Protein AF-A4I3E6-F1 (afdb_monomer_lite)

Sequence (585 aa):
MSTMASELEQAQAILASERRGLGLIHRPLRTTLLFLSYSIQGAVHYAEAALSRPLFNTVLLPLMVILCLVSYYIVPSPAAAVFSAFDLNRDGQVTAAEMSSYYSTVLKQRGGDGAAAIADQILGSRTAVSVDQFSEWWQSTASEGQWYCAAVANGWWREMEYWLADALYWVVLGVLSSIGLGTGMHSGLLFLFPHIYRTCAAVQRCGNANFWTYPTNFFYGPRQRLFVCLAPESQPELAASKMSLVEYLVKVVPACMLWGAGTALGEVPPYALSYAAALQGRHEDDLQESAAAYDMMSLATNWTLQKVRRYGFWAILLLAAWPNMAYDLCGMACGQFLMPFSTFFSATLIGKAVIKVNLQAVFFIVLFSGDIIERIMQRLGSSAASLLPSFFRVEAAVEKALSAVVRARESIAKRAKGGDVSATAPELEEPESLLVQAMNWFVVCSVAWFGKSIIESFARSEQERRDEDTIFELEMALRRRHQSPAPVTASELQEMLAAAQADAQSSEGGIAFAAMRYPRLLLTVALGLIAWGLYNHQSRASSLGLTLLLHRYLDNQLSKNAAARTCMRRVLRMALAAAVLYFYV

pLDDT: mean 76.21, std 13.99, range [24.45, 94.62]

Radius of gyration: 30.59 Å; chains: 1; bounding box: 91×58×88 Å

InterPro domains:
  IPR002048 EF-hand domain [PS50222] (74-109)
  IPR018247 EF-Hand 1, calcium-binding site [PS00018] (87-99)
  IPR032816 VTT domain [PF09335] (301-354)

Organism: Leishmania infantum (NCBI:txid5671)

Structure (mmCIF, N/CA/C/O backbone):
data_AF-A4I3E6-F1
#
_entry.id   AF-A4I3E6-F1
#
loop_
_atom_site.group_PDB
_atom_site.id
_atom_site.type_symbol
_atom_site.label_atom_id
_atom_site.label_alt_id
_atom_site.label_comp_id
_atom_site.label_asym_id
_atom_site.label_entity_id
_atom_site.label_seq_id
_atom_site.pdbx_PDB_ins_code
_atom_site.Cartn_x
_atom_site.Cartn_y
_atom_site.Cartn_z
_atom_site.occupancy
_atom_site.B_iso_or_equiv
_atom_site.auth_seq_id
_atom_site.auth_comp_id
_atom_site.auth_asym_id
_atom_site.auth_atom_id
_atom_site.pdbx_PDB_model_num
ATOM 1 N N . MET A 1 1 ? -32.755 -0.036 42.051 1.00 50.69 1 MET A N 1
ATOM 2 C CA . MET A 1 1 ? -31.804 0.600 41.110 1.00 50.69 1 MET A CA 1
ATOM 3 C C . MET A 1 1 ? -30.352 0.260 41.433 1.00 50.69 1 MET A C 1
ATOM 5 O O . MET A 1 1 ? -29.640 -0.054 40.495 1.00 50.69 1 MET A O 1
ATOM 9 N N . SER A 1 2 ? -29.909 0.236 42.700 1.00 62.03 2 SER A N 1
ATOM 10 C CA . SER A 1 2 ? -28.534 -0.186 43.046 1.00 62.03 2 SER A CA 1
ATOM 11 C C . SER A 1 2 ? -28.234 -1.669 42.767 1.00 62.03 2 SER A C 1
ATOM 13 O O . SER A 1 2 ? -27.103 -2.003 42.441 1.00 62.03 2 SER A O 1
ATOM 15 N N . THR A 1 3 ? -29.237 -2.550 42.851 1.00 77.94 3 THR A N 1
ATOM 16 C CA . THR A 1 3 ? -29.099 -3.996 42.585 1.00 77.94 3 THR A CA 1
ATOM 17 C C . THR A 1 3 ? -28.804 -4.290 41.117 1.00 77.94 3 THR A C 1
ATOM 19 O O . THR A 1 3 ? -27.801 -4.921 40.817 1.00 77.94 3 THR A O 1
ATOM 22 N N . MET A 1 4 ? -29.607 -3.740 40.200 1.00 81.44 4 MET A N 1
ATOM 23 C CA . MET A 1 4 ? -29.421 -3.932 38.757 1.00 81.44 4 MET A CA 1
ATOM 24 C C . MET A 1 4 ? -28.077 -3.378 38.262 1.00 81.44 4 MET A C 1
ATOM 26 O O . MET A 1 4 ? -27.455 -3.983 37.401 1.00 81.44 4 MET A O 1
ATOM 30 N N . ALA A 1 5 ? -27.610 -2.251 38.814 1.00 82.62 5 ALA A N 1
ATOM 31 C CA . ALA A 1 5 ? -26.299 -1.698 38.467 1.00 82.62 5 ALA A CA 1
ATOM 32 C C . ALA A 1 5 ? -25.152 -2.639 38.880 1.00 82.62 5 ALA A C 1
ATOM 34 O O . ALA A 1 5 ? -24.257 -2.888 38.080 1.00 82.62 5 ALA A O 1
ATOM 35 N N . SER A 1 6 ? -25.230 -3.215 40.085 1.00 85.44 6 SER A N 1
ATOM 36 C CA . SER A 1 6 ? -24.273 -4.219 40.572 1.00 85.44 6 SER A CA 1
ATOM 37 C C . SER A 1 6 ? -24.285 -5.493 39.718 1.00 85.44 6 SER A C 1
ATOM 39 O O . SER A 1 6 ? -23.231 -5.989 39.333 1.00 85.44 6 SER A O 1
ATOM 41 N N . GLU A 1 7 ? -25.469 -5.990 39.343 1.00 85.81 7 GLU A N 1
ATOM 42 C CA . GLU A 1 7 ? -25.613 -7.153 38.454 1.00 85.81 7 GLU A CA 1
ATOM 43 C C . GLU A 1 7 ? -25.003 -6.892 37.067 1.00 85.81 7 GLU A C 1
ATOM 45 O O . GLU A 1 7 ? -24.329 -7.763 36.510 1.00 85.81 7 GLU A O 1
ATOM 50 N N . LEU A 1 8 ? -25.188 -5.681 36.526 1.00 87.94 8 LEU A N 1
ATOM 51 C CA . LEU A 1 8 ? -24.617 -5.280 35.241 1.00 87.94 8 LEU A CA 1
ATOM 52 C C . LEU A 1 8 ? -23.086 -5.160 35.308 1.00 87.94 8 LEU A C 1
ATOM 54 O O . LEU A 1 8 ? -22.404 -5.629 34.399 1.00 87.94 8 LEU A O 1
ATOM 58 N N . GLU A 1 9 ? -22.536 -4.589 36.386 1.00 88.75 9 GLU A N 1
ATOM 59 C CA . GLU A 1 9 ? -21.085 -4.553 36.633 1.00 88.75 9 GLU A CA 1
ATOM 60 C C . GLU A 1 9 ? -20.502 -5.966 36.738 1.00 88.75 9 GLU A C 1
ATOM 62 O O . GLU A 1 9 ? -19.448 -6.259 36.168 1.00 88.75 9 GLU A O 1
ATOM 67 N N . GLN A 1 10 ? -21.199 -6.876 37.423 1.00 88.69 10 GLN A N 1
ATOM 68 C CA . GLN A 1 10 ? -20.764 -8.264 37.549 1.00 88.69 10 GLN A CA 1
ATOM 69 C C . GLN A 1 10 ? -20.758 -8.973 36.187 1.00 88.69 10 GLN A C 1
ATOM 71 O O . GLN A 1 10 ? -19.795 -9.668 35.856 1.00 88.69 10 GLN A O 1
ATOM 76 N N . ALA A 1 11 ? -21.787 -8.752 35.365 1.00 88.69 11 ALA A N 1
ATOM 77 C CA . ALA A 1 11 ? -21.846 -9.254 33.994 1.00 88.69 11 ALA A CA 1
ATOM 78 C C . ALA A 1 11 ? -20.725 -8.674 33.112 1.00 88.69 11 ALA A C 1
ATOM 80 O O . ALA A 1 11 ? -20.059 -9.421 32.392 1.00 88.69 11 ALA A O 1
ATOM 81 N N . GLN A 1 12 ? -20.455 -7.369 33.212 1.00 90.94 12 GLN A N 1
ATOM 82 C CA . GLN A 1 12 ? -19.343 -6.713 32.518 1.00 90.94 12 GLN A CA 1
ATOM 83 C C . GLN A 1 12 ? -17.990 -7.311 32.914 1.00 90.94 12 GLN A C 1
ATOM 85 O O . GLN A 1 12 ? -17.159 -7.574 32.044 1.00 90.94 12 GLN A O 1
ATOM 90 N N . ALA A 1 13 ? -17.774 -7.594 34.202 1.00 89.56 13 ALA A N 1
ATOM 91 C CA . ALA A 1 13 ? -16.550 -8.231 34.679 1.00 89.56 13 ALA A CA 1
ATOM 92 C C . ALA A 1 13 ? -16.371 -9.651 34.109 1.00 89.56 13 ALA A C 1
ATOM 94 O O . ALA A 1 13 ? -15.261 -10.020 33.709 1.00 89.56 13 ALA A O 1
ATOM 95 N N . ILE A 1 14 ? -17.457 -10.431 34.014 1.00 88.94 14 ILE A N 1
ATOM 96 C CA . ILE A 1 14 ? -17.442 -11.766 33.397 1.00 88.94 14 ILE A CA 1
ATOM 97 C C . ILE A 1 14 ? -17.072 -11.656 31.911 1.00 88.94 14 ILE A C 1
ATOM 99 O O . ILE A 1 14 ? -16.113 -12.302 31.480 1.00 88.94 14 ILE A O 1
ATOM 103 N N . LEU A 1 15 ? -17.744 -10.790 31.147 1.00 89.62 15 LEU A N 1
ATOM 104 C CA . LEU A 1 15 ? -17.471 -10.587 29.716 1.00 89.62 15 LEU A CA 1
ATOM 105 C C . LEU A 1 15 ? -16.039 -10.080 29.469 1.00 89.62 15 LEU A C 1
ATOM 107 O O . LEU A 1 15 ? -15.330 -10.594 28.602 1.00 89.62 15 LEU A O 1
ATOM 111 N N . ALA A 1 16 ? -15.548 -9.150 30.293 1.00 88.19 16 ALA A N 1
ATOM 112 C CA . ALA A 1 16 ? -14.171 -8.663 30.221 1.00 88.19 16 ALA A CA 1
ATOM 113 C C . ALA A 1 16 ? -13.136 -9.772 30.496 1.00 88.19 16 ALA A C 1
ATOM 115 O O . ALA A 1 16 ? -12.046 -9.768 29.912 1.00 88.19 16 ALA A O 1
ATOM 116 N N . SER A 1 17 ? -13.458 -10.737 31.365 1.00 87.88 17 SER A N 1
ATOM 117 C CA . SER A 1 17 ? -12.604 -11.904 31.610 1.00 87.88 17 SER A CA 1
ATOM 118 C C . SER A 1 17 ? -12.565 -12.850 30.402 1.00 87.88 17 SER A C 1
ATOM 120 O O . SER A 1 17 ? -11.483 -13.275 29.989 1.00 87.88 17 SER A O 1
ATOM 122 N N . GLU A 1 18 ? -13.711 -13.102 29.757 1.00 86.31 18 GLU A N 1
ATOM 123 C CA . GLU A 1 18 ? -13.785 -13.912 28.536 1.00 86.31 18 GLU A CA 1
ATOM 124 C C . GLU A 1 18 ? -13.020 -13.262 27.381 1.00 86.31 18 GLU A C 1
ATOM 126 O O . GLU A 1 18 ? -12.296 -13.942 26.646 1.00 86.31 18 GLU A O 1
ATOM 131 N N . ARG A 1 19 ? -13.127 -11.935 27.259 1.00 86.69 19 ARG A N 1
ATOM 132 C CA . ARG A 1 19 ? -12.411 -11.136 26.261 1.00 86.69 19 ARG A CA 1
ATOM 133 C C . ARG A 1 19 ? -10.897 -11.225 26.440 1.00 86.69 19 ARG A C 1
ATOM 135 O O . ARG A 1 19 ? -10.175 -11.365 25.454 1.00 86.69 19 ARG A O 1
ATOM 142 N N . ARG A 1 20 ? -10.400 -11.209 27.683 1.00 83.25 20 ARG A N 1
ATOM 143 C CA . ARG A 1 20 ? -8.970 -11.417 27.984 1.00 83.25 20 ARG A CA 1
ATOM 144 C C . ARG A 1 20 ? -8.484 -12.823 27.628 1.00 83.25 20 ARG A C 1
ATOM 146 O O . ARG A 1 20 ? -7.322 -12.980 27.266 1.00 83.25 20 ARG A O 1
ATOM 153 N N . GLY A 1 21 ? -9.369 -13.819 27.661 1.00 83.06 21 GLY A N 1
ATOM 154 C CA . GLY A 1 21 ? -9.083 -15.183 27.209 1.00 83.06 21 GLY A CA 1
ATOM 155 C C . GLY A 1 21 ? -8.933 -15.336 25.688 1.00 83.06 21 GLY A C 1
ATOM 156 O O . GLY A 1 21 ? -8.516 -16.401 25.222 1.00 83.06 21 GLY A O 1
ATOM 157 N N . LEU A 1 22 ? -9.260 -14.306 24.895 1.00 82.88 22 LEU A N 1
ATOM 158 C CA . LEU A 1 22 ? -9.032 -14.315 23.451 1.00 82.88 22 LEU A CA 1
ATOM 159 C C . LEU A 1 22 ? -7.543 -14.153 23.138 1.00 82.88 22 LEU A C 1
ATOM 161 O O . LEU A 1 22 ? -6.892 -13.172 23.513 1.00 82.88 22 LEU A O 1
ATOM 165 N N . GLY A 1 23 ? -7.031 -15.125 22.391 1.00 84.75 23 GLY A N 1
ATOM 166 C CA . GLY A 1 23 ? -5.668 -15.145 21.895 1.00 84.75 23 GLY A CA 1
ATOM 167 C C . GLY A 1 23 ? -5.505 -16.185 20.797 1.00 84.75 23 GLY A C 1
ATOM 168 O O . GLY A 1 23 ? -6.148 -17.239 20.820 1.00 84.75 23 GLY A O 1
ATOM 169 N N . LEU A 1 24 ? -4.600 -15.910 19.859 1.00 86.38 24 LEU A N 1
ATOM 170 C CA . LEU A 1 24 ? -4.263 -16.810 18.749 1.00 86.38 24 LEU A CA 1
ATOM 171 C C . LEU A 1 24 ? -3.738 -18.168 19.240 1.00 86.38 24 LEU A C 1
ATOM 173 O O . LEU A 1 24 ? -3.910 -19.171 18.558 1.00 86.38 24 LEU A O 1
ATOM 177 N N . ILE A 1 25 ? -3.143 -18.206 20.435 1.00 86.38 25 ILE A N 1
ATOM 178 C CA . ILE A 1 25 ? -2.598 -19.426 21.046 1.00 86.38 25 ILE A CA 1
ATOM 179 C C . ILE A 1 25 ? -3.699 -20.251 21.729 1.00 86.38 25 ILE A C 1
ATOM 181 O O . ILE A 1 25 ? -3.739 -21.467 21.579 1.00 86.38 25 ILE A O 1
ATOM 185 N N . HIS A 1 26 ? -4.603 -19.608 22.473 1.00 85.81 26 HIS A N 1
ATOM 186 C CA . HIS A 1 26 ? -5.598 -20.317 23.287 1.00 85.81 26 HIS A CA 1
ATOM 187 C C . HIS A 1 26 ? -6.896 -20.625 22.534 1.00 85.81 26 HIS A C 1
ATOM 189 O O . HIS A 1 26 ? -7.509 -21.665 22.764 1.00 85.81 26 HIS A O 1
ATOM 195 N N . ARG A 1 27 ? -7.337 -19.730 21.641 1.00 88.44 27 ARG A N 1
ATOM 196 C CA . ARG A 1 27 ? -8.576 -19.877 20.861 1.00 88.44 27 ARG A CA 1
ATOM 197 C C . ARG A 1 27 ? -8.372 -19.380 19.423 1.00 88.44 27 ARG A C 1
ATOM 199 O O . ARG A 1 27 ? -8.956 -18.354 19.061 1.00 88.44 27 ARG A O 1
ATOM 206 N N . PRO A 1 28 ? -7.586 -20.087 18.587 1.00 90.81 28 PRO A N 1
ATOM 207 C CA . PRO A 1 28 ? -7.213 -19.610 17.254 1.00 90.81 28 PRO A CA 1
ATOM 208 C C . PRO A 1 28 ? -8.439 -19.333 16.382 1.00 90.81 28 PRO A C 1
ATOM 210 O O . PRO A 1 28 ? -8.633 -18.206 15.946 1.00 90.81 28 PRO A O 1
ATOM 213 N N . LEU A 1 29 ? -9.333 -20.316 16.218 1.00 89.06 29 LEU A N 1
ATOM 214 C CA . LEU A 1 29 ? -10.491 -20.200 15.322 1.00 89.06 29 LEU A CA 1
ATOM 215 C C . LEU A 1 29 ? -11.433 -19.052 15.707 1.00 89.06 29 LEU A C 1
ATOM 217 O O . LEU A 1 29 ? -11.818 -18.260 14.849 1.00 89.06 29 LEU A O 1
ATOM 221 N N . ARG A 1 30 ? -11.778 -18.927 16.998 1.00 87.81 30 ARG A N 1
ATOM 222 C CA . ARG A 1 30 ? -12.657 -17.847 17.477 1.00 87.81 30 ARG A CA 1
ATOM 223 C C . ARG A 1 30 ? -11.994 -16.482 17.298 1.00 87.81 30 AR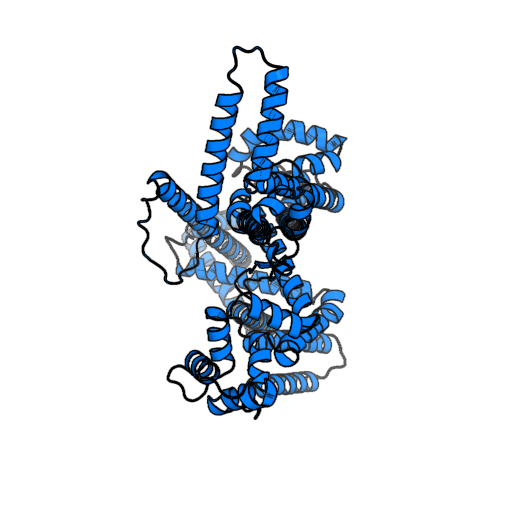G A C 1
ATOM 225 O O . ARG A 1 30 ? -12.649 -15.558 16.829 1.00 87.81 30 ARG A O 1
ATOM 232 N N . THR A 1 31 ? -10.704 -16.368 17.616 1.00 88.94 31 THR A N 1
ATOM 233 C CA . THR A 1 31 ? -9.948 -15.115 17.462 1.00 88.94 31 THR A CA 1
ATOM 234 C C . THR A 1 31 ? -9.869 -14.706 15.990 1.00 88.94 31 THR A C 1
ATOM 236 O O . THR A 1 31 ? -10.163 -13.562 15.659 1.00 88.94 31 THR A O 1
ATOM 239 N N . THR A 1 32 ? -9.564 -15.642 15.086 1.00 88.75 32 THR A N 1
ATOM 240 C CA . THR A 1 32 ? -9.502 -15.372 13.643 1.00 88.75 32 THR A CA 1
ATOM 241 C C . THR A 1 32 ? -10.866 -14.992 13.070 1.00 88.75 32 THR A C 1
ATOM 243 O O . THR A 1 32 ? -10.947 -14.050 12.288 1.00 88.75 32 THR A O 1
ATOM 246 N N . LEU A 1 33 ? -11.950 -15.661 13.474 1.00 88.81 33 LEU A N 1
ATOM 247 C CA . LEU A 1 33 ? -13.305 -15.311 13.030 1.00 88.81 33 LEU A CA 1
ATOM 248 C C . LEU A 1 33 ? -13.726 -13.911 13.492 1.00 88.81 33 LEU A C 1
ATOM 250 O O . LEU A 1 33 ? -14.297 -13.161 12.703 1.00 88.81 33 LEU A O 1
ATOM 254 N N . LEU A 1 34 ? -13.423 -13.540 14.740 1.00 87.38 34 LEU A N 1
ATOM 255 C CA . LEU A 1 34 ? -13.695 -12.196 15.258 1.00 87.38 34 LEU A CA 1
ATOM 256 C C . LEU A 1 34 ? -12.867 -11.134 14.526 1.00 87.38 34 LEU A C 1
ATOM 258 O O . LEU A 1 34 ? -13.418 -10.127 14.096 1.00 87.38 34 LEU A O 1
ATOM 262 N N . PHE A 1 35 ? -11.576 -11.389 14.302 1.00 86.00 35 PHE A N 1
ATOM 263 C CA . PHE A 1 35 ? -10.710 -10.522 13.500 1.00 86.00 35 PHE A CA 1
ATOM 264 C C . PHE A 1 35 ? -11.248 -10.312 12.074 1.00 86.00 35 PHE A C 1
ATOM 266 O O . PHE A 1 35 ? -11.291 -9.181 11.583 1.00 86.00 35 PHE A O 1
ATOM 273 N N . LEU A 1 36 ? -11.683 -11.388 11.409 1.00 87.56 36 LEU A N 1
ATOM 274 C CA . LEU A 1 36 ? -12.276 -11.312 10.073 1.00 87.56 36 LEU A CA 1
ATOM 275 C C . LEU A 1 36 ? -13.597 -10.537 10.096 1.00 87.56 36 LEU A C 1
ATOM 277 O O . LEU A 1 36 ? -13.794 -9.671 9.247 1.00 87.56 36 LEU A O 1
ATOM 281 N N . SER A 1 37 ? -14.469 -10.793 11.079 1.00 85.75 37 SER A N 1
ATOM 282 C CA . SER A 1 37 ? -15.721 -10.044 11.268 1.00 85.75 37 SER A CA 1
ATOM 283 C C . SER A 1 37 ? -15.446 -8.551 11.411 1.00 85.75 37 SER A C 1
ATOM 285 O O . SER A 1 37 ? -16.005 -7.762 10.650 1.00 85.75 37 SER A O 1
ATOM 287 N N . TYR A 1 38 ? -14.520 -8.176 12.299 1.00 82.75 38 TYR A N 1
ATOM 288 C CA . TYR A 1 38 ? -14.122 -6.787 12.515 1.00 82.75 38 TYR A CA 1
ATOM 289 C C . TYR A 1 38 ? -13.650 -6.127 11.221 1.00 82.75 38 TYR A C 1
ATOM 291 O O . TYR A 1 38 ? -14.125 -5.063 10.831 1.00 82.75 38 TYR A O 1
ATOM 299 N N . SER A 1 39 ? -12.733 -6.796 10.519 1.00 83.31 39 SER A N 1
ATOM 300 C CA . SER A 1 39 ? -12.102 -6.268 9.310 1.00 83.31 39 SER A CA 1
ATOM 301 C C . SER A 1 39 ? -13.115 -6.095 8.178 1.00 83.31 39 SER A C 1
ATOM 303 O O . SER A 1 39 ? -13.134 -5.060 7.512 1.00 83.31 39 SER A O 1
ATOM 305 N N . ILE A 1 40 ? -13.998 -7.079 7.980 1.00 83.12 40 ILE A N 1
ATOM 306 C CA . ILE A 1 40 ? -15.046 -7.043 6.954 1.00 83.12 40 ILE A CA 1
ATOM 307 C C . ILE A 1 40 ? -16.078 -5.963 7.284 1.00 83.12 40 ILE A C 1
ATOM 309 O O . ILE A 1 40 ? -16.429 -5.166 6.414 1.00 83.12 40 ILE A O 1
ATOM 313 N N . GLN A 1 41 ? -16.553 -5.903 8.530 1.00 83.62 41 GLN A N 1
ATOM 314 C CA . GLN A 1 41 ? -17.520 -4.890 8.947 1.00 83.62 41 GLN A CA 1
ATOM 315 C C . GLN A 1 41 ? -16.933 -3.483 8.864 1.00 83.62 41 GLN A C 1
ATOM 317 O O . GLN A 1 41 ? -17.610 -2.584 8.372 1.00 83.62 41 GLN A O 1
ATOM 322 N N . GLY A 1 42 ? -15.676 -3.303 9.272 1.00 79.69 42 GLY A N 1
ATOM 323 C CA . GLY A 1 42 ? -14.946 -2.050 9.123 1.00 79.69 42 GLY A CA 1
ATOM 324 C C . GLY A 1 42 ? -14.838 -1.639 7.656 1.00 79.69 42 GLY A C 1
ATOM 325 O O . GLY A 1 42 ? -15.251 -0.538 7.297 1.00 79.69 42 GLY A O 1
ATOM 326 N N . ALA A 1 43 ? -14.378 -2.537 6.779 1.00 81.31 43 ALA A N 1
ATOM 327 C CA . ALA A 1 43 ? -14.267 -2.267 5.345 1.00 81.31 43 ALA A CA 1
ATOM 328 C C . ALA A 1 43 ? -15.616 -1.877 4.718 1.00 81.31 43 ALA A C 1
ATOM 330 O O . ALA A 1 43 ? -15.697 -0.898 3.976 1.00 81.31 43 ALA A O 1
ATOM 331 N N . VAL A 1 44 ? -16.690 -2.595 5.059 1.00 84.44 44 VAL A N 1
ATOM 332 C CA . VAL A 1 44 ? -18.056 -2.268 4.626 1.00 84.44 44 VAL A CA 1
ATOM 333 C C . VAL A 1 44 ? -18.488 -0.916 5.164 1.00 84.44 44 VAL A C 1
ATOM 335 O O . VAL A 1 44 ? -19.003 -0.112 4.398 1.00 84.44 44 VAL A O 1
ATOM 338 N N . HIS A 1 45 ? -18.277 -0.646 6.449 1.00 84.19 45 HIS A N 1
ATOM 339 C CA . HIS A 1 45 ? -18.681 0.604 7.077 1.00 84.19 45 HIS A CA 1
ATOM 340 C C . HIS A 1 45 ? -17.985 1.804 6.428 1.00 84.19 45 HIS A C 1
ATOM 342 O O . HIS A 1 45 ? -18.649 2.765 6.041 1.00 84.19 45 HIS A O 1
ATOM 348 N N . TYR A 1 46 ? -16.667 1.731 6.226 1.00 82.69 46 TYR A N 1
ATOM 349 C CA . TYR A 1 46 ? -15.915 2.789 5.554 1.00 82.69 46 TYR A CA 1
ATOM 350 C C . TYR A 1 46 ? -16.309 2.936 4.083 1.00 82.69 46 TYR A C 1
ATOM 352 O O . TYR A 1 46 ? -16.434 4.061 3.598 1.00 82.69 46 TYR A O 1
ATOM 360 N N . ALA A 1 47 ? -16.571 1.833 3.377 1.00 83.19 47 ALA A N 1
ATOM 361 C CA . ALA A 1 47 ? -17.072 1.885 2.008 1.00 83.19 47 ALA A CA 1
ATOM 362 C C . ALA A 1 47 ? -18.483 2.496 1.937 1.00 83.19 47 ALA A C 1
ATOM 364 O O . ALA A 1 47 ? -18.748 3.321 1.068 1.00 83.19 47 ALA A O 1
ATOM 365 N N . GLU A 1 48 ? -19.383 2.164 2.865 1.00 83.00 48 GLU A N 1
ATOM 366 C CA . GLU A 1 48 ? -20.713 2.777 2.976 1.00 83.00 48 GLU A CA 1
ATOM 367 C C . GLU A 1 48 ? -20.614 4.271 3.286 1.00 83.00 48 GLU A C 1
ATOM 369 O O . GLU A 1 48 ? -21.278 5.080 2.635 1.00 83.00 48 GLU A O 1
ATOM 374 N N . ALA A 1 49 ? -19.740 4.652 4.217 1.00 84.12 49 ALA A N 1
ATOM 375 C CA . ALA A 1 49 ? -19.470 6.044 4.541 1.00 84.12 49 ALA A CA 1
ATOM 376 C C . ALA A 1 49 ? -18.912 6.807 3.328 1.00 84.12 49 ALA A C 1
ATOM 378 O O . ALA A 1 49 ? -19.369 7.916 3.047 1.00 84.12 49 ALA A O 1
ATOM 379 N N . ALA A 1 50 ? -17.997 6.214 2.558 1.00 81.81 50 ALA A N 1
ATOM 380 C CA . ALA A 1 50 ? -17.485 6.804 1.322 1.00 81.81 50 ALA A CA 1
ATOM 381 C C . ALA A 1 50 ? -18.591 6.957 0.261 1.00 81.81 50 ALA A C 1
ATOM 383 O O . ALA A 1 50 ? -18.785 8.050 -0.272 1.00 81.81 50 ALA A O 1
ATOM 384 N N . LEU A 1 51 ? -19.383 5.906 0.020 1.00 80.00 51 LEU A N 1
ATOM 385 C CA . LEU A 1 51 ? -20.517 5.900 -0.919 1.00 80.00 51 LEU A CA 1
ATOM 386 C C . LEU A 1 51 ? -21.660 6.838 -0.502 1.00 80.00 51 LEU A C 1
ATOM 388 O O . LEU A 1 51 ? -22.469 7.249 -1.334 1.00 80.00 51 LEU A O 1
ATOM 392 N N . SER A 1 52 ? -21.756 7.190 0.780 1.00 80.88 52 SER A N 1
ATOM 393 C CA . SER A 1 52 ? -22.737 8.166 1.258 1.00 80.88 52 SER A CA 1
ATOM 394 C C . SER A 1 52 ? -22.392 9.596 0.831 1.00 80.88 52 SER A C 1
ATOM 396 O O . SER A 1 52 ? -23.296 10.424 0.684 1.00 80.88 52 SER A O 1
ATOM 398 N N . ARG A 1 53 ? -21.107 9.890 0.571 1.00 84.00 53 ARG A N 1
ATOM 399 C CA . ARG A 1 53 ? -20.671 11.231 0.177 1.00 84.00 53 ARG A CA 1
ATOM 400 C C . ARG A 1 53 ? -21.054 11.507 -1.277 1.00 84.00 53 ARG A C 1
ATOM 402 O O . ARG A 1 53 ? -20.632 10.761 -2.161 1.00 84.00 53 ARG A O 1
ATOM 409 N N . PRO A 1 54 ? -21.788 12.600 -1.561 1.00 78.06 54 PRO A N 1
ATOM 410 C CA . PRO A 1 54 ? -22.348 12.846 -2.886 1.00 78.06 54 PRO A CA 1
ATOM 411 C C . PRO A 1 54 ? -21.264 12.930 -3.959 1.00 78.06 54 PRO A C 1
ATOM 413 O O . PRO A 1 54 ? -21.368 12.222 -4.949 1.00 78.06 54 PRO A O 1
ATOM 416 N N . LEU A 1 55 ? -20.188 13.690 -3.724 1.00 82.44 55 LEU A N 1
ATOM 417 C CA . LEU A 1 55 ? -19.077 13.843 -4.676 1.00 82.44 55 LEU A CA 1
ATOM 418 C C . LEU A 1 55 ? -18.399 12.514 -5.030 1.00 82.44 55 LEU A C 1
ATOM 420 O O . LEU A 1 55 ? -18.146 12.231 -6.201 1.00 82.44 55 LEU A O 1
ATOM 424 N N . PHE A 1 56 ? -18.113 11.693 -4.017 1.00 80.69 56 PHE A N 1
ATOM 425 C CA . PHE A 1 56 ? -17.490 10.390 -4.231 1.00 80.69 56 PHE A CA 1
ATOM 426 C C . PHE A 1 56 ? -18.423 9.479 -5.027 1.00 80.69 56 PHE A C 1
ATOM 428 O O . PHE A 1 56 ? -18.016 8.852 -5.999 1.00 80.69 56 PHE A O 1
ATOM 435 N N . ASN A 1 57 ? -19.697 9.457 -4.644 1.00 77.06 57 ASN A N 1
ATOM 436 C CA . ASN A 1 57 ? -20.677 8.556 -5.214 1.00 77.06 57 ASN A CA 1
ATOM 437 C C . ASN A 1 57 ? -21.064 8.926 -6.655 1.00 77.06 57 ASN A C 1
ATOM 439 O O . ASN A 1 57 ? -21.176 8.043 -7.493 1.00 77.06 57 ASN A O 1
ATOM 443 N N . THR A 1 58 ? -21.292 10.206 -6.966 1.00 73.88 58 THR A N 1
ATOM 444 C CA . THR A 1 58 ? -21.804 10.623 -8.284 1.00 73.88 58 THR A CA 1
ATOM 445 C C . THR A 1 58 ? -20.726 10.867 -9.326 1.00 73.88 58 THR A C 1
ATOM 447 O O . THR A 1 58 ? -21.014 10.718 -10.509 1.00 73.88 58 THR A O 1
ATOM 450 N N . VAL A 1 59 ? -19.512 11.240 -8.915 1.00 80.06 59 VAL A N 1
ATOM 451 C CA . VAL A 1 59 ? -18.436 11.601 -9.846 1.00 80.06 59 VAL A CA 1
ATOM 452 C C . VAL A 1 59 ? -17.272 10.629 -9.730 1.00 80.06 59 VAL A C 1
ATOM 454 O O . VAL A 1 59 ? -16.915 9.982 -10.712 1.00 80.06 59 VAL A O 1
ATOM 457 N N . LEU A 1 60 ? -16.689 10.502 -8.535 1.00 82.81 60 LEU A N 1
ATOM 458 C CA . LEU A 1 60 ? -15.409 9.810 -8.374 1.00 82.81 60 LEU A CA 1
ATOM 459 C C . LEU A 1 60 ? -15.512 8.305 -8.653 1.00 82.81 60 LEU A C 1
ATOM 461 O O . LEU A 1 60 ? -14.670 7.754 -9.354 1.00 82.81 60 LEU A O 1
ATOM 465 N N . LEU A 1 61 ? -16.555 7.653 -8.137 1.00 81.44 61 LEU A N 1
ATOM 466 C CA . LEU A 1 61 ? -16.777 6.222 -8.311 1.00 81.44 61 LEU A CA 1
ATOM 467 C C . LEU A 1 61 ? -17.016 5.830 -9.779 1.00 81.44 61 LEU A C 1
ATOM 469 O O . LEU A 1 61 ? -16.274 4.979 -10.268 1.00 81.44 61 LEU A O 1
ATOM 473 N N . PRO A 1 62 ? -18.008 6.392 -10.502 1.00 78.62 62 PRO A N 1
ATOM 474 C CA . PRO A 1 62 ? -18.216 6.024 -11.900 1.00 78.62 62 PRO A CA 1
ATOM 475 C C . PRO A 1 62 ? -16.997 6.354 -12.763 1.00 78.62 62 PRO A C 1
ATOM 477 O O . PRO A 1 62 ? -16.648 5.553 -13.624 1.00 78.62 62 PRO A O 1
ATOM 480 N N . LEU A 1 63 ? -16.294 7.460 -12.489 1.00 83.62 63 LEU A N 1
ATOM 481 C CA . LEU A 1 63 ? -15.030 7.764 -13.157 1.00 83.62 63 LEU A CA 1
ATOM 482 C C . LEU A 1 63 ? -13.983 6.670 -12.901 1.00 83.62 63 LEU A C 1
ATOM 484 O O . LEU A 1 63 ? -13.406 6.161 -13.855 1.00 83.62 63 LEU A O 1
ATOM 488 N N . MET A 1 64 ? -13.775 6.260 -11.646 1.00 82.94 64 MET A N 1
ATOM 489 C CA . MET A 1 64 ? -12.860 5.164 -11.307 1.00 82.94 64 MET A CA 1
ATOM 490 C C . MET A 1 64 ? -13.231 3.861 -12.015 1.00 82.94 64 MET A C 1
ATOM 492 O O . MET A 1 64 ? -12.362 3.215 -12.590 1.00 82.94 64 MET A O 1
ATOM 496 N N . VAL A 1 65 ? -14.512 3.483 -12.002 1.00 81.44 65 VAL A N 1
ATOM 497 C CA . VAL A 1 65 ? -14.980 2.256 -12.660 1.00 81.44 65 VAL A CA 1
ATOM 498 C C . VAL A 1 65 ? -14.705 2.319 -14.161 1.00 81.44 65 VAL A C 1
ATOM 500 O O . VAL A 1 65 ? -14.169 1.362 -14.710 1.00 81.44 65 VAL A O 1
ATOM 503 N N . ILE A 1 66 ? -15.006 3.443 -14.817 1.00 81.81 66 ILE A N 1
ATOM 504 C CA . ILE A 1 66 ? -14.728 3.633 -16.246 1.00 81.81 66 ILE A CA 1
ATOM 505 C C . ILE A 1 66 ? -13.225 3.529 -16.517 1.00 81.81 66 ILE A C 1
ATOM 507 O O . ILE A 1 66 ? -12.829 2.770 -17.394 1.00 81.81 66 ILE A O 1
ATOM 511 N N . LEU A 1 67 ? -12.389 4.237 -15.753 1.00 83.69 67 LEU A N 1
ATOM 512 C CA . LEU A 1 67 ? -10.934 4.212 -15.926 1.00 83.69 67 LEU A CA 1
ATOM 513 C C . LEU A 1 67 ? -10.367 2.796 -15.769 1.00 83.69 67 LEU A C 1
ATOM 515 O O . LEU A 1 67 ? -9.578 2.358 -16.605 1.00 83.69 67 LEU A O 1
ATOM 519 N N . CYS A 1 68 ? -10.811 2.056 -14.751 1.00 81.06 68 CYS A N 1
ATOM 520 C CA . CYS A 1 68 ? -10.390 0.675 -14.543 1.00 81.06 68 CYS A CA 1
ATOM 521 C C . CYS A 1 68 ? -10.874 -0.250 -15.668 1.00 81.06 68 CYS A C 1
ATOM 523 O O . CYS A 1 68 ? -10.094 -1.056 -16.161 1.00 81.06 68 CYS A O 1
ATOM 525 N N . LEU A 1 69 ? -12.128 -0.134 -16.118 1.00 79.31 69 LEU A N 1
ATOM 526 C CA . LEU A 1 69 ? -12.647 -0.960 -17.216 1.00 79.31 69 LEU A CA 1
ATOM 527 C C . LEU A 1 69 ? -11.932 -0.669 -18.541 1.00 79.31 69 LEU A C 1
ATOM 529 O O . LEU A 1 69 ? -11.575 -1.603 -19.255 1.00 79.31 69 LEU A O 1
ATOM 533 N N . VAL A 1 70 ? -11.660 0.603 -18.847 1.00 82.50 70 VAL A N 1
ATOM 534 C CA . VAL A 1 70 ? -10.840 0.999 -20.004 1.00 82.50 70 VAL A CA 1
ATOM 535 C C . VAL A 1 70 ? -9.453 0.365 -19.897 1.00 82.50 70 VAL A C 1
ATOM 537 O O . VAL A 1 70 ? -8.958 -0.219 -20.857 1.00 82.50 70 VAL A O 1
ATOM 540 N N . SER A 1 71 ? -8.840 0.418 -18.719 1.00 81.44 71 SER A N 1
ATOM 541 C CA . SER A 1 71 ? -7.514 -0.152 -18.502 1.00 81.44 71 SER A CA 1
ATOM 542 C C . SER A 1 71 ? -7.460 -1.682 -18.603 1.00 81.44 71 SER A C 1
ATOM 544 O O . SER A 1 71 ? -6.466 -2.235 -19.075 1.00 81.44 71 SER A O 1
ATOM 546 N N . TYR A 1 72 ? -8.524 -2.372 -18.184 1.00 76.56 72 TYR A N 1
ATOM 547 C CA . TYR A 1 72 ? -8.590 -3.832 -18.234 1.00 76.56 72 TYR A CA 1
ATOM 548 C C . TYR A 1 72 ? -8.951 -4.385 -19.614 1.00 76.56 72 TYR A C 1
ATOM 550 O O . TYR A 1 72 ? -8.461 -5.456 -19.963 1.00 76.56 72 TYR A O 1
ATOM 558 N N . TYR A 1 73 ? -9.798 -3.692 -20.380 1.00 77.06 73 TYR A N 1
ATOM 559 C CA . TYR A 1 73 ? -10.365 -4.235 -21.621 1.00 77.06 73 TYR A CA 1
ATOM 560 C C . TYR A 1 73 ? -9.931 -3.517 -22.897 1.00 77.06 73 TYR A C 1
ATOM 562 O O . TYR A 1 73 ? -9.949 -4.127 -23.961 1.00 77.06 73 TYR A O 1
ATOM 570 N N . ILE A 1 74 ? -9.582 -2.231 -22.825 1.00 80.38 74 ILE A N 1
ATOM 571 C CA . ILE A 1 74 ? -9.267 -1.426 -24.015 1.00 80.38 74 ILE A CA 1
ATOM 572 C C . ILE A 1 74 ? -7.759 -1.280 -24.181 1.00 80.38 74 ILE A C 1
ATOM 574 O O . ILE A 1 74 ? -7.247 -1.410 -25.290 1.00 80.38 74 ILE A O 1
ATOM 578 N N . VAL A 1 75 ? -7.043 -1.007 -23.091 1.00 80.62 75 VAL A N 1
ATOM 579 C CA . VAL A 1 75 ? -5.592 -0.821 -23.131 1.00 80.62 75 VAL A CA 1
ATOM 580 C C . VAL A 1 75 ? -4.922 -2.153 -22.791 1.00 80.62 75 VAL A C 1
ATOM 582 O O . VAL A 1 75 ? -5.043 -2.602 -21.656 1.00 80.62 75 VAL A O 1
ATOM 585 N N . PRO A 1 76 ? -4.202 -2.813 -23.713 1.00 78.12 76 PRO A N 1
ATOM 586 C CA . PRO A 1 76 ? -3.493 -4.048 -23.388 1.00 78.12 76 PRO A CA 1
ATOM 587 C C . PRO A 1 76 ? -2.374 -3.801 -22.362 1.00 78.12 76 PRO A C 1
ATOM 589 O O . PRO A 1 76 ? -1.896 -2.677 -22.171 1.00 78.12 76 PRO A O 1
ATOM 592 N N . SER A 1 77 ? -1.982 -4.847 -21.633 1.00 79.00 77 SER A N 1
ATOM 593 C CA . SER A 1 77 ? -0.749 -4.819 -20.839 1.00 79.00 77 SER A CA 1
ATOM 594 C C . SER A 1 77 ? 0.470 -4.860 -21.772 1.00 79.00 77 SER A C 1
ATOM 596 O O . SER A 1 77 ? 0.334 -5.305 -22.912 1.00 79.00 77 SER A O 1
ATOM 598 N N . PRO A 1 78 ? 1.678 -4.475 -21.319 1.00 81.00 78 PRO A N 1
ATOM 599 C CA . PRO A 1 78 ? 2.860 -4.537 -22.171 1.00 81.00 78 PRO A CA 1
ATOM 600 C C . PRO A 1 78 ? 3.129 -5.899 -22.799 1.00 81.00 78 PRO A C 1
ATOM 602 O O . PRO A 1 78 ? 3.386 -5.979 -23.997 1.00 81.00 78 PRO A O 1
ATOM 605 N N . ALA A 1 79 ? 2.968 -6.968 -22.021 1.00 81.38 79 ALA A N 1
ATOM 606 C CA . ALA A 1 79 ? 3.075 -8.327 -22.530 1.00 81.38 79 ALA A CA 1
ATOM 607 C C . ALA A 1 79 ? 1.953 -8.659 -23.528 1.00 81.38 79 ALA A C 1
ATOM 609 O O . ALA A 1 79 ? 2.235 -9.202 -24.590 1.00 81.38 79 ALA A O 1
ATOM 610 N N . ALA A 1 80 ? 0.700 -8.281 -23.246 1.00 82.38 80 ALA A N 1
ATOM 611 C CA . ALA A 1 80 ? -0.422 -8.522 -24.156 1.00 82.38 80 ALA A CA 1
ATOM 612 C C . ALA A 1 80 ? -0.316 -7.713 -25.464 1.00 82.38 80 ALA A C 1
ATOM 614 O O . ALA A 1 80 ? -0.752 -8.168 -26.519 1.00 82.38 80 ALA A O 1
ATOM 615 N N . ALA A 1 81 ? 0.298 -6.531 -25.427 1.00 85.12 81 ALA A N 1
ATOM 616 C CA . ALA A 1 81 ? 0.558 -5.730 -26.616 1.00 85.12 81 ALA A CA 1
ATOM 617 C C . ALA A 1 81 ? 1.612 -6.392 -27.511 1.00 85.12 81 ALA A C 1
ATOM 619 O O . ALA A 1 81 ? 1.415 -6.482 -28.718 1.00 85.12 81 ALA A O 1
ATOM 620 N N . VAL A 1 82 ? 2.684 -6.933 -26.921 1.00 84.44 82 VAL A N 1
ATOM 621 C CA . VAL A 1 82 ? 3.671 -7.730 -27.668 1.00 84.44 82 VAL A CA 1
ATOM 622 C C . VAL A 1 82 ? 3.036 -9.021 -28.190 1.00 84.44 82 VAL A C 1
ATOM 624 O O . VAL A 1 82 ? 3.224 -9.368 -29.351 1.00 84.44 82 VAL A O 1
ATOM 627 N N . PHE A 1 83 ? 2.227 -9.697 -27.373 1.00 87.69 83 PHE A N 1
ATOM 628 C CA . PHE A 1 83 ? 1.496 -10.895 -27.780 1.00 87.69 83 PHE A CA 1
ATOM 629 C C . PHE A 1 83 ? 0.584 -10.629 -28.981 1.00 87.69 83 PHE A C 1
ATOM 631 O O . PHE A 1 83 ? 0.631 -11.368 -29.955 1.00 87.69 83 PHE A O 1
ATOM 638 N N . SER A 1 84 ? -0.195 -9.544 -28.956 1.00 85.50 84 SER A N 1
ATOM 639 C CA . SER A 1 84 ? -1.105 -9.200 -30.058 1.00 85.50 84 SER A CA 1
ATOM 640 C C . SER A 1 84 ? -0.389 -8.799 -31.351 1.00 85.50 84 SER A C 1
ATOM 642 O O . SER A 1 84 ? -1.010 -8.794 -32.410 1.00 85.50 84 SER A O 1
ATOM 644 N N . ALA A 1 85 ? 0.912 -8.494 -31.293 1.00 84.44 85 ALA A N 1
ATOM 645 C CA . ALA A 1 85 ? 1.735 -8.348 -32.489 1.00 84.44 85 ALA A CA 1
ATOM 646 C C . ALA A 1 85 ? 2.096 -9.709 -33.115 1.00 84.44 85 ALA A C 1
ATOM 648 O O . ALA A 1 85 ? 2.209 -9.795 -34.337 1.00 84.44 85 ALA A O 1
ATOM 649 N N . PHE A 1 86 ? 2.259 -10.761 -32.302 1.00 85.00 86 PHE A N 1
ATOM 650 C CA . PHE A 1 86 ? 2.496 -12.129 -32.776 1.00 85.00 86 PHE A CA 1
ATOM 651 C C . PHE A 1 86 ? 1.208 -12.850 -33.196 1.00 85.00 86 PHE A C 1
ATOM 653 O O . PHE A 1 86 ? 1.242 -13.634 -34.141 1.00 85.00 86 PHE A O 1
ATOM 660 N N . ASP A 1 87 ? 0.092 -12.577 -32.520 1.00 87.00 87 ASP A N 1
ATOM 661 C CA . ASP A 1 87 ? -1.227 -13.152 -32.802 1.00 87.00 87 ASP A CA 1
ATOM 662 C C . ASP A 1 87 ? -1.851 -12.505 -34.056 1.00 87.00 87 ASP A C 1
ATOM 664 O O . ASP A 1 87 ? -2.640 -11.556 -33.999 1.00 87.00 87 ASP A O 1
ATOM 668 N N . LEU A 1 88 ? -1.434 -13.000 -35.224 1.00 83.81 88 LEU A N 1
ATOM 669 C CA . LEU A 1 88 ? -1.863 -12.496 -36.531 1.00 83.81 88 LEU A CA 1
ATOM 670 C C . LEU A 1 88 ? -3.337 -12.807 -36.829 1.00 83.81 88 LEU A C 1
ATOM 672 O O . LEU A 1 88 ? -3.979 -12.048 -37.561 1.00 83.81 88 LEU A O 1
ATOM 676 N N . ASN A 1 89 ? -3.861 -13.918 -36.306 1.00 86.12 89 ASN A N 1
ATOM 677 C CA . ASN A 1 89 ? -5.216 -14.394 -36.586 1.00 86.12 89 ASN A CA 1
ATOM 678 C C . ASN A 1 89 ? -6.254 -13.919 -35.539 1.00 86.12 89 ASN A C 1
ATOM 680 O O . ASN A 1 89 ? -7.455 -13.977 -35.810 1.00 86.12 89 ASN A O 1
ATOM 684 N N . ARG A 1 90 ? -5.794 -13.360 -34.408 1.00 84.81 90 ARG A N 1
ATOM 685 C CA . ARG A 1 90 ? -6.583 -12.867 -33.267 1.00 84.81 90 ARG A CA 1
ATOM 686 C C . ARG A 1 90 ? -7.430 -13.938 -32.584 1.00 84.81 90 ARG A C 1
ATOM 688 O O . ARG A 1 90 ? -8.528 -13.634 -32.110 1.00 84.81 90 ARG A O 1
ATOM 695 N N . ASP A 1 91 ? -6.944 -15.172 -32.529 1.00 86.38 91 ASP A N 1
ATOM 696 C CA . ASP A 1 91 ? -7.613 -16.267 -31.822 1.00 86.38 91 ASP A CA 1
ATOM 697 C C . ASP A 1 91 ? -7.243 -16.345 -30.325 1.00 86.38 91 ASP A C 1
ATOM 699 O O . ASP A 1 91 ? -7.835 -17.128 -29.574 1.00 86.38 91 ASP A O 1
ATOM 703 N N . GLY A 1 92 ? -6.328 -15.485 -29.858 1.00 84.19 92 GLY A N 1
ATOM 704 C CA . GLY A 1 92 ? -5.871 -15.448 -28.470 1.00 84.19 92 GLY A CA 1
ATOM 705 C C . GLY A 1 92 ? -4.810 -16.501 -28.141 1.00 84.19 92 GLY A C 1
ATOM 706 O O . GLY A 1 92 ? -4.479 -16.686 -26.961 1.00 84.19 92 GLY A O 1
ATOM 707 N N . GLN A 1 93 ? -4.271 -17.181 -29.152 1.00 89.12 93 GLN A N 1
ATOM 708 C CA . GLN A 1 93 ? -3.145 -18.096 -29.068 1.00 89.12 93 GLN A CA 1
ATOM 709 C C . GLN A 1 93 ? -2.058 -17.688 -30.065 1.00 89.12 93 GLN A C 1
ATOM 711 O O . GLN A 1 93 ? -2.314 -17.087 -31.097 1.00 89.12 93 GLN A O 1
ATOM 716 N N . VAL A 1 94 ? -0.806 -17.992 -29.730 1.00 87.50 94 VAL A N 1
ATOM 717 C CA . VAL A 1 94 ? 0.322 -17.787 -30.645 1.00 87.50 94 VAL A CA 1
ATOM 718 C C . VAL A 1 94 ? 1.005 -19.117 -30.891 1.00 87.50 94 VAL A C 1
ATOM 720 O O . VAL A 1 94 ? 1.431 -19.800 -29.955 1.00 87.50 94 VAL A O 1
ATOM 723 N N . THR A 1 95 ? 1.118 -19.470 -32.165 1.00 88.25 95 THR A N 1
ATOM 724 C CA . THR A 1 95 ? 1.808 -20.667 -32.649 1.00 88.25 95 THR A CA 1
ATOM 725 C C . THR A 1 95 ? 3.225 -20.349 -33.135 1.00 88.25 95 THR A C 1
ATOM 727 O O . THR A 1 95 ? 3.559 -19.215 -33.491 1.00 88.25 95 THR A O 1
ATOM 730 N N . ALA A 1 96 ? 4.080 -21.374 -33.223 1.00 84.62 96 ALA A N 1
ATOM 731 C CA . ALA A 1 96 ? 5.439 -21.230 -33.764 1.00 84.62 96 ALA A CA 1
ATOM 732 C C . ALA A 1 96 ? 5.452 -20.689 -35.210 1.00 84.62 96 ALA A C 1
ATOM 734 O O . ALA A 1 96 ? 6.359 -19.947 -35.606 1.00 84.62 96 ALA A O 1
ATOM 735 N N . ALA A 1 97 ? 4.431 -21.043 -35.997 1.00 83.25 97 ALA A N 1
ATOM 736 C CA . ALA A 1 97 ? 4.276 -20.598 -37.377 1.00 83.25 97 ALA A CA 1
ATOM 737 C C . ALA A 1 97 ? 3.984 -19.093 -37.462 1.00 83.25 97 ALA A C 1
ATOM 739 O O . ALA A 1 97 ? 4.591 -18.398 -38.276 1.00 83.25 97 ALA A O 1
ATOM 740 N N . GLU A 1 98 ? 3.112 -18.571 -36.599 1.00 86.44 98 GLU A N 1
ATOM 741 C CA . GLU A 1 98 ? 2.787 -17.140 -36.551 1.00 86.44 98 GLU A CA 1
ATOM 742 C C . GLU A 1 98 ? 3.972 -16.306 -36.096 1.00 86.44 98 GLU A C 1
ATOM 744 O O . GLU A 1 98 ? 4.273 -15.279 -36.703 1.00 86.44 98 GLU A O 1
ATOM 749 N N . MET A 1 99 ? 4.714 -16.787 -35.100 1.00 83.19 99 MET A N 1
ATOM 750 C CA . MET A 1 99 ? 5.919 -16.106 -34.649 1.00 83.19 99 MET A CA 1
ATOM 751 C C . MET A 1 99 ? 6.974 -16.051 -35.764 1.00 83.19 99 MET A C 1
ATOM 753 O O . MET A 1 99 ? 7.507 -14.984 -36.070 1.00 83.19 99 MET A O 1
ATOM 757 N N . SER A 1 100 ? 7.207 -17.169 -36.459 1.00 80.00 100 SER A N 1
ATOM 758 C CA . SER A 1 100 ? 8.106 -17.221 -37.625 1.00 80.00 100 SER A CA 1
ATOM 759 C C . SER A 1 100 ? 7.630 -16.309 -38.766 1.00 80.00 100 SER A C 1
ATOM 761 O O . SER A 1 100 ? 8.433 -15.640 -39.429 1.00 80.00 100 SER A O 1
ATOM 763 N N . SER A 1 101 ? 6.314 -16.234 -38.978 1.00 83.44 101 SER A N 1
ATOM 764 C CA . SER A 1 101 ? 5.686 -15.324 -39.937 1.00 83.44 101 SER A CA 1
ATOM 765 C C . SER A 1 101 ? 5.913 -13.859 -39.554 1.00 83.44 101 SER A C 1
ATOM 767 O O . SER A 1 101 ? 6.300 -13.057 -40.403 1.00 83.44 101 SER A O 1
ATOM 769 N N . TYR A 1 102 ? 5.782 -13.497 -38.278 1.00 83.00 102 TYR A N 1
ATOM 770 C CA . TYR A 1 102 ? 6.053 -12.142 -37.799 1.00 83.00 102 TYR A CA 1
ATOM 771 C C . TYR A 1 102 ? 7.509 -11.720 -38.060 1.00 83.00 102 TYR A C 1
ATOM 773 O O . TYR A 1 102 ? 7.758 -10.658 -38.638 1.00 83.00 102 TYR A O 1
ATOM 781 N N . TYR A 1 103 ? 8.483 -12.572 -37.719 1.00 78.38 103 TYR A N 1
ATOM 782 C CA . TYR A 1 103 ? 9.905 -12.283 -37.950 1.00 78.38 103 TYR A CA 1
ATOM 783 C C . TYR A 1 103 ? 10.248 -12.118 -39.437 1.00 78.38 103 TYR A C 1
ATOM 785 O O . TYR A 1 103 ? 10.972 -11.191 -39.817 1.00 78.38 103 TYR A O 1
ATOM 793 N N . SER A 1 104 ? 9.708 -12.989 -40.288 1.00 77.00 104 SER A N 1
ATOM 794 C CA . SER A 1 104 ? 9.982 -12.955 -41.727 1.00 77.00 104 SER A CA 1
ATOM 795 C C . SER A 1 104 ? 9.256 -11.815 -42.448 1.00 77.00 104 SER A C 1
ATOM 797 O O . SER A 1 104 ? 9.845 -11.163 -43.313 1.00 77.00 104 SER A O 1
ATOM 799 N N . THR A 1 105 ? 8.005 -11.538 -42.079 1.00 78.19 105 THR A N 1
ATOM 800 C CA . THR A 1 105 ? 7.121 -10.631 -42.828 1.00 78.19 105 THR A CA 1
ATOM 801 C C . THR A 1 105 ? 7.162 -9.202 -42.292 1.00 78.19 105 THR A C 1
ATOM 803 O O . THR A 1 105 ? 7.262 -8.256 -43.075 1.00 78.19 105 THR A O 1
ATOM 806 N N . VAL A 1 106 ? 7.119 -9.029 -40.966 1.00 77.75 106 VAL A N 1
ATOM 807 C CA . VAL A 1 106 ? 7.065 -7.705 -40.321 1.00 77.75 106 VAL A CA 1
ATOM 808 C C . VAL A 1 106 ? 8.469 -7.161 -40.093 1.00 77.75 106 VAL A C 1
ATOM 810 O O . VAL A 1 106 ? 8.785 -6.058 -40.539 1.00 77.75 106 VAL A O 1
ATOM 813 N N . LEU A 1 107 ? 9.340 -7.948 -39.454 1.00 75.12 107 LEU A N 1
ATOM 814 C CA . LEU A 1 107 ? 10.717 -7.527 -39.166 1.00 75.12 107 LEU A CA 1
ATOM 815 C C . LEU A 1 107 ? 11.651 -7.638 -40.382 1.00 75.12 107 LEU A C 1
ATOM 817 O O . LEU A 1 107 ? 12.781 -7.153 -40.324 1.00 75.12 107 LEU A O 1
ATOM 821 N N . LYS A 1 108 ? 11.190 -8.247 -41.488 1.00 74.94 108 LYS A N 1
ATOM 822 C CA . LYS A 1 108 ? 11.954 -8.479 -42.732 1.00 74.94 108 LYS A CA 1
ATOM 823 C C . LYS A 1 108 ? 13.331 -9.112 -42.499 1.00 74.94 108 LYS A C 1
ATOM 825 O O . LYS A 1 108 ? 14.226 -8.991 -43.340 1.00 74.94 108 LYS A O 1
ATOM 830 N N . GLN A 1 109 ? 13.513 -9.803 -41.376 1.00 65.25 109 GLN A N 1
ATOM 831 C CA . GLN A 1 109 ? 14.715 -10.578 -41.130 1.00 65.25 109 GLN A CA 1
ATOM 832 C C . GLN A 1 109 ? 14.558 -11.890 -41.894 1.00 65.25 109 GLN A C 1
ATOM 834 O O . GLN A 1 109 ? 13.699 -12.712 -41.580 1.00 65.25 109 GLN A O 1
ATOM 839 N N . ARG A 1 110 ? 15.356 -12.066 -42.956 1.00 51.09 110 ARG A N 1
ATOM 840 C CA . ARG A 1 110 ? 15.431 -13.344 -43.677 1.00 51.09 110 ARG A CA 1
ATOM 841 C C . ARG A 1 110 ? 15.836 -14.415 -42.670 1.00 51.09 110 ARG A C 1
ATOM 843 O O . ARG A 1 110 ? 16.898 -14.283 -42.072 1.00 51.09 110 ARG A O 1
ATOM 850 N N . GLY A 1 111 ? 14.962 -15.407 -42.487 1.00 52.28 111 GLY A N 1
ATOM 851 C CA . GLY A 1 111 ? 15.040 -16.440 -41.456 1.00 52.28 111 GLY A CA 1
ATOM 852 C C . GLY A 1 111 ? 16.465 -16.905 -41.177 1.00 52.28 111 GLY A C 1
ATOM 853 O O . GLY A 1 111 ? 17.063 -17.612 -41.981 1.00 52.28 111 GLY A O 1
ATOM 854 N N . GLY A 1 112 ? 16.993 -16.467 -40.039 1.00 54.50 112 GLY A N 1
ATOM 855 C CA . GLY A 1 112 ? 18.150 -17.066 -39.395 1.00 54.50 112 GLY A CA 1
ATOM 856 C C . GLY A 1 112 ? 17.681 -17.856 -38.179 1.00 54.50 112 GLY A C 1
ATOM 857 O O . GLY A 1 112 ? 16.626 -17.545 -37.616 1.00 54.50 112 GLY A O 1
ATOM 858 N N . ASP A 1 113 ? 18.483 -18.836 -37.761 1.00 59.34 113 ASP A N 1
ATOM 859 C CA . ASP A 1 113 ? 18.210 -19.773 -36.657 1.00 59.34 113 ASP A CA 1
ATOM 860 C C . ASP A 1 113 ? 17.699 -19.104 -35.363 1.00 59.34 113 ASP A C 1
ATOM 862 O O . ASP A 1 113 ? 16.982 -19.721 -34.578 1.00 59.34 113 ASP A O 1
ATOM 866 N N . GLY A 1 114 ? 17.985 -17.812 -35.162 1.00 65.62 114 GLY A N 1
ATOM 867 C CA . GLY A 1 114 ? 17.506 -17.027 -34.024 1.00 65.62 114 GLY A CA 1
ATOM 868 C C . GLY A 1 114 ? 15.981 -16.888 -33.912 1.00 65.62 114 GLY A C 1
ATOM 869 O O . GLY A 1 114 ? 15.471 -16.901 -32.797 1.00 65.62 114 GLY A O 1
ATOM 870 N N . ALA A 1 115 ? 15.230 -16.789 -35.017 1.00 66.06 115 ALA A N 1
ATOM 871 C CA . ALA A 1 115 ? 13.766 -16.649 -34.941 1.00 66.06 115 ALA A CA 1
ATOM 872 C C . ALA A 1 115 ? 13.090 -17.954 -34.488 1.00 66.06 115 ALA A C 1
ATOM 874 O O . ALA A 1 115 ? 12.188 -17.930 -33.651 1.00 66.06 115 ALA A O 1
ATOM 875 N N . ALA A 1 116 ? 13.575 -19.091 -34.995 1.00 70.38 116 ALA A N 1
ATOM 876 C CA . ALA A 1 116 ? 13.125 -20.409 -34.562 1.00 70.38 116 ALA A CA 1
ATOM 877 C C . ALA A 1 116 ? 13.521 -20.674 -33.102 1.00 70.38 116 ALA A C 1
ATOM 879 O O . ALA A 1 116 ? 12.695 -21.149 -32.333 1.00 70.38 116 ALA A O 1
ATOM 880 N N . ALA A 1 117 ? 14.734 -20.287 -32.693 1.00 75.69 117 ALA A N 1
ATOM 881 C CA . ALA A 1 117 ? 15.192 -20.433 -31.312 1.00 75.69 117 ALA A CA 1
ATOM 882 C C . ALA A 1 117 ? 14.368 -19.606 -30.307 1.00 75.69 117 ALA A C 1
ATOM 884 O O . ALA A 1 117 ? 14.081 -20.082 -29.211 1.00 75.69 117 ALA A O 1
ATOM 885 N N . ILE A 1 118 ? 13.960 -18.382 -30.669 1.00 74.81 118 ILE A N 1
ATOM 886 C CA . ILE A 1 118 ? 13.091 -17.551 -29.818 1.00 74.81 118 ILE A CA 1
ATOM 887 C C . ILE A 1 118 ? 11.688 -18.161 -29.722 1.00 74.81 118 ILE A C 1
ATOM 889 O O . ILE A 1 118 ? 11.124 -18.213 -28.630 1.00 74.81 118 ILE A O 1
ATOM 893 N N . ALA A 1 119 ? 11.141 -18.662 -30.834 1.00 76.69 119 ALA A N 1
ATOM 894 C CA . ALA A 1 119 ? 9.867 -19.373 -30.810 1.00 76.69 119 ALA A CA 1
ATOM 895 C C . ALA A 1 119 ? 9.939 -20.609 -29.902 1.00 76.69 119 ALA A C 1
ATOM 897 O O . ALA A 1 119 ? 9.069 -20.791 -29.054 1.00 76.69 119 ALA A O 1
ATOM 898 N N . ASP A 1 120 ? 11.010 -21.395 -29.994 1.00 80.25 120 ASP A N 1
ATOM 899 C CA . ASP A 1 120 ? 11.213 -22.581 -29.159 1.00 80.25 120 ASP A CA 1
ATOM 900 C C . ASP A 1 120 ? 11.370 -22.222 -27.668 1.00 80.25 120 ASP A C 1
ATOM 902 O O . ASP A 1 120 ? 10.835 -22.904 -26.799 1.00 80.25 120 ASP A O 1
ATOM 906 N N . GLN A 1 121 ? 12.009 -21.090 -27.345 1.00 82.44 121 GLN A N 1
ATOM 907 C CA . GLN A 1 121 ? 12.073 -20.580 -25.968 1.00 82.44 121 GLN A CA 1
ATOM 908 C C . GLN A 1 121 ? 10.711 -20.170 -25.400 1.00 82.44 121 GLN A C 1
ATOM 910 O O . GLN A 1 121 ? 10.488 -20.334 -24.201 1.00 82.44 121 GLN A O 1
ATOM 915 N N . ILE A 1 122 ? 9.831 -19.600 -26.226 1.00 81.81 122 ILE A N 1
ATOM 916 C CA . ILE A 1 122 ? 8.515 -19.112 -25.790 1.00 81.81 122 ILE A CA 1
ATOM 917 C C . ILE A 1 122 ? 7.517 -20.267 -25.678 1.00 81.81 122 ILE A C 1
ATOM 919 O O . ILE A 1 122 ? 6.766 -20.351 -24.706 1.00 81.81 122 ILE A O 1
ATOM 923 N N . LEU A 1 123 ? 7.500 -21.155 -26.673 1.00 82.56 123 LEU A N 1
ATOM 924 C CA . LEU A 1 123 ? 6.574 -22.284 -26.746 1.00 82.56 123 LEU A CA 1
ATOM 925 C C . LEU A 1 123 ? 7.022 -23.471 -25.883 1.00 82.56 123 LEU A C 1
ATOM 927 O O . LEU A 1 123 ? 6.180 -24.197 -25.342 1.00 82.56 123 LEU A O 1
ATOM 931 N N . GLY A 1 124 ? 8.331 -23.672 -25.723 1.00 81.12 124 GLY A N 1
ATOM 932 C CA . GLY A 1 124 ? 8.886 -24.866 -25.099 1.00 81.12 124 GLY A CA 1
ATOM 933 C C . GLY A 1 124 ? 8.392 -26.122 -25.817 1.00 81.12 124 GLY A C 1
ATOM 934 O O . GLY A 1 124 ? 8.534 -26.267 -27.023 1.00 81.12 124 GLY A O 1
ATOM 935 N N . SER A 1 125 ? 7.750 -27.032 -25.082 1.00 79.56 125 SER A N 1
ATOM 936 C CA . SER A 1 125 ? 7.147 -28.248 -25.651 1.00 79.56 125 SER A CA 1
ATOM 937 C C . SER A 1 125 ? 5.708 -28.073 -26.159 1.00 79.56 125 SER A C 1
ATOM 939 O O . SER A 1 125 ? 5.083 -29.052 -26.573 1.00 79.56 125 SER A O 1
ATOM 941 N N . ARG A 1 126 ? 5.137 -26.864 -26.085 1.00 82.25 126 ARG A N 1
ATOM 942 C CA . ARG A 1 126 ? 3.730 -26.601 -26.426 1.00 82.25 126 ARG A CA 1
ATOM 943 C C . ARG A 1 126 ? 3.586 -26.224 -27.898 1.00 82.25 126 ARG A C 1
ATOM 945 O O . ARG A 1 126 ? 4.465 -25.612 -28.485 1.00 82.25 126 ARG A O 1
ATOM 952 N N . THR A 1 127 ? 2.441 -26.549 -28.493 1.00 83.00 127 THR A N 1
ATOM 953 C CA . THR A 1 127 ? 2.129 -26.185 -29.887 1.00 83.00 127 THR A CA 1
ATOM 954 C C . THR A 1 127 ? 1.629 -24.747 -30.033 1.00 83.00 127 THR A C 1
ATOM 956 O O . THR A 1 127 ? 1.779 -24.151 -31.099 1.00 83.00 127 THR A O 1
ATOM 959 N N . ALA A 1 128 ? 1.028 -24.201 -28.974 1.00 85.88 128 ALA A N 1
ATOM 960 C CA . ALA A 1 128 ? 0.521 -22.838 -28.902 1.00 85.88 128 ALA A CA 1
ATOM 961 C C . ALA A 1 128 ? 0.606 -22.311 -27.462 1.00 85.88 128 ALA A C 1
ATOM 963 O O . ALA A 1 128 ? 0.571 -23.094 -26.505 1.00 85.88 128 ALA A O 1
ATOM 964 N N . VAL A 1 129 ? 0.706 -20.992 -27.313 1.00 87.38 129 VAL A N 1
ATOM 965 C CA . VAL A 1 129 ? 0.813 -20.304 -26.017 1.00 87.38 129 VAL A CA 1
ATOM 966 C C . VAL A 1 129 ? -0.315 -19.284 -25.894 1.00 87.38 129 VAL A C 1
ATOM 968 O O . VAL A 1 129 ? -0.564 -18.523 -26.826 1.00 87.38 129 VAL A O 1
ATOM 971 N N . SER A 1 130 ? -1.002 -19.263 -24.749 1.00 88.44 130 SER A N 1
ATOM 972 C CA . SER A 1 130 ? -2.022 -18.248 -24.447 1.00 88.44 130 SER A CA 1
ATOM 973 C C . SER A 1 130 ? -1.400 -16.956 -23.904 1.00 88.44 130 SER A C 1
ATOM 975 O O . SER A 1 130 ? -0.268 -16.957 -23.421 1.00 88.44 130 SER A O 1
ATOM 977 N N . VAL A 1 131 ? -2.161 -15.855 -23.908 1.00 83.62 131 VAL A N 1
ATOM 978 C CA . VAL A 1 131 ? -1.721 -14.545 -23.374 1.00 83.62 131 VAL A CA 1
ATOM 979 C C . VAL A 1 131 ? -1.151 -14.642 -21.954 1.00 83.62 131 VAL A C 1
ATOM 981 O O . VAL A 1 131 ? -0.129 -14.020 -21.659 1.00 83.62 131 VAL A O 1
ATOM 984 N N . ASP A 1 132 ? -1.788 -15.419 -21.074 1.00 80.94 132 ASP A N 1
ATOM 985 C CA . ASP A 1 132 ? -1.360 -15.559 -19.676 1.00 80.94 132 ASP A CA 1
ATOM 986 C C . ASP A 1 132 ? -0.001 -16.267 -19.583 1.00 80.94 132 ASP A C 1
ATOM 988 O O . ASP A 1 132 ? 0.912 -15.791 -18.912 1.00 80.94 132 ASP A O 1
ATOM 992 N N . GLN A 1 133 ? 0.168 -17.355 -20.341 1.00 84.50 133 GLN A N 1
ATOM 993 C CA . GLN A 1 133 ? 1.417 -18.118 -20.392 1.00 84.50 133 GLN A CA 1
ATOM 994 C C . GLN A 1 133 ? 2.554 -17.301 -21.017 1.00 84.50 133 GLN A C 1
ATOM 996 O O . GLN A 1 133 ? 3.684 -17.331 -20.532 1.00 84.50 133 GLN A O 1
ATOM 1001 N N . PHE A 1 134 ? 2.252 -16.525 -22.061 1.00 86.88 134 PHE A N 1
ATOM 1002 C CA . PHE A 1 134 ? 3.213 -15.599 -22.652 1.00 86.88 134 PHE A CA 1
ATOM 1003 C C . PHE A 1 134 ? 3.603 -14.496 -21.665 1.00 86.88 134 PHE A C 1
ATOM 1005 O O . PHE A 1 134 ? 4.767 -14.119 -21.593 1.00 86.88 134 PHE A O 1
ATOM 1012 N N . SER A 1 135 ? 2.649 -13.991 -20.881 1.00 82.38 135 SER A N 1
ATOM 1013 C CA . SER A 1 135 ? 2.908 -12.955 -19.878 1.00 82.38 135 SER A CA 1
ATOM 1014 C C . SER A 1 135 ? 3.798 -13.459 -18.742 1.00 82.38 135 SER A C 1
ATOM 1016 O O . SER A 1 135 ? 4.652 -12.707 -18.273 1.00 82.38 135 SER A O 1
ATOM 1018 N N . GLU A 1 136 ? 3.639 -14.716 -18.320 1.00 81.56 136 GLU A N 1
ATOM 1019 C CA . GLU A 1 136 ? 4.542 -15.365 -17.360 1.00 81.56 136 GLU A CA 1
ATOM 1020 C C . GLU A 1 136 ? 5.957 -15.513 -17.930 1.00 81.56 136 GLU A C 1
ATOM 1022 O O . GLU A 1 136 ? 6.921 -15.106 -17.282 1.00 81.56 136 GLU A O 1
ATOM 1027 N N . TRP A 1 137 ? 6.083 -16.012 -19.165 1.00 84.38 137 TRP A N 1
ATOM 1028 C CA . TRP A 1 137 ? 7.377 -16.130 -19.844 1.00 84.38 137 TRP A CA 1
ATOM 1029 C C . TRP A 1 137 ? 8.062 -14.768 -20.029 1.00 84.38 137 TRP A C 1
ATOM 1031 O O . TRP A 1 137 ? 9.247 -14.604 -19.731 1.00 84.38 137 TRP A O 1
ATOM 1041 N N . TRP A 1 138 ? 7.307 -13.755 -20.465 1.00 83.38 138 TRP A N 1
ATOM 1042 C CA . TRP A 1 138 ? 7.815 -12.395 -20.635 1.00 83.38 138 TRP A CA 1
ATOM 1043 C C . TRP A 1 138 ? 8.376 -11.859 -19.320 1.00 83.38 138 TRP A C 1
ATOM 1045 O O . TRP A 1 138 ? 9.425 -11.216 -19.304 1.00 83.38 138 TRP A O 1
ATOM 1055 N N . GLN A 1 139 ? 7.708 -12.163 -18.204 1.00 78.06 139 GLN A N 1
ATOM 1056 C CA . GLN A 1 139 ? 8.158 -11.729 -16.890 1.00 78.06 139 GLN A CA 1
ATOM 1057 C C . GLN A 1 139 ? 9.478 -12.356 -16.451 1.00 78.06 139 GLN A C 1
ATOM 1059 O O . GLN A 1 139 ? 10.263 -11.677 -15.794 1.00 78.06 139 GLN A O 1
ATOM 1064 N N . SER A 1 140 ? 9.733 -13.614 -16.811 1.00 78.44 140 SER A N 1
ATOM 1065 C CA . SER A 1 140 ? 10.962 -14.311 -16.427 1.00 78.44 140 SER A CA 1
ATOM 1066 C C . SER A 1 140 ? 12.142 -14.060 -17.361 1.00 78.44 140 SER A C 1
ATOM 1068 O O . SER A 1 140 ? 13.285 -14.181 -16.932 1.00 78.44 140 SER A O 1
ATOM 1070 N N . THR A 1 141 ? 11.886 -13.775 -18.639 1.00 80.75 141 THR A N 1
ATOM 1071 C CA . THR A 1 141 ? 12.914 -13.917 -19.685 1.00 80.75 141 THR A CA 1
ATOM 1072 C C . THR A 1 141 ? 13.201 -12.624 -20.442 1.00 80.75 141 THR A C 1
ATOM 1074 O O . THR A 1 141 ? 14.296 -12.475 -20.987 1.00 80.75 141 THR A O 1
ATOM 1077 N N . ALA A 1 142 ? 12.270 -11.665 -20.477 1.00 78.06 142 ALA A N 1
ATOM 1078 C CA . ALA A 1 142 ? 12.488 -10.431 -21.224 1.00 78.06 142 ALA A CA 1
ATOM 1079 C C . ALA A 1 142 ? 13.586 -9.569 -20.582 1.00 78.06 142 ALA A C 1
ATOM 1081 O O . ALA A 1 142 ? 13.591 -9.303 -19.379 1.00 78.06 142 ALA A O 1
ATOM 1082 N N . SER A 1 143 ? 14.506 -9.090 -21.417 1.00 81.62 143 SER A N 1
ATOM 1083 C CA . SER A 1 143 ? 15.587 -8.194 -21.003 1.00 81.62 143 SER A CA 1
ATOM 1084 C C . SER A 1 143 ? 15.062 -6.819 -20.581 1.00 81.62 143 SER A C 1
ATOM 1086 O O . SER A 1 143 ? 14.038 -6.343 -21.076 1.00 81.62 143 SER A O 1
ATOM 1088 N N . GLU A 1 144 ? 15.808 -6.124 -19.719 1.00 79.75 144 GLU A N 1
ATOM 1089 C CA . GLU A 1 144 ? 15.471 -4.776 -19.234 1.00 79.75 144 GLU A CA 1
ATOM 1090 C C . GLU A 1 144 ? 15.149 -3.784 -20.373 1.00 79.75 144 GLU A C 1
ATOM 1092 O O . GLU A 1 144 ? 14.206 -2.998 -20.283 1.00 79.75 144 GLU A O 1
ATOM 1097 N N . GLY A 1 145 ? 15.892 -3.857 -21.484 1.00 78.88 145 GLY A N 1
ATOM 1098 C CA . GLY A 1 145 ? 15.652 -3.027 -22.666 1.00 78.88 145 GLY A CA 1
ATOM 1099 C C . GLY A 1 145 ? 14.349 -3.369 -23.395 1.00 78.88 145 GLY A C 1
ATOM 1100 O O . GLY A 1 145 ? 13.638 -2.467 -23.835 1.00 78.88 145 GLY A O 1
ATOM 1101 N N . GLN A 1 146 ? 13.987 -4.654 -23.484 1.00 82.50 146 GLN A N 1
ATOM 1102 C CA . GLN A 1 146 ? 12.708 -5.076 -24.069 1.00 82.50 146 GLN A CA 1
ATOM 1103 C C . GLN A 1 146 ? 11.525 -4.586 -23.232 1.00 82.50 146 GLN A C 1
ATOM 1105 O O . GLN A 1 146 ? 10.536 -4.119 -23.796 1.00 82.50 146 GLN A O 1
ATOM 1110 N N . TRP A 1 147 ? 11.643 -4.626 -21.903 1.00 81.06 147 TRP A N 1
ATOM 1111 C CA . TRP A 1 147 ? 10.644 -4.059 -20.999 1.00 81.06 147 TRP A CA 1
ATOM 1112 C C . TRP A 1 147 ? 10.438 -2.565 -21.219 1.00 81.06 147 TRP A C 1
ATOM 1114 O O . TRP A 1 147 ? 9.295 -2.121 -21.315 1.00 81.06 147 TRP A O 1
ATOM 1124 N N . TYR A 1 148 ? 11.526 -1.801 -21.339 1.00 82.25 148 TYR A N 1
ATOM 1125 C CA . TYR A 1 148 ? 11.451 -0.370 -21.627 1.00 82.25 148 TYR A CA 1
ATOM 1126 C C . TYR A 1 148 ? 10.748 -0.092 -22.958 1.00 82.25 148 TYR A C 1
ATOM 1128 O O . TYR A 1 148 ? 9.776 0.663 -22.995 1.00 82.25 148 TYR A O 1
ATOM 1136 N N . CYS A 1 149 ? 11.183 -0.747 -24.037 1.00 83.12 149 CYS A N 1
ATOM 1137 C CA . CYS A 1 149 ? 10.578 -0.566 -25.355 1.00 83.12 149 CYS A CA 1
ATOM 1138 C C . CYS A 1 149 ? 9.089 -0.933 -25.351 1.00 83.12 149 CYS A C 1
ATOM 1140 O O . CYS A 1 149 ? 8.278 -0.187 -25.895 1.00 83.12 149 CYS A O 1
ATOM 1142 N N . ALA A 1 150 ? 8.716 -2.041 -24.702 1.00 82.19 150 ALA A N 1
ATOM 1143 C CA . ALA A 1 150 ? 7.320 -2.445 -24.579 1.00 82.19 150 ALA A CA 1
ATOM 1144 C C . ALA A 1 150 ? 6.508 -1.424 -23.769 1.00 82.19 150 ALA A C 1
ATOM 1146 O O . ALA A 1 150 ? 5.412 -1.052 -24.179 1.00 82.19 150 ALA A O 1
ATOM 1147 N N . ALA A 1 151 ? 7.033 -0.929 -22.647 1.00 79.62 151 ALA A N 1
ATOM 1148 C CA . ALA A 1 151 ? 6.334 0.047 -21.817 1.00 79.62 151 ALA A CA 1
ATOM 1149 C C . ALA A 1 151 ? 6.090 1.370 -22.558 1.00 79.62 151 ALA A C 1
ATOM 1151 O O . ALA A 1 151 ? 4.958 1.847 -22.582 1.00 79.62 151 ALA A O 1
ATOM 1152 N N . VAL A 1 152 ? 7.113 1.917 -23.221 1.00 81.00 152 VAL A N 1
ATOM 1153 C CA . VAL A 1 152 ? 6.996 3.168 -23.990 1.00 81.00 152 VAL A CA 1
ATOM 1154 C C . VAL A 1 152 ? 6.071 2.998 -25.199 1.00 81.00 152 VAL A C 1
ATOM 1156 O O . VAL A 1 152 ? 5.277 3.889 -25.504 1.00 81.00 152 VAL A O 1
ATOM 1159 N N . ALA A 1 153 ? 6.108 1.839 -25.865 1.00 83.00 153 ALA A N 1
ATOM 1160 C CA . ALA A 1 153 ? 5.251 1.558 -27.017 1.00 83.00 153 ALA A CA 1
ATOM 1161 C C . ALA A 1 153 ? 3.757 1.436 -26.664 1.00 83.00 153 ALA A C 1
ATOM 1163 O O . ALA A 1 153 ? 2.913 1.667 -27.527 1.00 83.00 153 ALA A O 1
ATOM 1164 N N . ASN A 1 154 ? 3.407 1.127 -25.408 1.00 79.94 154 ASN A N 1
ATOM 1165 C CA . ASN A 1 154 ? 2.006 1.047 -24.962 1.00 79.94 154 ASN A CA 1
ATOM 1166 C C . ASN A 1 154 ? 1.323 2.407 -24.774 1.00 79.94 154 ASN A C 1
ATOM 1168 O O . ASN A 1 154 ? 0.138 2.470 -24.436 1.00 79.94 154 ASN A O 1
ATOM 1172 N N . GLY A 1 155 ? 2.051 3.494 -25.022 1.00 82.50 155 GLY A N 1
ATOM 1173 C CA . GLY A 1 155 ? 1.529 4.846 -24.982 1.00 82.50 155 GLY A CA 1
ATOM 1174 C C . GLY A 1 155 ? 1.394 5.415 -23.571 1.00 82.50 155 GLY A C 1
ATOM 1175 O O . GLY A 1 155 ? 1.507 4.739 -22.548 1.00 82.50 155 GLY A O 1
ATOM 1176 N N . TRP A 1 156 ? 1.117 6.716 -23.537 1.00 84.44 156 TRP A N 1
ATOM 1177 C CA . TRP A 1 156 ? 1.145 7.538 -22.327 1.00 84.44 156 TRP A CA 1
ATOM 1178 C C . TRP A 1 156 ? 0.115 7.132 -21.260 1.00 84.44 156 TRP A C 1
ATOM 1180 O O . TRP A 1 156 ? 0.338 7.360 -20.072 1.00 84.44 156 TRP A O 1
ATOM 1190 N N . TRP A 1 157 ? -1.009 6.523 -21.658 1.00 84.62 157 TRP A N 1
ATOM 1191 C CA . TRP A 1 157 ? -2.059 6.113 -20.721 1.00 84.62 157 TRP A CA 1
ATOM 1192 C C . TRP A 1 157 ? -1.555 5.069 -19.723 1.00 84.62 157 TRP A C 1
ATOM 1194 O O . TRP A 1 157 ? -1.723 5.223 -18.513 1.00 84.62 157 TRP A O 1
ATOM 1204 N N . ARG A 1 158 ? -0.904 4.016 -20.234 1.00 83.31 158 ARG A N 1
ATOM 1205 C CA . ARG A 1 158 ? -0.392 2.913 -19.416 1.00 83.31 158 ARG A CA 1
ATOM 1206 C C . ARG A 1 158 ? 0.724 3.385 -18.488 1.00 83.31 158 ARG A C 1
ATOM 1208 O O . ARG A 1 158 ? 0.775 2.987 -17.328 1.00 83.31 158 ARG A O 1
ATOM 1215 N N . GLU A 1 159 ? 1.581 4.267 -18.990 1.00 82.94 159 GLU A N 1
ATOM 1216 C CA . GLU A 1 159 ? 2.660 4.863 -18.208 1.00 82.94 159 GLU A CA 1
ATOM 1217 C C . GLU A 1 159 ? 2.125 5.688 -17.029 1.00 82.94 159 GLU A C 1
ATOM 1219 O O . GLU A 1 159 ? 2.564 5.489 -15.895 1.00 82.94 159 GLU A O 1
ATOM 1224 N N . MET A 1 160 ? 1.138 6.559 -17.270 1.00 85.44 160 MET A N 1
ATOM 1225 C CA . MET A 1 160 ? 0.504 7.353 -16.213 1.00 85.44 160 MET A CA 1
ATOM 1226 C C . MET A 1 160 ? -0.142 6.459 -15.151 1.00 85.44 160 MET A C 1
ATOM 1228 O O . MET A 1 160 ? -0.003 6.702 -13.955 1.00 85.44 160 MET A O 1
ATOM 1232 N N . GLU A 1 161 ? -0.835 5.405 -15.575 1.00 84.62 161 GLU A N 1
ATOM 1233 C CA . GLU A 1 161 ? -1.486 4.479 -14.655 1.00 84.62 161 GLU A CA 1
ATOM 1234 C C . GLU A 1 161 ? -0.482 3.766 -13.737 1.00 84.62 161 GLU A C 1
ATOM 1236 O O . GLU A 1 161 ? -0.691 3.706 -12.524 1.00 84.62 161 GLU A O 1
ATOM 1241 N N . TYR A 1 162 ? 0.627 3.268 -14.288 1.00 84.94 162 TYR A N 1
ATOM 1242 C CA . TYR A 1 162 ? 1.678 2.632 -13.492 1.00 84.94 162 TYR A CA 1
ATOM 1243 C C . TYR A 1 162 ? 2.365 3.623 -12.553 1.00 84.94 162 TYR A C 1
ATOM 1245 O O . TYR A 1 162 ? 2.639 3.278 -11.405 1.00 84.94 162 TYR A O 1
ATOM 1253 N N . TRP A 1 163 ? 2.564 4.869 -12.982 1.00 87.31 163 TRP A N 1
ATOM 1254 C CA . TRP A 1 163 ? 3.058 5.932 -12.107 1.00 87.31 163 TRP A CA 1
ATOM 1255 C C . TRP A 1 163 ? 2.115 6.234 -10.942 1.00 87.31 163 TRP A C 1
ATOM 1257 O O . TRP A 1 163 ? 2.567 6.359 -9.805 1.00 87.31 163 TRP A O 1
ATOM 1267 N N . LEU A 1 164 ? 0.806 6.319 -11.194 1.00 88.31 164 LEU A N 1
ATOM 1268 C CA . LEU A 1 164 ? -0.193 6.515 -10.141 1.00 88.31 164 LEU A CA 1
ATOM 1269 C C . LEU A 1 164 ? -0.232 5.325 -9.178 1.00 88.31 164 LEU A C 1
ATOM 1271 O O . LEU A 1 164 ? -0.323 5.517 -7.963 1.00 88.31 164 LEU A O 1
ATOM 1275 N N . ALA A 1 165 ? -0.122 4.105 -9.703 1.00 85.44 165 ALA A N 1
ATOM 1276 C CA . ALA A 1 165 ? -0.048 2.898 -8.896 1.00 85.44 165 ALA A CA 1
ATOM 1277 C C . ALA A 1 165 ? 1.216 2.883 -8.017 1.00 85.44 165 ALA A C 1
ATOM 1279 O O . ALA A 1 165 ? 1.108 2.587 -6.827 1.00 85.44 165 ALA A O 1
ATOM 1280 N N . ASP A 1 166 ? 2.387 3.235 -8.553 1.00 88.25 166 ASP A N 1
ATOM 1281 C CA . ASP A 1 166 ? 3.640 3.342 -7.787 1.00 88.25 166 ASP A CA 1
ATOM 1282 C C . ASP A 1 166 ? 3.553 4.449 -6.727 1.00 88.25 166 ASP A C 1
ATOM 1284 O O . ASP A 1 166 ? 3.971 4.263 -5.583 1.00 88.25 166 ASP A O 1
ATOM 1288 N N . ALA A 1 167 ? 2.922 5.579 -7.059 1.00 91.69 167 ALA A N 1
ATOM 1289 C CA . ALA A 1 167 ? 2.735 6.667 -6.112 1.00 91.69 167 ALA A CA 1
ATOM 1290 C C . ALA A 1 167 ? 1.838 6.266 -4.936 1.00 91.69 167 ALA A C 1
ATOM 1292 O O . ALA A 1 167 ? 2.175 6.520 -3.776 1.00 91.69 167 ALA A O 1
ATOM 1293 N N . LEU A 1 168 ? 0.725 5.586 -5.223 1.00 89.50 168 LEU A N 1
ATOM 1294 C CA . LEU A 1 168 ? -0.148 5.028 -4.196 1.00 89.50 168 LEU A CA 1
ATOM 1295 C C . LEU A 1 168 ? 0.592 3.994 -3.343 1.00 89.50 168 LEU A C 1
ATOM 1297 O O . LEU A 1 168 ? 0.453 4.005 -2.122 1.00 89.50 168 LEU A O 1
ATOM 1301 N N . TYR A 1 169 ? 1.404 3.137 -3.966 1.00 87.44 169 TYR A N 1
ATOM 1302 C CA . TYR A 1 169 ? 2.224 2.157 -3.260 1.00 87.44 169 TYR A CA 1
ATOM 1303 C C . TYR A 1 169 ? 3.162 2.831 -2.247 1.00 87.44 169 TYR A C 1
ATOM 1305 O O . TYR A 1 169 ? 3.175 2.442 -1.078 1.00 87.44 169 TYR A O 1
ATOM 1313 N N . TRP A 1 170 ? 3.863 3.900 -2.638 1.00 90.31 170 TRP A N 1
ATOM 1314 C CA . TRP A 1 170 ? 4.721 4.656 -1.720 1.00 90.31 170 TRP A CA 1
ATOM 1315 C C . TRP A 1 170 ? 3.956 5.300 -0.568 1.00 90.31 170 TRP A C 1
ATOM 1317 O O . TRP A 1 170 ? 4.399 5.213 0.579 1.00 90.31 170 TRP A O 1
ATOM 1327 N N . VAL A 1 171 ? 2.797 5.902 -0.846 1.00 91.06 171 VAL A N 1
ATOM 1328 C CA . VAL A 1 171 ? 1.941 6.485 0.197 1.00 91.06 171 VAL A CA 1
ATOM 1329 C C . VAL A 1 171 ? 1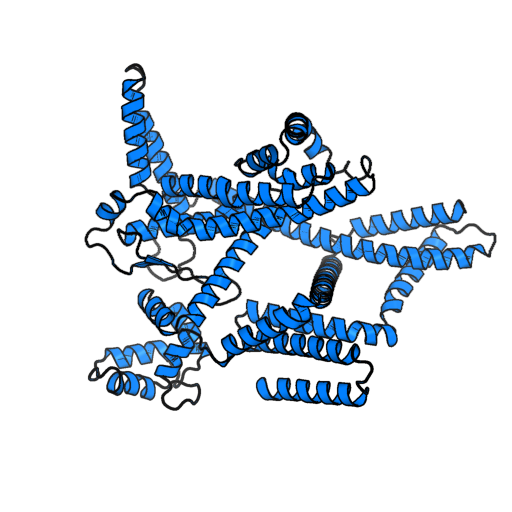.465 5.405 1.170 1.00 91.06 171 VAL A C 1
ATOM 1331 O O . VAL A 1 171 ? 1.560 5.595 2.380 1.00 91.06 171 VAL A O 1
ATOM 1334 N N . VAL A 1 172 ? 1.007 4.252 0.677 1.00 86.50 172 VAL A N 1
ATOM 1335 C CA . VAL A 1 172 ? 0.547 3.139 1.524 1.00 86.50 172 VAL A CA 1
ATOM 1336 C C . VAL A 1 172 ? 1.685 2.596 2.386 1.00 86.50 172 VAL A C 1
ATOM 1338 O O . VAL A 1 172 ? 1.501 2.434 3.591 1.00 86.50 172 VAL A O 1
ATOM 1341 N N . LEU A 1 173 ? 2.877 2.386 1.819 1.00 84.38 173 LEU A N 1
ATOM 1342 C CA . LEU A 1 173 ? 4.059 2.001 2.596 1.00 84.38 173 LEU A CA 1
ATOM 1343 C C . LEU A 1 173 ? 4.397 3.027 3.685 1.00 84.38 173 LEU A C 1
ATOM 1345 O O . LEU A 1 173 ? 4.796 2.649 4.786 1.00 84.38 173 LEU A O 1
ATOM 1349 N N . GLY A 1 174 ? 4.226 4.316 3.388 1.00 85.81 174 GLY A N 1
ATOM 1350 C CA . GLY A 1 174 ? 4.374 5.390 4.362 1.00 85.81 174 GLY A CA 1
ATOM 1351 C C . GLY A 1 174 ? 3.350 5.297 5.494 1.00 85.81 174 GLY A C 1
ATOM 1352 O O . GLY A 1 174 ? 3.719 5.374 6.660 1.00 85.81 174 GLY A O 1
ATOM 1353 N N . VAL A 1 175 ? 2.071 5.076 5.179 1.00 83.69 175 VAL A N 1
ATOM 1354 C CA . VAL A 1 175 ? 1.010 4.926 6.193 1.00 83.69 175 VAL A CA 1
ATOM 1355 C C . VAL A 1 175 ? 1.291 3.727 7.100 1.00 83.69 175 VAL A C 1
ATOM 1357 O O . VAL A 1 175 ? 1.236 3.850 8.324 1.00 83.69 175 VAL A O 1
ATOM 1360 N N . LEU A 1 176 ? 1.651 2.583 6.510 1.00 78.19 176 LEU A N 1
ATOM 1361 C CA . LEU A 1 176 ? 1.993 1.364 7.249 1.00 78.19 176 LEU A CA 1
ATOM 1362 C C . LEU A 1 176 ? 3.221 1.552 8.153 1.00 78.19 176 LEU A C 1
ATOM 1364 O O . LEU A 1 176 ? 3.302 0.927 9.207 1.00 78.19 176 LEU A O 1
ATOM 1368 N N . SER A 1 177 ? 4.145 2.441 7.778 1.00 74.81 177 SER A N 1
ATOM 1369 C CA . SER A 1 177 ? 5.308 2.814 8.592 1.00 74.81 177 SER A CA 1
ATOM 1370 C C . SER A 1 177 ? 4.913 3.457 9.930 1.00 74.81 177 SER A C 1
ATOM 1372 O O . SER A 1 177 ? 5.541 3.183 10.952 1.00 74.81 177 SER A O 1
ATOM 1374 N N . SER A 1 178 ? 3.861 4.282 9.943 1.00 70.56 178 SER A N 1
ATOM 1375 C CA . SER A 1 178 ? 3.439 5.041 11.133 1.00 70.56 178 SER A CA 1
ATOM 1376 C C . SER A 1 178 ? 2.538 4.260 12.087 1.00 70.56 178 SER A C 1
ATOM 1378 O O . SER A 1 178 ? 2.604 4.475 13.295 1.00 70.56 178 SER A O 1
ATOM 1380 N N . ILE A 1 179 ? 1.698 3.353 11.573 1.00 62.84 179 ILE A N 1
ATOM 1381 C CA . ILE A 1 179 ? 0.717 2.610 12.392 1.00 62.84 179 ILE A CA 1
ATOM 1382 C C . ILE A 1 179 ? 1.415 1.715 13.439 1.00 62.84 179 ILE A C 1
ATOM 1384 O O . ILE A 1 179 ? 0.858 1.450 14.501 1.00 62.84 179 ILE A O 1
ATOM 1388 N N . GLY A 1 180 ? 2.663 1.305 13.197 1.00 52.38 180 GLY A N 1
ATOM 1389 C CA . GLY A 1 180 ? 3.464 0.473 14.103 1.00 52.38 180 GLY A CA 1
ATOM 1390 C C . GLY A 1 180 ? 4.112 1.184 15.301 1.00 52.38 180 GLY A C 1
ATOM 1391 O O . GLY A 1 180 ? 5.200 0.768 15.698 1.00 52.38 180 GLY A O 1
ATOM 1392 N N . LEU A 1 181 ? 3.500 2.244 15.854 1.00 45.06 181 LEU A N 1
ATOM 1393 C CA . LEU A 1 181 ? 3.939 2.946 17.083 1.00 45.06 181 LEU A CA 1
ATOM 1394 C C . LEU A 1 181 ? 5.417 3.400 17.083 1.00 45.06 181 LEU A C 1
ATOM 1396 O O . LEU A 1 181 ? 6.085 3.394 18.115 1.00 45.06 181 LEU A O 1
ATOM 1400 N N . GLY A 1 182 ? 5.941 3.809 15.926 1.00 44.78 182 GLY A N 1
ATOM 1401 C CA . GLY A 1 182 ? 7.283 4.395 15.825 1.00 44.78 182 GLY A CA 1
ATOM 1402 C C . GLY A 1 182 ? 8.381 3.459 15.317 1.00 44.78 182 GLY A C 1
ATOM 1403 O O . GLY A 1 182 ? 9.522 3.889 15.200 1.00 44.78 182 GLY A O 1
ATOM 1404 N N . THR A 1 183 ? 8.084 2.222 14.906 1.00 46.25 183 THR A N 1
ATOM 1405 C CA . THR A 1 183 ? 9.080 1.354 14.232 1.00 46.25 183 THR A CA 1
ATOM 1406 C C . THR A 1 183 ? 9.410 1.772 12.791 1.00 46.25 183 THR A C 1
ATOM 1408 O O . THR A 1 183 ? 10.141 1.058 12.109 1.00 46.25 183 THR A O 1
ATOM 1411 N N . GLY A 1 184 ? 8.951 2.936 12.313 1.00 46.41 184 GLY A N 1
ATOM 1412 C CA . GLY A 1 184 ? 9.058 3.375 10.914 1.00 46.41 184 GLY A CA 1
ATOM 1413 C C . GLY A 1 184 ? 10.474 3.418 10.315 1.00 46.41 184 GLY A C 1
ATOM 1414 O O . GLY A 1 184 ? 10.628 3.412 9.091 1.00 46.41 184 GLY A O 1
ATOM 1415 N N . MET A 1 185 ? 11.525 3.372 11.146 1.00 50.53 185 MET A N 1
ATOM 1416 C CA . MET A 1 185 ? 12.896 3.118 10.683 1.00 50.53 185 MET A CA 1
ATOM 1417 C C . MET A 1 185 ? 13.023 1.754 9.979 1.00 50.53 185 MET A C 1
ATOM 1419 O O . MET A 1 185 ? 13.705 1.662 8.962 1.00 50.53 185 MET A O 1
ATOM 1423 N N . HIS A 1 186 ? 12.327 0.716 10.452 1.00 57.56 186 HIS A N 1
ATOM 1424 C CA . HIS A 1 186 ? 12.324 -0.609 9.833 1.00 57.56 186 HIS A CA 1
ATOM 1425 C C . HIS A 1 186 ? 11.646 -0.606 8.460 1.00 57.56 186 HIS A C 1
ATOM 1427 O O . HIS A 1 186 ? 12.197 -1.165 7.517 1.00 57.56 186 HIS A O 1
ATOM 1433 N N . SER A 1 187 ? 10.510 0.075 8.294 1.00 61.56 187 SER A N 1
ATOM 1434 C CA . SER A 1 187 ? 9.835 0.160 6.989 1.00 61.56 187 SER A CA 1
ATOM 1435 C C . SER A 1 187 ? 10.657 0.953 5.969 1.00 61.56 187 SER A C 1
ATOM 1437 O O . SER A 1 187 ? 10.773 0.546 4.811 1.00 61.56 187 SER A O 1
ATOM 1439 N N . GLY A 1 188 ? 11.295 2.047 6.405 1.00 66.75 188 GLY A N 1
ATOM 1440 C CA . GLY A 1 188 ? 12.264 2.783 5.589 1.00 66.75 188 GLY A CA 1
ATOM 1441 C C . GLY A 1 188 ? 13.445 1.903 5.163 1.00 66.75 188 GLY A C 1
ATOM 1442 O O . GLY A 1 188 ? 13.780 1.869 3.981 1.00 66.75 188 GLY A O 1
ATOM 1443 N N . LEU A 1 189 ? 14.005 1.120 6.094 1.00 69.12 189 LEU A N 1
ATOM 1444 C CA . LEU A 1 189 ? 15.085 0.156 5.838 1.00 69.12 189 LEU A CA 1
ATOM 1445 C C . LEU A 1 189 ? 14.698 -0.966 4.867 1.00 69.12 189 LEU A C 1
ATOM 1447 O O . LEU A 1 189 ? 15.566 -1.449 4.144 1.00 69.12 189 LEU A O 1
ATOM 1451 N N . LEU A 1 190 ? 13.434 -1.392 4.851 1.00 70.88 190 LEU A N 1
ATOM 1452 C CA . LEU A 1 190 ? 12.973 -2.508 4.019 1.00 70.88 190 LEU A CA 1
ATOM 1453 C C . LEU A 1 190 ? 12.618 -2.101 2.588 1.00 70.88 190 LEU A C 1
ATOM 1455 O O . LEU A 1 190 ? 12.799 -2.901 1.674 1.00 70.88 190 LEU A O 1
ATOM 1459 N N . PHE A 1 191 ? 12.126 -0.878 2.376 1.00 78.31 191 PHE A N 1
ATOM 1460 C CA . PHE A 1 191 ? 11.609 -0.470 1.064 1.00 78.31 191 PHE A CA 1
ATOM 1461 C C . PHE A 1 191 ? 12.279 0.785 0.518 1.00 78.31 191 PHE A C 1
ATOM 1463 O O . PHE A 1 191 ? 12.798 0.775 -0.601 1.00 78.31 191 PHE A O 1
ATOM 1470 N N . LEU A 1 192 ? 12.305 1.864 1.304 1.00 85.06 192 LEU A N 1
ATOM 1471 C CA . LEU A 1 192 ? 12.813 3.145 0.828 1.00 85.06 192 LEU A CA 1
ATOM 1472 C C . LEU A 1 192 ? 14.331 3.102 0.631 1.00 85.06 192 LEU A C 1
ATOM 1474 O O . LEU A 1 192 ? 14.812 3.442 -0.443 1.00 85.06 192 LEU A O 1
ATOM 1478 N N . PHE A 1 193 ? 15.102 2.638 1.615 1.00 84.06 193 PHE A N 1
ATOM 1479 C CA . PHE A 1 193 ? 16.566 2.650 1.532 1.00 84.06 193 PHE A CA 1
ATOM 1480 C C . PHE A 1 193 ? 17.105 1.707 0.447 1.00 84.06 193 PHE A C 1
ATOM 1482 O O . PHE A 1 193 ? 18.007 2.131 -0.278 1.00 84.06 193 PHE A O 1
ATOM 1489 N N . PRO A 1 194 ? 16.543 0.498 0.232 1.00 83.88 194 PRO A N 1
ATOM 1490 C CA . PRO A 1 194 ? 16.884 -0.316 -0.931 1.00 83.88 194 PRO A CA 1
ATOM 1491 C C . PRO A 1 194 ? 16.586 0.388 -2.256 1.00 83.88 194 PRO A C 1
ATOM 1493 O O . PRO A 1 194 ? 17.374 0.273 -3.192 1.00 83.88 194 PRO A O 1
ATOM 1496 N N . HIS A 1 195 ? 15.502 1.166 -2.347 1.00 87.00 195 HIS A N 1
ATOM 1497 C CA . HIS A 1 195 ? 15.231 1.968 -3.539 1.00 87.00 195 HIS A CA 1
ATOM 1498 C C . HIS A 1 195 ? 16.286 3.066 -3.755 1.00 87.00 195 HIS A C 1
ATOM 1500 O O . HIS A 1 195 ? 16.780 3.208 -4.876 1.00 87.00 195 HIS A O 1
ATOM 1506 N N . ILE A 1 196 ? 16.685 3.791 -2.703 1.00 89.31 196 ILE A N 1
ATOM 1507 C CA . ILE A 1 196 ? 17.769 4.789 -2.775 1.00 89.31 196 ILE A CA 1
ATOM 1508 C C . ILE A 1 196 ? 19.066 4.123 -3.235 1.00 89.31 196 ILE A C 1
ATOM 1510 O O . ILE A 1 196 ? 19.695 4.586 -4.183 1.00 89.31 196 ILE A O 1
ATOM 1514 N N . TYR A 1 197 ? 19.425 2.995 -2.618 1.00 87.62 197 TYR A N 1
ATOM 1515 C CA . TYR A 1 197 ? 20.615 2.232 -2.975 1.00 87.62 197 TYR A CA 1
ATOM 1516 C C . TYR A 1 197 ? 20.605 1.808 -4.449 1.00 87.62 197 TYR A C 1
ATOM 1518 O O . TYR A 1 197 ? 21.571 2.070 -5.164 1.00 87.62 197 TYR A O 1
ATOM 1526 N N . ARG A 1 198 ? 19.510 1.200 -4.930 1.00 87.00 198 ARG A N 1
ATOM 1527 C CA . ARG A 1 198 ? 19.392 0.769 -6.335 1.00 87.00 198 ARG A CA 1
ATOM 1528 C C . ARG A 1 198 ? 19.474 1.946 -7.303 1.00 87.00 198 ARG A C 1
ATOM 1530 O O . ARG A 1 198 ? 20.063 1.810 -8.367 1.00 87.00 198 ARG A O 1
ATOM 1537 N N . THR A 1 199 ? 18.961 3.107 -6.911 1.00 89.56 199 THR A N 1
ATOM 1538 C CA . THR A 1 199 ? 19.062 4.339 -7.702 1.00 89.56 199 THR A CA 1
ATOM 1539 C C . THR A 1 199 ? 20.512 4.825 -7.790 1.00 89.56 199 THR A C 1
ATOM 1541 O O . THR A 1 199 ? 20.990 5.130 -8.878 1.00 89.56 199 THR A O 1
ATOM 1544 N N . CYS A 1 200 ? 21.251 4.831 -6.675 1.00 88.75 200 CYS A N 1
ATOM 1545 C CA . CYS A 1 200 ? 22.683 5.148 -6.676 1.00 88.75 200 CYS A CA 1
ATOM 1546 C C . CYS A 1 200 ? 23.496 4.144 -7.507 1.00 88.75 200 CYS A C 1
ATOM 1548 O O . CYS A 1 200 ? 24.371 4.546 -8.271 1.00 88.75 200 CYS A O 1
ATOM 1550 N N . ALA A 1 201 ? 23.187 2.850 -7.398 1.00 86.31 201 ALA A N 1
ATOM 1551 C CA . ALA A 1 201 ? 23.832 1.807 -8.190 1.00 86.31 201 ALA A CA 1
ATOM 1552 C C . ALA A 1 201 ? 23.531 1.954 -9.693 1.00 86.31 201 ALA A C 1
ATOM 1554 O O . ALA A 1 201 ? 24.425 1.776 -10.516 1.00 86.31 201 ALA A O 1
ATOM 1555 N N . ALA A 1 202 ? 22.301 2.328 -10.057 1.00 88.25 202 ALA A N 1
ATOM 1556 C CA . ALA A 1 202 ? 21.922 2.600 -11.440 1.00 88.25 202 ALA A CA 1
ATOM 1557 C C . ALA A 1 202 ? 22.696 3.793 -12.013 1.00 88.25 202 ALA A C 1
ATOM 1559 O O . ALA A 1 202 ? 23.235 3.692 -13.109 1.00 88.25 202 ALA A O 1
ATOM 1560 N N . VAL A 1 203 ? 22.834 4.884 -11.253 1.00 89.25 203 VAL A N 1
ATOM 1561 C CA . VAL A 1 203 ? 23.666 6.027 -11.660 1.00 89.25 203 VAL A CA 1
ATOM 1562 C C . VAL A 1 203 ? 25.112 5.601 -11.912 1.00 89.25 203 VAL A C 1
ATOM 1564 O O . VAL A 1 203 ? 25.677 5.956 -12.942 1.00 89.25 203 VAL A O 1
ATOM 1567 N N . GLN A 1 204 ? 25.702 4.818 -11.006 1.00 85.94 204 GLN A N 1
ATOM 1568 C CA . GLN A 1 204 ? 27.074 4.326 -11.166 1.00 85.94 204 GLN A CA 1
ATOM 1569 C C . GLN A 1 204 ? 27.223 3.421 -12.391 1.00 85.94 204 GLN A C 1
ATOM 1571 O O . GLN A 1 204 ? 28.212 3.524 -13.107 1.00 85.94 204 GLN A O 1
ATOM 1576 N N . ARG A 1 205 ? 26.225 2.572 -12.664 1.00 86.38 205 ARG A N 1
ATOM 1577 C CA . ARG A 1 205 ? 26.207 1.694 -13.838 1.00 86.38 205 ARG A CA 1
ATOM 1578 C C . ARG A 1 205 ? 26.046 2.470 -15.147 1.00 86.38 205 ARG A C 1
ATOM 1580 O O . ARG A 1 205 ? 26.702 2.132 -16.125 1.00 86.38 205 ARG A O 1
ATOM 1587 N N . CYS A 1 206 ? 25.164 3.467 -15.187 1.00 88.94 206 CYS A N 1
ATOM 1588 C CA . CYS A 1 206 ? 24.877 4.222 -16.408 1.00 88.94 206 CYS A CA 1
ATOM 1589 C C . CYS A 1 206 ? 25.883 5.358 -16.659 1.00 88.94 206 CYS A C 1
ATOM 1591 O O . CYS A 1 206 ? 26.035 5.788 -17.798 1.00 88.94 206 CYS A O 1
ATOM 1593 N N . GLY A 1 207 ? 26.536 5.870 -15.611 1.00 88.25 207 GLY A N 1
ATOM 1594 C CA . GLY A 1 207 ? 27.402 7.052 -15.655 1.00 88.25 207 GLY A CA 1
ATOM 1595 C C . GLY A 1 207 ? 26.670 8.393 -15.651 1.00 88.25 207 GLY A C 1
ATOM 1596 O O . GLY A 1 207 ? 27.304 9.438 -15.549 1.00 88.25 207 GLY A O 1
ATOM 1597 N N . ASN A 1 208 ? 25.340 8.384 -15.727 1.00 90.31 208 ASN A N 1
ATOM 1598 C CA . ASN A 1 208 ? 24.495 9.572 -15.705 1.00 90.31 208 ASN A CA 1
ATOM 1599 C C . ASN A 1 208 ? 23.134 9.275 -15.041 1.00 90.31 208 ASN A C 1
ATOM 1601 O O . ASN A 1 208 ? 22.820 8.139 -14.680 1.00 90.31 208 ASN A O 1
ATOM 1605 N N . ALA A 1 209 ? 22.321 10.320 -14.843 1.00 87.88 209 ALA A N 1
ATOM 1606 C CA . ALA A 1 209 ? 21.014 10.215 -14.196 1.00 87.88 209 ALA A CA 1
ATOM 1607 C C . ALA A 1 209 ? 19.910 9.972 -15.232 1.00 87.88 209 ALA A C 1
ATOM 1609 O O . ALA A 1 209 ? 18.725 9.994 -14.904 1.00 87.88 209 ALA A O 1
ATOM 1610 N N . ASN A 1 210 ? 20.268 9.734 -16.494 1.00 89.31 210 ASN A N 1
ATOM 1611 C CA . ASN A 1 210 ? 19.321 9.511 -17.573 1.00 89.31 210 ASN A CA 1
ATOM 1612 C C . ASN A 1 210 ? 18.985 8.020 -17.715 1.00 89.31 210 ASN A C 1
ATOM 1614 O O . ASN A 1 210 ? 19.176 7.396 -18.759 1.00 89.31 210 ASN A O 1
ATOM 1618 N N . PHE A 1 211 ? 18.489 7.441 -16.623 1.00 88.31 211 PHE A N 1
ATOM 1619 C CA . PHE A 1 211 ? 17.914 6.101 -16.604 1.00 88.31 211 PHE A CA 1
ATOM 1620 C C . PHE A 1 211 ? 16.417 6.168 -16.312 1.00 88.31 211 PHE A C 1
ATOM 1622 O O . PHE A 1 211 ? 15.929 7.042 -15.579 1.00 88.31 211 PHE A O 1
ATOM 1629 N N . TRP A 1 212 ? 15.688 5.232 -16.904 1.00 85.00 212 TRP A N 1
ATOM 1630 C CA . TRP A 1 212 ? 14.269 5.042 -16.679 1.00 85.00 212 TRP A CA 1
ATOM 1631 C C . TRP A 1 212 ? 14.053 4.075 -15.518 1.00 85.00 212 TRP A C 1
ATOM 1633 O O . TRP A 1 212 ? 14.652 3.000 -15.474 1.00 85.00 212 TRP A O 1
ATOM 1643 N N . THR A 1 213 ? 13.203 4.474 -14.574 1.00 85.06 213 THR A N 1
ATOM 1644 C CA . THR A 1 213 ? 12.802 3.640 -13.441 1.00 85.06 213 THR A CA 1
ATOM 1645 C C . THR A 1 213 ? 11.417 3.099 -13.734 1.00 85.06 213 THR A C 1
ATOM 1647 O O . THR A 1 213 ? 10.480 3.886 -13.875 1.00 85.06 213 THR A O 1
ATOM 1650 N N . TYR A 1 214 ? 11.275 1.778 -13.811 1.00 78.06 214 TYR A N 1
ATOM 1651 C CA . TYR A 1 214 ? 9.969 1.189 -14.076 1.00 78.06 214 TYR A CA 1
ATOM 1652 C C . TYR A 1 214 ? 9.079 1.301 -12.826 1.00 78.06 214 TYR A C 1
ATOM 1654 O O . TYR A 1 214 ? 9.489 0.807 -11.769 1.00 78.06 214 TYR A O 1
ATOM 1662 N N . PRO A 1 215 ? 7.902 1.956 -12.892 1.00 79.31 215 PRO A N 1
ATOM 1663 C CA . PRO A 1 215 ? 7.023 2.087 -11.736 1.00 79.31 215 PRO A CA 1
ATOM 1664 C C . PRO A 1 215 ? 6.476 0.715 -11.353 1.00 79.31 215 PRO A C 1
ATOM 1666 O O . PRO A 1 215 ? 6.069 -0.053 -12.221 1.00 79.31 215 PRO A O 1
ATOM 1669 N N . THR A 1 216 ? 6.448 0.407 -10.062 1.00 75.00 216 THR A N 1
ATOM 1670 C CA . THR A 1 216 ? 6.042 -0.909 -9.561 1.00 75.00 216 THR A CA 1
ATOM 1671 C C . THR A 1 216 ? 4.963 -0.782 -8.520 1.00 75.00 216 THR A C 1
ATOM 1673 O O . THR A 1 216 ? 5.046 0.052 -7.623 1.00 75.00 216 THR A O 1
ATOM 1676 N N . ASN A 1 217 ? 4.004 -1.692 -8.539 1.00 73.38 217 ASN A N 1
ATOM 1677 C CA . ASN A 1 217 ? 3.081 -1.822 -7.430 1.00 73.38 217 ASN A CA 1
ATOM 1678 C C . ASN A 1 217 ? 2.839 -3.304 -7.152 1.00 73.38 217 ASN A C 1
ATOM 1680 O O . ASN A 1 217 ? 2.748 -4.134 -8.053 1.00 73.38 217 ASN A O 1
ATOM 1684 N N . PHE A 1 218 ? 2.751 -3.627 -5.866 1.00 70.00 218 PHE A N 1
ATOM 1685 C CA . PHE A 1 218 ? 2.440 -4.961 -5.378 1.00 70.00 218 PHE A CA 1
ATOM 1686 C C . PHE A 1 218 ? 1.106 -5.506 -5.935 1.00 70.00 218 PHE A C 1
ATOM 1688 O O . PHE A 1 218 ? 1.010 -6.677 -6.298 1.00 70.00 218 PHE A O 1
ATOM 1695 N N . PHE A 1 219 ? 0.095 -4.643 -6.049 1.00 65.69 219 PHE A N 1
ATOM 1696 C CA . PHE A 1 219 ? -1.285 -4.969 -6.420 1.00 65.69 219 PHE A CA 1
ATOM 1697 C C . PHE A 1 219 ? -1.616 -4.750 -7.900 1.00 65.69 219 PHE A C 1
ATOM 1699 O O . PHE A 1 219 ? -2.685 -5.155 -8.349 1.00 65.69 219 PHE A O 1
ATOM 1706 N N . TYR A 1 220 ? -0.779 -4.026 -8.647 1.00 66.50 220 TYR A N 1
ATOM 1707 C CA . TYR A 1 220 ? -1.116 -3.667 -10.022 1.00 66.50 220 TYR A CA 1
ATOM 1708 C C . TYR A 1 220 ? 0.109 -3.339 -10.875 1.00 66.50 220 TYR A C 1
ATOM 1710 O O . TYR A 1 220 ? 0.892 -2.458 -10.538 1.00 66.50 220 TYR A O 1
ATOM 1718 N N . GLY A 1 221 ? 0.245 -4.013 -12.016 1.00 68.94 221 GLY A N 1
ATOM 1719 C CA . GLY A 1 221 ? 1.361 -3.799 -12.932 1.00 68.94 221 GLY A CA 1
ATOM 1720 C C . GLY A 1 221 ? 2.597 -4.636 -12.570 1.00 68.94 221 GLY A C 1
ATOM 1721 O O . GLY A 1 221 ? 2.471 -5.725 -12.009 1.00 68.94 221 GLY A O 1
ATOM 1722 N N . PRO A 1 222 ? 3.800 -4.189 -12.949 1.00 69.12 222 PRO A N 1
ATOM 1723 C CA . PRO A 1 222 ? 5.017 -4.988 -12.837 1.00 69.12 222 PRO A CA 1
ATOM 1724 C C . PRO A 1 222 ? 5.483 -5.158 -11.384 1.00 69.12 222 PRO A C 1
ATOM 1726 O O . PRO A 1 222 ? 5.473 -4.220 -10.584 1.00 69.12 222 PRO A O 1
ATOM 1729 N N . ARG A 1 223 ? 5.940 -6.374 -11.052 1.00 69.56 223 ARG A N 1
ATOM 1730 C CA . ARG A 1 223 ? 6.379 -6.749 -9.695 1.00 69.56 223 ARG A CA 1
ATOM 1731 C C . ARG A 1 223 ? 7.786 -6.270 -9.344 1.00 69.56 223 ARG A C 1
ATOM 1733 O O . ARG A 1 223 ? 8.098 -6.114 -8.166 1.00 69.56 223 ARG A O 1
ATOM 1740 N N . GLN A 1 224 ? 8.640 -6.074 -10.345 1.00 72.25 224 GLN A N 1
ATOM 1741 C CA . GLN A 1 224 ? 10.053 -5.759 -10.151 1.00 72.25 224 GLN A CA 1
ATOM 1742 C C . GLN A 1 224 ? 10.400 -4.380 -10.694 1.00 72.25 224 GLN A C 1
ATOM 1744 O O . GLN A 1 224 ? 9.982 -3.993 -11.785 1.00 72.25 224 GLN A O 1
ATOM 1749 N N . ARG A 1 225 ? 11.174 -3.636 -9.899 1.00 80.00 225 ARG A N 1
ATOM 1750 C CA . ARG A 1 225 ? 11.590 -2.278 -10.236 1.00 80.00 225 ARG A CA 1
ATOM 1751 C C . ARG A 1 225 ? 12.894 -2.349 -11.003 1.00 80.00 225 ARG A C 1
ATOM 1753 O O . ARG A 1 225 ? 13.928 -2.667 -10.418 1.00 80.00 225 ARG A O 1
ATOM 1760 N N . LEU A 1 226 ? 12.814 -2.033 -12.288 1.00 79.50 226 LEU A N 1
ATOM 1761 C CA . LEU A 1 226 ? 13.934 -2.055 -13.221 1.00 79.50 226 LEU A CA 1
ATOM 1762 C C . LEU A 1 226 ? 14.518 -0.651 -13.392 1.00 79.50 226 LEU A C 1
ATOM 1764 O O . LEU A 1 226 ? 13.795 0.345 -13.294 1.00 79.50 226 LEU A O 1
ATOM 1768 N N . PHE A 1 227 ? 15.821 -0.588 -13.662 1.00 86.44 227 PHE A N 1
ATOM 1769 C CA . PHE A 1 227 ? 16.564 0.650 -13.889 1.00 86.44 227 PHE A CA 1
ATOM 1770 C C . PHE A 1 227 ? 17.290 0.561 -15.233 1.00 86.44 227 PHE A C 1
ATOM 1772 O O . PHE A 1 227 ? 18.365 -0.022 -15.327 1.00 86.44 227 PHE A O 1
ATOM 1779 N N . VAL A 1 228 ? 16.694 1.133 -16.279 1.00 84.75 228 VAL A N 1
ATOM 1780 C CA . VAL A 1 228 ? 17.183 1.000 -17.659 1.00 84.75 228 VAL A CA 1
ATOM 1781 C C . VAL A 1 228 ? 17.987 2.233 -18.056 1.00 84.75 228 VAL A C 1
ATOM 1783 O O . VAL A 1 228 ? 17.447 3.339 -18.086 1.00 84.75 228 VAL A O 1
ATOM 1786 N N . CYS A 1 229 ? 19.268 2.058 -18.383 1.00 89.56 229 CYS A N 1
ATOM 1787 C CA . CYS A 1 229 ? 20.115 3.141 -18.888 1.00 89.56 229 CYS A CA 1
ATOM 1788 C C . CYS A 1 229 ? 19.673 3.547 -20.302 1.00 89.56 229 CYS A C 1
ATOM 1790 O O . CYS A 1 229 ? 19.761 2.734 -21.220 1.00 89.56 229 CYS A O 1
ATOM 1792 N N . LEU A 1 230 ? 19.232 4.795 -20.496 1.00 86.94 230 LEU A N 1
ATOM 1793 C CA . LEU A 1 230 ? 18.780 5.274 -21.811 1.00 86.94 230 LEU A CA 1
ATOM 1794 C C . LEU A 1 230 ? 19.941 5.752 -22.686 1.00 86.94 230 LEU A C 1
ATOM 1796 O O . LEU A 1 230 ? 19.928 5.569 -23.899 1.00 86.94 230 LEU A O 1
ATOM 1800 N N . ALA A 1 231 ? 20.947 6.360 -22.063 1.00 85.44 231 ALA A N 1
ATOM 1801 C CA . ALA A 1 231 ? 22.141 6.857 -22.731 1.00 85.44 231 ALA A CA 1
ATOM 1802 C C . ALA A 1 231 ? 23.369 6.451 -21.910 1.00 85.44 231 ALA A C 1
ATOM 1804 O O . ALA A 1 231 ? 23.858 7.270 -21.148 1.00 85.44 231 ALA A O 1
ATOM 1805 N N . PRO A 1 232 ? 23.829 5.191 -21.959 1.00 84.06 232 PRO A N 1
ATOM 1806 C CA . PRO A 1 232 ? 24.976 4.766 -21.161 1.00 84.06 232 PRO A CA 1
ATOM 1807 C C . PRO A 1 232 ? 26.244 5.524 -21.575 1.00 84.06 232 PRO A C 1
ATOM 1809 O O . PRO A 1 232 ? 26.557 5.627 -22.763 1.00 84.06 232 PRO A O 1
ATOM 1812 N N . GLU A 1 233 ? 26.980 6.043 -20.594 1.00 88.50 233 GLU A N 1
ATOM 1813 C CA . GLU A 1 233 ? 28.264 6.699 -20.833 1.00 88.50 233 GLU A CA 1
ATOM 1814 C C . GLU A 1 233 ? 29.349 5.660 -21.169 1.00 88.50 233 GLU A C 1
ATOM 1816 O O . GLU A 1 233 ? 29.346 4.547 -20.642 1.00 88.50 233 GLU A O 1
ATOM 1821 N N . SER A 1 234 ? 30.329 6.023 -22.002 1.00 84.88 234 SER A N 1
ATOM 1822 C CA . SER A 1 234 ? 31.435 5.119 -22.364 1.00 84.88 234 SER A CA 1
ATOM 1823 C C . SER A 1 234 ? 32.362 4.787 -21.187 1.00 84.88 234 SER A C 1
ATOM 1825 O O . SER A 1 234 ? 32.962 3.715 -21.161 1.00 84.88 234 SER A O 1
ATOM 1827 N N . GLN A 1 235 ? 32.474 5.695 -20.212 1.00 87.00 235 GLN A N 1
ATOM 1828 C CA . GLN A 1 235 ? 33.229 5.520 -18.967 1.00 87.00 235 GLN A CA 1
ATOM 1829 C C . GLN A 1 235 ? 32.340 5.874 -17.764 1.00 87.00 235 GLN A C 1
ATOM 1831 O O . GLN A 1 235 ? 32.426 6.989 -17.234 1.00 87.00 235 GLN A O 1
ATOM 1836 N N . PRO A 1 236 ? 31.465 4.949 -17.336 1.00 82.62 236 PRO A N 1
ATOM 1837 C CA . PRO A 1 236 ? 30.389 5.262 -16.405 1.00 82.62 236 PRO A CA 1
ATOM 1838 C C . PRO A 1 236 ? 30.896 5.639 -15.009 1.00 82.62 236 PRO A C 1
ATOM 1840 O O . PRO A 1 236 ? 30.401 6.596 -14.423 1.00 82.62 236 PRO A O 1
ATOM 1843 N N . GLU A 1 237 ? 31.942 4.983 -14.504 1.00 80.62 237 GLU A N 1
ATOM 1844 C CA . GLU A 1 237 ? 32.500 5.276 -13.175 1.00 80.62 237 GLU A CA 1
ATOM 1845 C C . GLU A 1 237 ? 33.077 6.696 -13.092 1.00 80.62 237 GLU A C 1
ATOM 1847 O O . GLU A 1 237 ? 32.785 7.453 -12.164 1.00 80.62 237 GLU A O 1
ATOM 1852 N N . LEU A 1 238 ? 33.837 7.111 -14.111 1.00 83.25 238 LEU A N 1
ATOM 1853 C CA . LEU A 1 238 ? 34.420 8.450 -14.155 1.00 83.25 238 LEU A CA 1
ATOM 1854 C C . LEU A 1 238 ? 33.337 9.528 -14.281 1.00 83.25 238 LEU A C 1
ATOM 1856 O O . LEU A 1 238 ? 33.445 10.584 -13.654 1.00 83.25 238 LEU A O 1
ATOM 1860 N N . ALA A 1 239 ? 32.296 9.280 -15.074 1.00 85.06 239 ALA A N 1
ATOM 1861 C CA . ALA A 1 239 ? 31.179 10.205 -15.226 1.00 85.06 239 ALA A CA 1
ATOM 1862 C C . ALA A 1 239 ? 30.342 10.307 -13.939 1.00 85.06 239 ALA A C 1
ATOM 1864 O O . ALA A 1 239 ? 30.100 11.415 -13.453 1.00 85.06 239 ALA A O 1
ATOM 1865 N N . ALA A 1 240 ? 30.021 9.174 -13.306 1.00 82.12 240 ALA A N 1
ATOM 1866 C CA . ALA A 1 240 ? 29.322 9.125 -12.024 1.00 82.12 240 ALA A CA 1
ATOM 1867 C C . ALA A 1 240 ? 30.109 9.833 -10.908 1.00 82.12 240 ALA A C 1
ATOM 1869 O O . ALA A 1 240 ? 29.518 10.520 -10.071 1.00 82.12 240 ALA A O 1
ATOM 1870 N N . SER A 1 241 ? 31.446 9.766 -10.936 1.00 80.62 241 SER A N 1
ATOM 1871 C CA . SER A 1 241 ? 32.285 10.500 -9.985 1.00 80.62 241 SER A CA 1
ATOM 1872 C C . SER A 1 241 ? 32.102 12.021 -10.096 1.00 80.62 241 SER A C 1
ATOM 1874 O O . SER A 1 241 ? 32.208 12.722 -9.092 1.00 80.62 241 SER A O 1
ATOM 1876 N N . LYS A 1 242 ? 31.767 12.555 -11.275 1.00 84.56 242 LYS A N 1
ATOM 1877 C CA . LYS A 1 242 ? 31.570 13.999 -11.491 1.00 84.56 242 LYS A CA 1
ATOM 1878 C C . LYS A 1 242 ? 30.159 14.471 -11.166 1.00 84.56 242 LYS A C 1
ATOM 1880 O O . LYS A 1 242 ? 29.932 15.680 -11.131 1.00 84.56 242 LYS A O 1
ATOM 1885 N N . MET A 1 243 ? 29.234 13.553 -10.900 1.00 84.56 243 MET A N 1
ATOM 1886 C CA . MET A 1 243 ? 27.862 13.923 -10.605 1.00 84.56 243 MET A CA 1
ATOM 1887 C C . MET A 1 243 ? 27.706 14.747 -9.336 1.00 84.56 243 MET A C 1
ATOM 1889 O O . MET A 1 243 ? 28.387 14.568 -8.316 1.00 84.56 243 MET A O 1
ATOM 1893 N N . SER A 1 244 ? 26.696 15.602 -9.401 1.00 87.62 244 SER A N 1
ATOM 1894 C CA . SER A 1 244 ? 26.175 16.357 -8.280 1.00 87.62 244 SER A CA 1
ATOM 1895 C C . SER A 1 244 ? 25.178 15.532 -7.463 1.00 87.62 244 SER A C 1
ATOM 1897 O O . SER A 1 244 ? 24.443 14.698 -7.982 1.00 87.62 244 SER A O 1
ATOM 1899 N N . LEU A 1 245 ? 25.082 15.826 -6.164 1.00 88.88 245 LEU A N 1
ATOM 1900 C CA . LEU A 1 245 ? 24.069 15.239 -5.277 1.00 88.88 245 LEU A CA 1
ATOM 1901 C C . LEU A 1 245 ? 22.632 15.494 -5.774 1.00 88.88 245 LEU A C 1
ATOM 1903 O O . LEU A 1 245 ? 21.740 14.680 -5.547 1.00 88.88 245 LEU A O 1
ATOM 1907 N N . VAL A 1 246 ? 22.409 16.619 -6.459 1.00 90.31 246 VAL A N 1
ATOM 1908 C CA . VAL A 1 246 ? 21.094 17.022 -6.973 1.00 90.31 246 VAL A CA 1
ATOM 1909 C C . VAL A 1 246 ? 20.575 16.023 -8.006 1.00 90.31 246 VAL A C 1
ATOM 1911 O O . VAL A 1 246 ? 19.396 15.683 -7.974 1.00 90.31 246 VAL A O 1
ATOM 1914 N N . GLU A 1 247 ? 21.443 15.497 -8.870 1.00 90.19 247 GLU A N 1
ATOM 1915 C CA . GLU A 1 247 ? 21.059 14.521 -9.897 1.00 90.19 247 GLU A CA 1
ATOM 1916 C C . GLU A 1 247 ? 20.534 13.216 -9.287 1.00 90.19 247 GLU A C 1
ATOM 1918 O O . GLU A 1 247 ? 19.523 12.679 -9.743 1.00 90.19 247 GLU A O 1
ATOM 1923 N N . TYR A 1 248 ? 21.148 12.755 -8.195 1.00 90.62 248 TYR A N 1
ATOM 1924 C CA . TYR A 1 248 ? 20.633 11.626 -7.421 1.00 90.62 248 TYR A CA 1
ATOM 1925 C C . TYR A 1 248 ? 19.304 11.970 -6.741 1.00 90.62 248 TYR A C 1
ATOM 1927 O O . TYR A 1 248 ? 18.354 11.186 -6.788 1.00 90.62 248 TYR A O 1
ATOM 1935 N N . LEU A 1 249 ? 19.218 13.150 -6.117 1.00 92.44 249 LEU A N 1
ATOM 1936 C CA . LEU A 1 249 ? 18.024 13.574 -5.389 1.00 92.44 249 LEU A CA 1
ATOM 1937 C C . LEU A 1 249 ? 16.801 13.645 -6.300 1.00 92.44 249 LEU A C 1
ATOM 1939 O O . LEU A 1 249 ? 15.756 13.130 -5.924 1.00 92.44 249 LEU A O 1
ATOM 1943 N N . VAL A 1 250 ? 16.914 14.192 -7.510 1.00 92.50 250 VAL A N 1
ATOM 1944 C CA . VAL A 1 250 ? 15.776 14.304 -8.443 1.00 92.50 250 VAL A CA 1
ATOM 1945 C C . VAL A 1 250 ? 15.127 12.943 -8.732 1.00 92.50 250 VAL A C 1
ATOM 1947 O O . VAL A 1 250 ? 13.912 12.873 -8.915 1.00 92.50 250 VAL A O 1
ATOM 1950 N N . LYS A 1 251 ? 15.897 11.848 -8.711 1.00 91.62 251 LYS A N 1
ATOM 1951 C CA . LYS A 1 251 ? 15.378 10.489 -8.935 1.00 91.62 251 LYS A CA 1
ATOM 1952 C C . LYS A 1 251 ? 14.734 9.855 -7.706 1.00 91.62 251 LYS A C 1
ATOM 1954 O O . LYS A 1 251 ? 13.865 9.002 -7.854 1.00 91.62 251 LYS A O 1
ATOM 1959 N N . VAL A 1 252 ? 15.143 10.267 -6.511 1.00 92.44 252 VAL A N 1
ATOM 1960 C CA . VAL A 1 252 ? 14.732 9.659 -5.238 1.00 92.44 252 VAL A CA 1
ATOM 1961 C C . VAL A 1 252 ? 13.622 10.458 -4.543 1.00 92.44 252 VAL A C 1
ATOM 1963 O O . VAL A 1 252 ? 12.729 9.879 -3.922 1.00 92.44 252 VAL A O 1
ATOM 1966 N N . VAL A 1 253 ? 13.650 11.787 -4.671 1.00 94.62 253 VAL A N 1
ATOM 1967 C CA . VAL A 1 253 ? 12.753 12.733 -3.991 1.00 94.62 253 VAL A CA 1
ATOM 1968 C C . VAL A 1 253 ? 11.271 12.407 -4.205 1.00 94.62 253 VAL A C 1
ATOM 1970 O O . VAL A 1 253 ? 10.560 12.392 -3.205 1.00 94.62 253 VAL A O 1
ATOM 1973 N N . PRO A 1 254 ? 10.766 12.081 -5.414 1.00 93.19 254 PRO A N 1
ATOM 1974 C CA . PRO A 1 254 ? 9.345 11.769 -5.584 1.00 93.19 254 PRO A CA 1
ATOM 1975 C C . PRO A 1 254 ? 8.881 10.599 -4.704 1.00 93.19 254 PRO A C 1
ATOM 1977 O O . PRO A 1 254 ? 7.910 10.732 -3.958 1.00 93.19 254 PRO A O 1
ATOM 1980 N N . ALA A 1 255 ? 9.619 9.485 -4.718 1.00 91.31 255 ALA A N 1
ATOM 1981 C CA . ALA A 1 255 ? 9.326 8.317 -3.889 1.00 91.31 255 ALA A CA 1
ATOM 1982 C C . ALA A 1 255 ? 9.446 8.642 -2.390 1.00 91.31 255 ALA A C 1
ATOM 1984 O O . ALA A 1 255 ? 8.568 8.286 -1.602 1.00 91.31 255 ALA A O 1
ATOM 1985 N N . CYS A 1 256 ? 10.493 9.376 -1.999 1.00 92.44 256 CYS A N 1
ATOM 1986 C CA . CYS A 1 256 ? 10.696 9.837 -0.627 1.00 92.44 256 CYS A CA 1
ATOM 1987 C C . CYS A 1 256 ? 9.548 10.720 -0.130 1.00 92.44 256 CYS A C 1
ATOM 1989 O O . CYS A 1 256 ? 9.008 10.470 0.945 1.00 92.44 256 CYS A O 1
ATOM 1991 N N . MET A 1 257 ? 9.144 11.729 -0.900 1.00 94.38 257 MET A N 1
ATOM 1992 C CA . MET A 1 257 ? 8.070 12.646 -0.519 1.00 94.38 257 MET A CA 1
ATOM 1993 C C . MET A 1 257 ? 6.732 11.920 -0.402 1.00 94.38 257 MET A C 1
ATOM 1995 O O . MET A 1 257 ? 6.004 12.154 0.559 1.00 94.38 257 MET A O 1
ATOM 1999 N N . LEU A 1 258 ? 6.419 11.007 -1.325 1.00 93.69 258 LEU A N 1
ATOM 2000 C CA . LEU A 1 258 ? 5.192 10.206 -1.274 1.00 93.69 258 LEU A CA 1
ATOM 2001 C C . LEU A 1 258 ? 5.168 9.280 -0.054 1.00 93.69 258 LEU A C 1
ATOM 2003 O O . LEU A 1 258 ? 4.171 9.228 0.667 1.00 93.69 258 LEU A O 1
ATOM 2007 N N . TRP A 1 259 ? 6.288 8.621 0.243 1.00 91.00 259 TRP A N 1
ATOM 2008 C CA . TRP A 1 259 ? 6.431 7.813 1.453 1.00 91.00 259 TRP A CA 1
ATOM 2009 C C . TRP A 1 259 ? 6.331 8.655 2.736 1.00 91.00 259 TRP A C 1
ATOM 2011 O O . TRP A 1 259 ? 5.636 8.291 3.688 1.00 91.00 259 TRP A O 1
ATOM 2021 N N . GLY A 1 260 ? 6.968 9.826 2.765 1.00 89.88 260 GLY A N 1
ATOM 2022 C CA . GLY A 1 260 ? 6.888 10.751 3.893 1.00 89.88 260 GLY A CA 1
ATOM 2023 C C . GLY A 1 260 ? 5.485 11.345 4.077 1.00 89.88 260 GLY A C 1
ATOM 2024 O O . GLY A 1 260 ? 5.039 11.519 5.211 1.00 89.88 260 GLY A O 1
ATOM 2025 N N . ALA A 1 261 ? 4.749 11.577 2.987 1.00 92.56 261 ALA A N 1
ATOM 2026 C CA . ALA A 1 261 ? 3.349 11.995 3.020 1.00 92.56 261 ALA A CA 1
ATOM 2027 C C . ALA A 1 261 ? 2.447 10.886 3.569 1.00 92.56 261 ALA A C 1
ATOM 2029 O O . ALA A 1 261 ? 1.596 11.151 4.417 1.00 92.56 261 ALA A O 1
ATOM 2030 N N . GLY A 1 262 ? 2.686 9.637 3.164 1.00 90.00 262 GLY A N 1
ATOM 2031 C CA . GLY A 1 262 ? 2.052 8.473 3.776 1.00 90.00 262 GLY A CA 1
ATOM 2032 C C . GLY A 1 262 ? 2.316 8.392 5.279 1.00 90.00 262 GLY A C 1
ATOM 2033 O O . GLY A 1 262 ? 1.397 8.186 6.066 1.00 90.00 262 GLY A O 1
ATOM 2034 N N . THR A 1 263 ? 3.555 8.651 5.698 1.00 85.44 263 THR A N 1
ATOM 2035 C CA . THR A 1 263 ? 3.927 8.661 7.120 1.00 85.44 263 THR A CA 1
ATOM 2036 C C . THR A 1 263 ? 3.152 9.737 7.892 1.00 85.44 263 THR A C 1
ATOM 2038 O O . THR A 1 263 ? 2.638 9.465 8.976 1.00 85.44 263 THR A O 1
ATOM 2041 N N . ALA A 1 264 ? 3.006 10.941 7.330 1.00 88.44 264 ALA A N 1
ATOM 2042 C CA . ALA A 1 264 ? 2.182 12.000 7.918 1.00 88.44 264 ALA A CA 1
ATOM 2043 C C . ALA A 1 264 ? 0.691 11.618 7.993 1.00 88.44 264 ALA A C 1
ATOM 2045 O O . ALA A 1 264 ? 0.038 11.877 9.002 1.00 88.44 264 ALA A O 1
ATOM 2046 N N . LEU A 1 265 ? 0.152 10.957 6.961 1.00 89.12 265 LEU A N 1
ATOM 2047 C CA . LEU A 1 265 ? -1.224 10.442 6.966 1.00 89.12 265 LEU A CA 1
ATOM 2048 C C . LEU A 1 265 ? -1.442 9.381 8.050 1.00 89.12 265 LEU A C 1
ATOM 2050 O O . LEU A 1 265 ? -2.491 9.363 8.690 1.00 89.12 265 LEU A O 1
ATOM 2054 N N . GLY A 1 266 ? -0.450 8.529 8.299 1.00 81.75 266 GLY A N 1
ATOM 2055 C CA . GLY A 1 266 ? -0.523 7.512 9.343 1.00 81.75 266 GLY A CA 1
ATOM 2056 C C . GLY A 1 266 ? -0.497 8.060 10.779 1.00 81.75 266 GLY A C 1
ATOM 2057 O O . GLY A 1 266 ? -0.804 7.312 11.701 1.00 81.75 266 GLY A O 1
ATOM 2058 N N . GLU A 1 267 ? -0.200 9.349 10.991 1.00 80.81 267 GLU A N 1
ATOM 2059 C CA . GLU A 1 267 ? -0.336 10.009 12.305 1.00 80.81 267 GLU A CA 1
ATOM 2060 C C . GLU A 1 267 ? -1.728 10.600 12.563 1.00 80.81 267 GLU A C 1
ATOM 2062 O O . GLU A 1 267 ? -2.041 10.997 13.689 1.00 80.81 267 GLU A O 1
ATOM 2067 N N . VAL A 1 268 ? -2.583 10.656 11.538 1.00 85.00 268 VAL A N 1
ATOM 2068 C CA . VAL A 1 268 ? -3.942 11.190 11.665 1.00 85.00 268 VAL A CA 1
ATOM 2069 C C . VAL A 1 268 ? -4.803 10.364 12.630 1.00 85.00 268 VAL A C 1
ATOM 2071 O O . VAL A 1 268 ? -5.489 10.986 13.444 1.00 85.00 268 VAL A O 1
ATOM 2074 N N . PRO A 1 269 ? -4.784 9.012 12.620 1.00 80.75 269 PRO A N 1
ATOM 2075 C CA . PRO A 1 269 ? -5.607 8.237 13.547 1.00 80.75 269 PRO A CA 1
ATOM 2076 C C . PRO A 1 269 ? -5.247 8.457 15.029 1.00 80.75 269 PRO A C 1
ATOM 2078 O O . PRO A 1 269 ? -6.162 8.774 15.790 1.00 80.75 269 PRO A O 1
ATOM 2081 N N . PRO A 1 270 ? -3.967 8.393 15.462 1.00 75.56 270 PRO A N 1
ATOM 2082 C CA . PRO A 1 270 ? -3.598 8.720 16.843 1.00 75.56 270 PRO A CA 1
ATOM 2083 C C . PRO A 1 270 ? -3.992 10.141 17.263 1.00 75.56 270 PRO A C 1
ATOM 2085 O O . PRO A 1 270 ? -4.460 10.331 18.383 1.00 75.56 270 PRO A O 1
ATOM 2088 N N . TYR A 1 271 ? -3.851 11.124 16.365 1.00 80.50 271 TYR A N 1
ATOM 2089 C CA . TYR A 1 271 ? -4.308 12.494 16.607 1.00 80.50 271 TYR A CA 1
ATOM 2090 C C . TYR A 1 271 ? -5.823 12.571 16.806 1.00 80.50 271 TYR A C 1
ATOM 2092 O O . TYR A 1 271 ? -6.288 13.185 17.761 1.00 80.50 271 TYR A O 1
ATOM 2100 N N . ALA A 1 272 ? -6.606 11.946 15.926 1.00 82.94 272 ALA A N 1
ATOM 2101 C CA . ALA A 1 272 ? -8.062 11.995 16.003 1.00 82.94 272 ALA A CA 1
ATOM 2102 C C . ALA A 1 272 ? -8.585 11.300 17.267 1.00 82.94 272 ALA A C 1
ATOM 2104 O O . ALA A 1 272 ? -9.514 11.801 17.901 1.00 82.94 272 ALA A O 1
ATOM 2105 N N . LEU A 1 273 ? -7.965 10.179 17.651 1.00 78.00 273 LEU A N 1
ATOM 2106 C CA . LEU A 1 273 ? -8.317 9.444 18.861 1.00 78.00 273 LEU A CA 1
ATOM 2107 C C . LEU A 1 273 ? -8.058 10.281 20.117 1.00 78.00 273 LEU A C 1
ATOM 2109 O O . LEU A 1 273 ? -8.953 10.436 20.947 1.00 78.00 273 LEU A O 1
ATOM 2113 N N . SER A 1 274 ? -6.864 10.863 20.246 1.00 75.69 274 SER A N 1
ATOM 2114 C CA . SER A 1 274 ? -6.541 11.678 21.417 1.00 75.69 274 SER A CA 1
ATOM 2115 C C . SER A 1 274 ? -7.308 13.002 21.446 1.00 75.69 274 SER A C 1
ATOM 2117 O O . SER A 1 274 ? -7.676 13.467 22.523 1.00 75.69 274 SER A O 1
ATOM 2119 N N . TYR A 1 275 ? -7.622 13.572 20.279 1.00 81.56 275 TYR A N 1
ATOM 2120 C CA . TYR A 1 275 ? -8.491 14.742 20.150 1.00 81.56 275 TYR A CA 1
ATOM 2121 C C . TYR A 1 275 ? -9.910 14.454 20.637 1.00 81.56 275 TYR A C 1
ATOM 2123 O O . TYR A 1 275 ? -10.469 15.235 21.405 1.00 81.56 275 TYR A O 1
ATOM 2131 N N . ALA A 1 276 ? -10.489 13.318 20.240 1.00 81.00 276 ALA A N 1
ATOM 2132 C CA . ALA A 1 276 ? -11.813 12.909 20.697 1.00 81.00 276 ALA A CA 1
ATOM 2133 C C . ALA A 1 276 ? -11.842 12.642 22.212 1.00 81.00 276 ALA A C 1
ATOM 2135 O O . ALA A 1 276 ? -12.765 13.096 22.887 1.00 81.00 276 ALA A O 1
ATOM 2136 N N . ALA A 1 277 ? -10.818 11.972 22.753 1.00 74.94 277 ALA A N 1
ATOM 2137 C CA . ALA A 1 277 ? -10.702 11.712 24.189 1.00 74.94 277 ALA A CA 1
ATOM 2138 C C . ALA A 1 277 ? -10.606 13.010 25.011 1.00 74.94 277 ALA A C 1
ATOM 2140 O O . ALA A 1 277 ? -11.307 13.167 26.012 1.00 74.94 277 ALA A O 1
ATOM 2141 N N . ALA A 1 278 ? -9.805 13.977 24.549 1.00 75.25 278 ALA A N 1
ATOM 2142 C CA . ALA A 1 278 ? -9.691 15.283 25.193 1.00 75.25 278 ALA A CA 1
ATOM 2143 C C . ALA A 1 278 ? -11.000 16.081 25.139 1.00 75.25 278 ALA A C 1
ATOM 2145 O O . ALA A 1 278 ? -11.363 16.731 26.119 1.00 75.25 278 ALA A O 1
ATOM 2146 N N . LEU A 1 279 ? -11.748 15.995 24.032 1.00 81.06 279 LEU A N 1
ATOM 2147 C CA . LEU A 1 279 ? -13.047 16.661 23.903 1.00 81.06 279 LEU A CA 1
ATOM 2148 C C . LEU A 1 279 ? -14.088 16.111 24.893 1.00 81.06 279 LEU A C 1
ATOM 2150 O O . LEU A 1 279 ? -14.969 16.845 25.332 1.00 81.06 279 LEU A O 1
ATOM 2154 N N . GLN A 1 280 ? -13.985 14.826 25.247 1.00 78.75 280 GLN A N 1
ATOM 2155 C CA . GLN A 1 280 ? -14.867 14.156 26.209 1.00 78.75 280 GLN A CA 1
ATOM 2156 C C . GLN A 1 280 ? -14.482 14.406 27.675 1.00 78.75 280 GLN A C 1
ATOM 2158 O O . GLN A 1 280 ? -15.150 13.895 28.570 1.00 78.75 280 GLN A O 1
ATOM 2163 N N . GLY A 1 281 ? -13.415 15.166 27.945 1.00 65.06 281 GLY A N 1
ATOM 2164 C CA . GLY A 1 281 ? -12.955 15.428 29.309 1.00 65.06 281 GLY A CA 1
ATOM 2165 C C . GLY A 1 281 ? -12.395 14.197 30.032 1.00 65.06 281 GLY A C 1
ATOM 2166 O O . GLY A 1 281 ? -12.178 14.263 31.239 1.00 65.06 281 GLY A O 1
ATOM 2167 N N . ARG A 1 282 ? -12.123 13.087 29.323 1.00 54.97 282 ARG A N 1
ATOM 2168 C CA . ARG A 1 282 ? -11.429 11.911 29.875 1.00 54.97 282 ARG A CA 1
ATOM 2169 C C . ARG A 1 282 ? -9.938 12.210 29.992 1.00 54.97 282 ARG A C 1
ATOM 2171 O O . ARG A 1 282 ? -9.134 11.734 29.195 1.00 54.97 282 ARG A O 1
ATOM 2178 N N . HIS A 1 283 ? -9.576 13.073 30.937 1.00 51.81 283 HIS A N 1
ATOM 2179 C CA . HIS A 1 283 ? -8.193 13.512 31.083 1.00 51.81 283 HIS A CA 1
ATOM 2180 C C . HIS A 1 283 ? -7.348 12.591 31.985 1.00 51.81 283 HIS A C 1
ATOM 2182 O O . HIS A 1 283 ? -6.125 12.718 31.941 1.00 51.81 283 HIS A O 1
ATOM 2188 N N . GLU A 1 284 ? -7.934 11.658 32.757 1.00 43.09 284 GLU A N 1
ATOM 2189 C CA . GLU A 1 284 ? -7.174 10.998 33.842 1.00 43.09 284 GLU A CA 1
ATOM 2190 C C . GLU A 1 284 ? -7.275 9.461 33.988 1.00 43.09 284 GLU A C 1
ATOM 2192 O O . GLU A 1 284 ? -6.271 8.878 34.393 1.00 43.09 284 GLU A O 1
ATOM 2197 N N . ASP A 1 285 ? -8.348 8.762 33.586 1.00 40.12 285 ASP A N 1
ATOM 2198 C CA . ASP A 1 285 ? -8.516 7.363 34.057 1.00 40.12 285 ASP A CA 1
ATOM 2199 C C . ASP A 1 285 ? -8.137 6.237 33.064 1.00 40.12 285 ASP A C 1
ATOM 2201 O O . ASP A 1 285 ? -7.532 5.248 33.472 1.00 40.12 285 ASP A O 1
ATOM 2205 N N . ASP A 1 286 ? -8.368 6.377 31.751 1.00 42.47 286 ASP A N 1
ATOM 2206 C CA . ASP A 1 286 ? -8.158 5.258 30.799 1.00 42.47 286 ASP A CA 1
ATOM 2207 C C . ASP A 1 286 ? -6.734 5.180 30.193 1.00 42.47 286 ASP A C 1
ATOM 2209 O O . ASP A 1 286 ? -6.393 4.213 29.512 1.00 42.47 286 ASP A O 1
ATOM 2213 N N . LEU A 1 287 ? -5.865 6.176 30.420 1.00 42.84 287 LEU A N 1
ATOM 2214 C CA . LEU A 1 287 ? -4.494 6.195 29.869 1.00 42.84 287 LEU A CA 1
ATOM 2215 C C . LEU A 1 287 ? -3.427 5.585 30.799 1.00 42.84 287 LEU A C 1
ATOM 2217 O O . LEU A 1 287 ? -2.250 5.531 30.426 1.00 42.84 287 LEU A O 1
ATOM 2221 N N . GLN A 1 288 ? -3.805 5.101 31.987 1.00 40.59 288 GLN A N 1
ATOM 2222 C CA . GLN A 1 288 ? -2.855 4.565 32.971 1.00 40.59 288 GLN A CA 1
ATOM 2223 C C . GLN A 1 288 ? -2.154 3.268 32.530 1.00 40.59 288 GLN A C 1
ATOM 2225 O O . GLN A 1 288 ? -1.030 3.021 32.965 1.00 40.59 288 GLN A O 1
ATOM 2230 N N . GLU A 1 289 ? -2.704 2.487 31.592 1.00 41.88 289 GLU A N 1
ATOM 2231 C CA . GLU A 1 289 ? -1.978 1.327 31.033 1.00 41.88 289 GLU A CA 1
ATOM 2232 C C . GLU A 1 289 ? -0.747 1.729 30.194 1.00 41.88 289 GLU A C 1
ATOM 2234 O O . GLU A 1 289 ? 0.133 0.907 29.942 1.00 41.88 289 GLU A O 1
ATOM 2239 N N . SER A 1 290 ? -0.618 3.010 29.826 1.00 40.22 290 SER A N 1
ATOM 2240 C CA . SER A 1 290 ? 0.546 3.565 29.115 1.00 40.22 290 SER A CA 1
ATOM 2241 C C . SER A 1 290 ? 1.549 4.284 30.034 1.00 40.22 290 SER A C 1
ATOM 2243 O O . SER A 1 290 ? 2.452 4.964 29.540 1.00 40.22 290 SER A O 1
ATOM 2245 N N . ALA A 1 291 ? 1.424 4.156 31.362 1.00 34.31 291 ALA A N 1
ATOM 2246 C CA . ALA A 1 291 ? 2.211 4.922 32.338 1.00 34.31 291 ALA A CA 1
ATOM 2247 C C . ALA A 1 291 ? 3.739 4.769 32.178 1.00 34.31 291 ALA A C 1
ATOM 2249 O O . ALA A 1 291 ? 4.477 5.732 32.376 1.00 34.31 291 ALA A O 1
ATOM 2250 N N . ALA A 1 292 ? 4.226 3.609 31.721 1.00 39.59 292 ALA A N 1
ATOM 2251 C CA . ALA A 1 292 ? 5.658 3.393 31.487 1.00 39.59 292 ALA A CA 1
ATOM 2252 C C . ALA A 1 292 ? 6.215 4.201 30.294 1.00 39.59 292 ALA A C 1
ATOM 2254 O O . ALA A 1 292 ? 7.376 4.604 30.309 1.00 39.59 292 ALA A O 1
ATOM 2255 N N . ALA A 1 293 ? 5.393 4.481 29.275 1.00 38.31 293 ALA A N 1
ATOM 2256 C CA . ALA A 1 293 ? 5.765 5.372 28.174 1.00 38.31 293 ALA A CA 1
ATOM 2257 C C . ALA A 1 293 ? 5.626 6.853 28.570 1.00 38.31 293 ALA A C 1
ATOM 2259 O O . ALA A 1 293 ? 6.327 7.706 28.032 1.00 38.31 293 ALA A O 1
ATOM 2260 N N . TYR A 1 294 ? 4.752 7.157 29.533 1.00 39.53 294 TYR A N 1
ATOM 2261 C CA . TYR A 1 294 ? 4.458 8.514 29.991 1.00 39.53 294 TYR A CA 1
ATOM 2262 C C . TYR A 1 294 ? 5.573 9.112 30.865 1.00 39.53 294 TYR A C 1
ATOM 2264 O O . TYR A 1 294 ? 5.856 10.308 30.774 1.00 39.53 294 TYR A O 1
ATOM 2272 N N . ASP A 1 295 ? 6.244 8.283 31.669 1.00 38.16 295 ASP A N 1
ATOM 2273 C CA . ASP A 1 295 ? 7.191 8.756 32.685 1.00 38.16 295 ASP A CA 1
ATOM 2274 C C . ASP A 1 295 ? 8.509 9.279 32.077 1.00 38.16 295 ASP A C 1
ATOM 2276 O O . ASP A 1 295 ? 8.950 10.385 32.395 1.00 38.16 295 ASP A O 1
ATOM 2280 N N . MET A 1 296 ? 9.076 8.578 31.081 1.00 39.47 296 MET A N 1
ATOM 2281 C CA . MET A 1 296 ? 10.218 9.093 30.301 1.00 39.47 296 MET A CA 1
ATOM 2282 C C . MET A 1 296 ? 9.832 10.207 29.321 1.00 39.47 296 MET A C 1
ATOM 2284 O O . MET A 1 296 ? 10.666 11.047 28.977 1.00 39.47 296 MET A O 1
ATOM 2288 N N . MET A 1 297 ? 8.571 10.245 28.883 1.00 41.09 297 MET A N 1
ATOM 2289 C CA . MET A 1 297 ? 8.070 11.304 28.015 1.00 41.09 297 MET A CA 1
ATOM 2290 C C . MET A 1 297 ? 7.982 12.628 28.782 1.00 41.09 297 MET A C 1
ATOM 2292 O O . MET A 1 297 ? 8.420 13.638 28.244 1.00 41.09 297 MET A O 1
ATOM 2296 N N . SER A 1 298 ? 7.516 12.633 30.037 1.00 47.47 298 SER A N 1
ATOM 2297 C CA . SER A 1 298 ? 7.153 13.823 30.837 1.00 47.47 298 SER A CA 1
ATOM 2298 C C . SER A 1 298 ? 8.133 15.013 30.773 1.00 47.47 298 SER A C 1
ATOM 2300 O O . SER A 1 298 ? 7.707 16.171 30.691 1.00 47.47 298 SER A O 1
ATOM 2302 N N . LEU A 1 299 ? 9.443 14.756 30.728 1.00 45.09 299 LEU A N 1
ATOM 2303 C CA . LEU A 1 299 ? 10.476 15.794 30.672 1.00 45.09 299 LEU A CA 1
ATOM 2304 C C . LEU A 1 299 ? 10.611 16.418 29.271 1.00 45.09 299 LEU A C 1
ATOM 2306 O O . LEU A 1 299 ? 10.691 17.642 29.133 1.00 45.09 299 LEU A O 1
ATOM 2310 N N . ALA A 1 300 ? 10.557 15.591 28.222 1.00 49.88 300 ALA A N 1
ATOM 2311 C CA . ALA A 1 300 ? 10.474 16.053 26.838 1.00 49.88 300 ALA A CA 1
ATOM 2312 C C . ALA A 1 300 ? 9.094 16.666 26.548 1.00 49.88 300 ALA A C 1
ATOM 2314 O O . ALA A 1 300 ? 9.008 17.678 25.844 1.00 49.88 300 ALA A O 1
ATOM 2315 N N . THR A 1 301 ? 8.024 16.123 27.143 1.00 54.59 301 THR A N 1
ATOM 2316 C CA . THR A 1 301 ? 6.656 16.612 26.982 1.00 54.59 301 THR A CA 1
ATOM 2317 C C . THR A 1 301 ? 6.542 18.014 27.530 1.00 54.59 301 THR A C 1
ATOM 2319 O O . THR A 1 301 ? 6.014 18.838 26.809 1.00 54.59 301 THR A O 1
ATOM 2322 N N . ASN A 1 302 ? 7.069 18.340 28.717 1.00 51.44 302 ASN A N 1
ATOM 2323 C CA . ASN A 1 302 ? 6.933 19.682 29.305 1.00 51.44 302 ASN A CA 1
ATOM 2324 C C . ASN A 1 302 ? 7.621 20.788 28.486 1.00 51.44 302 ASN A C 1
ATOM 2326 O O . ASN A 1 302 ? 7.047 21.863 28.286 1.00 51.44 302 ASN A O 1
ATOM 2330 N N . TRP A 1 303 ? 8.817 20.529 27.948 1.00 57.25 303 TRP A N 1
ATOM 2331 C CA . TRP A 1 303 ? 9.493 21.478 27.052 1.00 57.25 303 TRP A CA 1
ATOM 2332 C C . TRP A 1 303 ? 8.736 21.641 25.728 1.00 57.25 303 TRP A C 1
ATOM 2334 O O . TRP A 1 303 ? 8.488 22.759 25.264 1.00 57.25 303 TRP A O 1
ATOM 2344 N N . THR A 1 304 ? 8.301 20.516 25.162 1.00 56.41 304 THR A N 1
ATOM 2345 C CA . THR A 1 304 ? 7.489 20.464 23.943 1.00 56.41 304 THR A CA 1
ATOM 2346 C C . THR A 1 304 ? 6.156 21.191 24.138 1.00 56.41 304 THR A C 1
ATOM 2348 O O . THR A 1 304 ? 5.784 22.026 23.322 1.00 56.41 304 THR A O 1
ATOM 2351 N N . LEU A 1 305 ? 5.496 20.976 25.273 1.00 54.78 305 LEU A N 1
ATOM 2352 C CA . LEU A 1 305 ? 4.250 21.593 25.731 1.00 54.78 305 LEU A CA 1
ATOM 2353 C C . LEU A 1 305 ? 4.354 23.117 25.764 1.00 54.78 305 LEU A C 1
ATOM 2355 O O . LEU A 1 305 ? 3.502 23.824 25.221 1.00 54.78 305 LEU A O 1
ATOM 2359 N N . GLN A 1 306 ? 5.419 23.637 26.379 1.00 58.50 306 GLN A N 1
ATOM 2360 C CA . GLN A 1 306 ? 5.608 25.077 26.525 1.00 58.50 306 GLN A CA 1
ATOM 2361 C C . GLN A 1 306 ? 5.930 25.745 25.178 1.00 58.50 306 GLN A C 1
ATOM 2363 O O . GLN A 1 306 ? 5.478 26.862 24.906 1.00 58.50 306 GLN A O 1
ATOM 2368 N N . LYS A 1 307 ? 6.668 25.053 24.299 1.00 56.12 307 LYS A N 1
ATOM 2369 C CA . LYS A 1 307 ? 6.989 25.528 22.946 1.00 56.12 307 LYS A CA 1
ATOM 2370 C C . LYS A 1 307 ? 5.809 25.420 21.980 1.00 56.12 307 LYS A C 1
ATOM 2372 O O . LYS A 1 307 ? 5.602 26.354 21.211 1.00 56.12 307 LYS A O 1
ATOM 2377 N N . VAL A 1 308 ? 4.997 24.368 22.047 1.00 61.03 308 VAL A N 1
ATOM 2378 C CA . VAL A 1 308 ? 3.789 24.207 21.220 1.00 61.03 308 VAL A CA 1
ATOM 2379 C C . VAL A 1 308 ? 2.753 25.284 21.554 1.00 61.03 308 VAL A C 1
ATOM 2381 O O . VAL A 1 308 ? 2.200 25.878 20.633 1.00 61.03 308 VAL A O 1
ATOM 2384 N N . ARG A 1 309 ? 2.574 25.654 22.834 1.00 60.50 309 ARG A N 1
ATOM 2385 C CA . ARG A 1 309 ? 1.709 26.793 23.210 1.00 60.50 309 ARG A CA 1
ATOM 2386 C C . ARG A 1 309 ? 2.169 28.133 22.630 1.00 60.50 309 ARG A C 1
ATOM 2388 O O . ARG A 1 309 ? 1.334 28.978 22.332 1.00 60.50 309 ARG A O 1
ATOM 2395 N N . ARG A 1 310 ? 3.483 28.348 22.492 1.00 66.19 310 ARG A N 1
ATOM 2396 C CA . ARG A 1 310 ? 4.044 29.636 22.045 1.00 66.19 310 ARG A CA 1
ATOM 2397 C C . ARG A 1 310 ? 4.254 29.729 20.533 1.00 66.19 310 ARG A C 1
ATOM 2399 O O . ARG A 1 310 ? 4.138 30.816 19.981 1.00 66.19 310 ARG A O 1
ATOM 2406 N N . TYR A 1 311 ? 4.586 28.619 19.880 1.00 70.88 311 TYR A N 1
ATOM 2407 C CA . TYR A 1 311 ? 5.004 28.590 18.474 1.00 70.88 311 TYR A CA 1
ATOM 2408 C C . TYR A 1 311 ? 4.088 27.750 17.571 1.00 70.88 311 TYR A C 1
ATOM 2410 O O . TYR A 1 311 ? 4.231 27.827 16.350 1.00 70.88 311 TYR A O 1
ATOM 2418 N N . GLY A 1 312 ? 3.154 26.976 18.142 1.00 77.81 312 GLY A N 1
ATOM 2419 C CA . GLY A 1 312 ? 2.137 26.204 17.423 1.00 77.81 312 GLY A CA 1
ATOM 2420 C C . GLY A 1 312 ? 2.718 25.388 16.270 1.00 77.81 312 GLY A C 1
ATOM 2421 O O . GLY A 1 312 ? 3.496 24.458 16.481 1.00 77.81 312 GLY A O 1
ATOM 2422 N N . PHE A 1 313 ? 2.375 25.804 15.049 1.00 84.44 313 PHE A N 1
ATOM 2423 C CA . PHE A 1 313 ? 2.831 25.222 13.786 1.00 84.44 313 PHE A CA 1
ATOM 2424 C C . PHE A 1 313 ? 4.347 24.977 13.727 1.00 84.44 313 PHE A C 1
ATOM 2426 O O . PHE A 1 313 ? 4.778 23.884 13.373 1.00 84.44 313 PHE A O 1
ATOM 2433 N N . TRP A 1 314 ? 5.171 25.962 14.104 1.00 85.81 314 TRP A N 1
ATOM 2434 C CA . TRP A 1 314 ? 6.630 25.862 13.962 1.00 85.81 314 TRP A CA 1
ATOM 2435 C C . TRP A 1 314 ? 7.250 24.839 14.910 1.00 85.81 314 TRP A C 1
ATOM 2437 O O . TRP A 1 314 ? 8.227 24.184 14.552 1.00 85.81 314 TRP A O 1
ATOM 2447 N N . ALA A 1 315 ? 6.676 24.680 16.106 1.00 80.31 315 ALA A N 1
ATOM 2448 C CA . ALA A 1 315 ? 7.122 23.655 17.042 1.00 80.31 315 ALA A CA 1
ATOM 2449 C C . ALA A 1 315 ? 6.841 22.257 16.476 1.00 80.31 315 ALA A C 1
ATOM 2451 O O . ALA A 1 315 ? 7.731 21.411 16.473 1.00 80.31 315 ALA A O 1
ATOM 2452 N N . ILE A 1 316 ? 5.640 22.044 15.930 1.00 82.31 316 ILE A N 1
ATOM 2453 C CA . ILE A 1 316 ? 5.256 20.764 15.319 1.00 82.31 316 ILE A CA 1
ATOM 2454 C C . ILE A 1 316 ? 6.099 20.476 14.089 1.00 82.31 316 ILE A C 1
ATOM 2456 O O . ILE A 1 316 ? 6.590 19.365 13.945 1.00 82.31 316 ILE A O 1
ATOM 2460 N N . LEU A 1 317 ? 6.328 21.477 13.239 1.00 87.38 317 LEU A N 1
ATOM 2461 C CA . LEU A 1 317 ? 7.165 21.326 12.057 1.00 87.38 317 LEU A CA 1
ATOM 2462 C C . LEU A 1 317 ? 8.569 20.835 12.430 1.00 87.38 317 LEU A C 1
ATOM 2464 O O . LEU A 1 317 ? 9.088 19.914 11.804 1.00 87.38 317 LEU A O 1
ATOM 2468 N N . LEU A 1 318 ? 9.171 21.427 13.464 1.00 84.38 318 LEU A N 1
ATOM 2469 C CA . LEU A 1 318 ? 10.517 21.075 13.911 1.00 84.38 318 LEU A CA 1
ATOM 2470 C C . LEU A 1 318 ? 10.557 19.676 14.543 1.00 84.38 318 LEU A C 1
ATOM 2472 O O . LEU A 1 318 ? 11.482 18.913 14.271 1.00 84.38 318 LEU A O 1
ATOM 2476 N N . LEU A 1 319 ? 9.533 19.312 15.319 1.00 78.00 319 LEU A N 1
ATOM 2477 C CA . LEU A 1 319 ? 9.395 17.973 15.903 1.00 78.00 319 LEU A CA 1
ATOM 2478 C C . LEU A 1 319 ? 9.187 16.902 14.828 1.00 78.00 319 LEU A C 1
ATOM 2480 O O . LEU A 1 319 ? 9.855 15.872 14.850 1.00 78.00 319 LEU A O 1
ATOM 2484 N N . ALA A 1 320 ? 8.323 17.167 13.849 1.00 80.25 320 ALA A N 1
ATOM 2485 C CA . ALA A 1 320 ? 8.056 16.276 12.726 1.00 80.25 320 ALA A CA 1
ATOM 2486 C C . ALA A 1 320 ? 9.273 16.123 11.796 1.00 80.25 320 ALA A C 1
ATOM 2488 O O . ALA A 1 320 ? 9.481 15.054 11.217 1.00 80.25 320 ALA A O 1
ATOM 2489 N N . ALA A 1 321 ? 10.090 17.173 11.668 1.00 81.19 321 ALA A N 1
ATOM 2490 C CA . ALA A 1 321 ? 11.340 17.148 10.915 1.00 81.19 321 ALA A CA 1
ATOM 2491 C C . ALA A 1 321 ? 12.463 16.367 11.624 1.00 81.19 321 ALA A C 1
ATOM 2493 O O . ALA A 1 321 ? 13.420 15.945 10.969 1.00 81.19 321 ALA A O 1
ATOM 2494 N N . TRP A 1 322 ? 12.369 16.161 12.943 1.00 76.50 322 TRP A N 1
ATOM 2495 C CA . TRP A 1 322 ? 13.447 15.554 13.716 1.00 76.50 322 TRP A CA 1
ATOM 2496 C C . TRP A 1 322 ? 13.532 14.027 13.496 1.00 76.50 322 TRP A C 1
ATOM 2498 O O . TRP A 1 322 ? 12.527 13.311 13.585 1.00 76.50 322 TRP A O 1
ATOM 2508 N N . PRO A 1 323 ? 14.728 13.472 13.224 1.00 60.72 323 PRO A N 1
ATOM 2509 C CA . PRO A 1 323 ? 14.916 12.058 12.905 1.00 60.72 323 PRO A CA 1
ATOM 2510 C C . PRO A 1 323 ? 14.987 11.164 14.159 1.00 60.72 323 PRO A C 1
ATOM 2512 O O . PRO A 1 323 ? 15.910 10.367 14.289 1.00 60.72 323 PRO A O 1
ATOM 2515 N N . ASN A 1 324 ? 14.037 11.272 15.097 1.00 57.47 324 ASN A N 1
ATOM 2516 C CA . ASN A 1 324 ? 13.992 10.386 16.270 1.00 57.47 324 ASN A CA 1
ATOM 2517 C C . ASN A 1 324 ? 12.616 9.712 16.436 1.00 57.47 324 ASN A C 1
ATOM 2519 O O . ASN A 1 324 ? 11.590 10.371 16.285 1.00 57.47 324 ASN A O 1
ATOM 2523 N N . MET A 1 325 ? 12.613 8.405 16.739 1.00 50.53 325 MET A N 1
ATOM 2524 C CA . MET A 1 325 ? 11.413 7.550 16.859 1.00 50.53 325 MET A CA 1
ATOM 2525 C C . MET A 1 325 ? 10.483 7.980 18.001 1.00 50.53 325 MET A C 1
ATOM 2527 O O . MET A 1 325 ? 9.271 7.823 17.905 1.00 50.53 325 MET A O 1
ATOM 2531 N N . ALA A 1 326 ? 11.040 8.562 19.066 1.00 43.44 326 ALA A N 1
ATOM 2532 C CA . ALA A 1 326 ? 10.288 8.928 20.267 1.00 43.44 326 ALA A CA 1
ATOM 2533 C C . ALA A 1 326 ? 9.254 10.055 20.051 1.00 43.44 326 ALA A C 1
ATOM 2535 O O . ALA A 1 326 ? 8.398 10.269 20.905 1.00 43.44 326 ALA A O 1
ATOM 2536 N N . TYR A 1 327 ? 9.302 10.768 18.919 1.00 51.91 327 TYR A N 1
ATOM 2537 C CA . TYR A 1 327 ? 8.428 11.917 18.657 1.00 51.91 327 TYR A CA 1
ATOM 2538 C C . TYR A 1 327 ? 7.287 11.646 17.670 1.00 51.91 327 TYR A C 1
ATOM 2540 O O . TYR A 1 327 ? 6.497 12.551 17.412 1.00 51.91 327 TYR A O 1
ATOM 2548 N N . ASP A 1 328 ? 7.106 10.404 17.206 1.00 52.91 328 ASP A N 1
ATOM 2549 C CA . ASP A 1 328 ? 5.895 10.000 16.464 1.00 52.91 328 ASP A CA 1
ATOM 2550 C C . ASP A 1 328 ? 4.632 9.984 17.374 1.00 52.91 328 ASP A C 1
ATOM 2552 O O . ASP A 1 328 ? 3.502 9.855 16.908 1.00 52.91 328 ASP A O 1
ATOM 2556 N N . LEU A 1 329 ? 4.798 10.238 18.683 1.00 58.19 329 LEU A N 1
ATOM 2557 C CA . LEU A 1 329 ? 3.732 10.619 19.624 1.00 58.19 329 LEU A CA 1
ATOM 2558 C C . LEU A 1 329 ? 3.187 12.046 19.406 1.00 58.19 329 LEU A C 1
ATOM 2560 O O . LEU A 1 329 ? 2.261 12.457 20.109 1.00 58.19 329 LEU A O 1
ATOM 2564 N N . CYS A 1 330 ? 3.727 12.810 18.449 1.00 67.94 330 CYS A N 1
ATOM 2565 C CA . CYS A 1 330 ? 3.273 14.168 18.150 1.00 67.94 330 CYS A CA 1
ATOM 2566 C C . CYS A 1 330 ? 1.770 14.212 17.847 1.00 67.94 330 CYS A C 1
ATOM 2568 O O . CYS A 1 330 ? 1.084 15.096 18.358 1.00 67.94 330 CYS A O 1
ATOM 2570 N N . GLY A 1 331 ? 1.247 13.225 17.109 1.00 69.88 331 GLY A N 1
ATOM 2571 C CA . GLY A 1 331 ? -0.189 13.101 16.855 1.00 69.88 331 GLY A CA 1
ATOM 2572 C C . GLY A 1 331 ? -0.997 13.022 18.152 1.00 69.88 331 GLY A C 1
ATOM 2573 O O . GLY A 1 331 ? -1.893 13.838 18.366 1.00 69.88 331 GLY A O 1
ATOM 2574 N N . MET A 1 332 ? -0.617 12.117 19.062 1.00 68.12 332 MET A N 1
ATOM 2575 C CA . MET A 1 332 ? -1.302 11.953 20.349 1.00 68.12 332 MET A CA 1
ATOM 2576 C C . MET A 1 332 ? -1.252 13.227 21.194 1.00 68.12 332 MET A C 1
ATOM 2578 O O . MET A 1 332 ? -2.300 13.700 21.634 1.00 68.12 332 MET A O 1
ATOM 2582 N N . ALA A 1 333 ? -0.068 13.824 21.357 1.00 67.62 333 ALA A N 1
ATOM 2583 C CA . ALA A 1 333 ? 0.095 15.059 22.118 1.00 67.62 333 ALA A CA 1
ATOM 2584 C C . ALA A 1 333 ? -0.724 16.214 21.511 1.00 67.62 333 ALA A C 1
ATOM 2586 O O . ALA A 1 333 ? -1.448 16.902 22.224 1.00 67.62 333 ALA A O 1
ATOM 2587 N N . CYS A 1 334 ? -0.674 16.409 20.190 1.00 74.50 334 CYS A N 1
ATOM 2588 C CA . CYS A 1 334 ? -1.417 17.479 19.519 1.00 74.50 334 CYS A CA 1
ATOM 2589 C C . CYS A 1 334 ? -2.935 17.311 19.637 1.00 74.50 334 CYS A C 1
ATOM 2591 O O . CYS A 1 334 ? -3.642 18.313 19.777 1.00 74.50 334 CYS A O 1
ATOM 2593 N N . GLY A 1 335 ? -3.434 16.073 19.585 1.00 73.44 335 GLY A N 1
ATOM 2594 C CA . GLY A 1 335 ? -4.855 15.810 19.781 1.00 73.44 335 GLY A CA 1
ATOM 2595 C C . GLY A 1 335 ? -5.292 16.076 21.222 1.00 73.44 335 GLY A C 1
ATOM 2596 O O . GLY A 1 335 ? -6.282 16.776 21.415 1.00 73.44 335 GLY A O 1
ATOM 2597 N N . GLN A 1 336 ? -4.506 15.674 22.232 1.00 71.38 336 GLN A N 1
ATOM 2598 C CA . GLN A 1 336 ? -4.822 15.982 23.637 1.00 71.38 336 GLN A CA 1
ATOM 2599 C C . GLN A 1 336 ? -4.943 17.489 23.911 1.00 71.38 336 GLN A C 1
ATOM 2601 O O . GLN A 1 336 ? -5.784 17.914 24.698 1.00 71.38 336 GLN A O 1
ATOM 2606 N N . PHE A 1 337 ? -4.147 18.319 23.230 1.00 72.06 337 PHE A N 1
ATOM 2607 C CA . PHE A 1 337 ? -4.219 19.781 23.357 1.00 72.06 337 PHE A CA 1
ATOM 2608 C C . PHE A 1 337 ? -5.268 20.444 22.464 1.00 72.06 337 PHE A C 1
ATOM 2610 O O . PHE A 1 337 ? -5.253 21.669 22.325 1.00 72.06 337 PHE A O 1
ATOM 2617 N N . LEU A 1 338 ? -6.162 19.664 21.852 1.00 77.62 338 LEU A N 1
ATOM 2618 C CA . LEU A 1 338 ? -7.229 20.152 20.981 1.00 77.62 338 LEU A CA 1
ATOM 2619 C C . LEU A 1 338 ? -6.711 21.073 19.862 1.00 77.62 338 LEU A C 1
ATOM 2621 O O . LEU A 1 338 ? -7.386 22.019 19.447 1.00 77.62 338 LEU A O 1
ATOM 2625 N N . MET A 1 339 ? -5.508 20.804 19.344 1.00 80.19 339 MET A N 1
ATOM 2626 C CA . MET A 1 339 ? -4.952 21.620 18.269 1.00 80.19 339 MET A CA 1
ATOM 2627 C C . MET A 1 339 ? -5.775 21.453 16.981 1.00 80.19 339 MET A C 1
ATOM 2629 O O . MET A 1 339 ? -6.133 20.322 16.662 1.00 80.19 339 MET A O 1
ATOM 2633 N N . PRO A 1 340 ? -6.030 22.514 16.185 1.00 85.56 340 PRO A N 1
ATOM 2634 C CA . PRO A 1 340 ? -6.730 22.387 14.911 1.00 85.56 340 PRO A CA 1
ATOM 2635 C C . PRO A 1 340 ? -6.028 21.434 13.937 1.00 85.56 340 PRO A C 1
ATOM 2637 O O . PRO A 1 340 ? -4.820 21.546 13.709 1.00 85.56 340 PRO A O 1
ATOM 2640 N N . PHE A 1 341 ? -6.810 20.565 13.290 1.00 87.56 341 PHE A N 1
ATOM 2641 C CA . PHE A 1 341 ? -6.303 19.548 12.363 1.00 87.56 341 PHE A CA 1
ATOM 2642 C C . PHE A 1 341 ? -5.427 20.137 11.254 1.00 87.56 341 PHE A C 1
ATOM 2644 O O . PHE A 1 341 ? -4.370 19.593 10.961 1.00 87.56 341 PHE A O 1
ATOM 2651 N N . SER A 1 342 ? -5.817 21.276 10.669 1.00 87.88 342 SER A N 1
ATOM 2652 C CA . SER A 1 342 ? -5.046 21.901 9.586 1.00 87.88 342 SER A CA 1
ATOM 2653 C C . SER A 1 342 ? -3.642 22.306 10.033 1.00 87.88 342 SER A C 1
ATOM 2655 O O . SER A 1 342 ? -2.694 22.134 9.272 1.00 87.88 342 SER A O 1
ATOM 2657 N N . THR A 1 343 ? -3.491 22.831 11.252 1.00 87.00 343 THR A N 1
ATOM 2658 C CA . THR A 1 343 ? -2.194 23.264 11.792 1.00 87.00 343 THR A CA 1
ATOM 2659 C C . THR A 1 343 ? -1.294 22.068 12.053 1.00 87.00 343 THR A C 1
ATOM 2661 O O . THR A 1 343 ? -0.134 22.080 11.655 1.00 87.00 343 THR A O 1
ATOM 2664 N N . PHE A 1 344 ? -1.849 21.026 12.673 1.00 87.69 344 PHE A N 1
ATOM 2665 C CA . PHE A 1 344 ? -1.146 19.771 12.907 1.00 87.69 344 PHE A CA 1
ATOM 2666 C C . PHE A 1 344 ? -0.738 19.114 11.582 1.00 87.69 344 PHE A C 1
ATOM 2668 O O . PHE A 1 344 ? 0.447 18.946 11.314 1.00 87.69 344 PHE A O 1
ATOM 2675 N N . PHE A 1 345 ? -1.704 18.805 10.716 1.00 90.44 345 PHE A N 1
ATOM 2676 C CA . PHE A 1 345 ? -1.462 18.000 9.524 1.00 90.44 345 PHE A CA 1
ATOM 2677 C C . PHE A 1 345 ? -0.529 18.692 8.530 1.00 90.44 345 PHE A C 1
ATOM 2679 O O . PHE A 1 345 ? 0.359 18.044 7.987 1.00 90.44 345 PHE A O 1
ATOM 2686 N N . SER A 1 346 ? -0.673 20.003 8.308 1.00 92.25 346 SER A N 1
ATOM 2687 C CA . SER A 1 346 ? 0.227 20.723 7.396 1.00 92.25 346 SER A CA 1
ATOM 2688 C C . SER A 1 346 ? 1.658 20.811 7.937 1.00 92.25 346 SER A C 1
ATOM 2690 O O . SER A 1 346 ? 2.602 20.604 7.173 1.00 92.25 346 SER A O 1
ATOM 2692 N N . ALA A 1 347 ? 1.836 21.041 9.244 1.00 90.44 347 ALA A N 1
ATOM 2693 C CA . ALA A 1 347 ? 3.155 21.045 9.875 1.00 90.44 347 ALA A CA 1
ATOM 2694 C C . ALA A 1 347 ? 3.811 19.662 9.796 1.00 90.44 347 ALA A C 1
ATOM 2696 O O . ALA A 1 347 ? 4.971 19.549 9.397 1.00 90.44 347 ALA A O 1
ATOM 2697 N N . THR A 1 348 ? 3.056 18.608 10.109 1.00 88.25 348 THR A N 1
ATOM 2698 C CA . THR A 1 348 ? 3.521 17.221 10.029 1.00 88.25 348 THR A CA 1
ATOM 2699 C C . THR A 1 348 ? 3.852 16.822 8.596 1.00 88.25 348 THR A C 1
ATOM 2701 O O . THR A 1 348 ? 4.898 16.220 8.358 1.00 88.25 348 THR A O 1
ATOM 2704 N N . LEU A 1 349 ? 3.011 17.185 7.625 1.00 92.06 349 LEU A N 1
ATOM 2705 C CA . LEU A 1 349 ? 3.237 16.882 6.216 1.00 92.06 349 LEU A CA 1
ATOM 2706 C C . LEU A 1 349 ? 4.527 17.535 5.717 1.00 92.06 349 LEU A C 1
ATOM 2708 O O . LEU A 1 349 ? 5.360 16.854 5.128 1.00 92.06 349 LEU A O 1
ATOM 2712 N N . ILE A 1 350 ? 4.744 18.822 5.994 1.00 93.81 350 ILE A N 1
ATOM 2713 C CA . ILE A 1 350 ? 5.977 19.507 5.581 1.00 93.81 350 ILE A CA 1
ATOM 2714 C C . ILE A 1 350 ? 7.185 18.920 6.326 1.00 93.81 350 ILE A C 1
ATOM 2716 O O . ILE A 1 350 ? 8.196 18.587 5.707 1.00 93.81 350 ILE A O 1
ATOM 2720 N N . GLY A 1 351 ? 7.075 18.723 7.640 1.00 89.56 351 GLY A N 1
ATOM 2721 C CA . GLY A 1 351 ? 8.159 18.190 8.462 1.00 89.56 351 GLY A CA 1
ATOM 2722 C C . GLY A 1 351 ? 8.597 16.797 8.018 1.00 89.56 351 GLY A C 1
ATOM 2723 O O . GLY A 1 351 ? 9.788 16.566 7.822 1.00 89.56 351 GLY A O 1
ATOM 2724 N N . LYS A 1 352 ? 7.648 15.885 7.779 1.00 87.69 352 LYS A N 1
ATOM 2725 C CA . LYS A 1 352 ? 7.938 14.496 7.401 1.00 87.69 352 LYS A CA 1
ATOM 2726 C C . LYS A 1 352 ? 8.193 14.309 5.907 1.00 87.69 352 LYS A C 1
ATOM 2728 O O . LYS A 1 352 ? 9.199 13.698 5.547 1.00 87.69 352 LYS A O 1
ATOM 2733 N N . ALA A 1 353 ? 7.313 14.824 5.049 1.00 91.00 353 ALA A N 1
ATOM 2734 C CA . ALA A 1 353 ? 7.365 14.591 3.605 1.00 91.00 353 ALA A CA 1
ATOM 2735 C C . ALA A 1 353 ? 8.374 15.481 2.880 1.00 91.00 353 ALA A C 1
ATOM 2737 O O . ALA A 1 353 ? 8.904 15.067 1.856 1.00 91.00 353 ALA A O 1
ATOM 2738 N N . VAL A 1 354 ? 8.660 16.683 3.389 1.00 93.19 354 VAL A N 1
ATOM 2739 C CA . VAL A 1 354 ? 9.556 17.633 2.709 1.00 93.19 354 VAL A CA 1
ATOM 2740 C C . VAL A 1 354 ? 10.920 17.707 3.389 1.00 93.19 354 VAL A C 1
ATOM 2742 O O . VAL A 1 354 ? 11.933 17.723 2.699 1.00 93.19 354 VAL A O 1
ATOM 2745 N N . ILE A 1 355 ? 10.981 17.738 4.722 1.00 90.81 355 ILE A N 1
ATOM 2746 C CA . ILE A 1 355 ? 12.249 17.968 5.434 1.00 90.81 355 ILE A CA 1
ATOM 2747 C C . ILE A 1 355 ? 12.913 16.644 5.833 1.00 90.81 355 ILE A C 1
ATOM 2749 O O . ILE A 1 355 ? 13.967 16.296 5.299 1.00 90.81 355 ILE A O 1
ATOM 2753 N N . LYS A 1 356 ? 12.295 15.880 6.741 1.00 88.31 356 LYS A N 1
ATOM 2754 C CA . LYS A 1 356 ? 12.874 14.672 7.355 1.00 88.31 356 LYS A CA 1
ATOM 2755 C C . LYS A 1 356 ? 13.301 13.641 6.319 1.00 88.31 356 LYS A C 1
ATOM 2757 O O . LYS A 1 356 ? 14.446 13.195 6.338 1.00 88.31 356 LYS A O 1
ATOM 2762 N N . VAL A 1 357 ? 12.395 13.263 5.415 1.00 88.50 357 VAL A N 1
ATOM 2763 C CA . VAL A 1 357 ? 12.676 12.190 4.452 1.00 88.50 357 VAL A CA 1
ATOM 2764 C C . VAL A 1 357 ? 13.753 12.587 3.442 1.00 88.50 357 VAL A C 1
ATOM 2766 O O . VAL A 1 357 ? 14.581 11.756 3.084 1.00 88.50 357 VAL A O 1
ATOM 2769 N N . ASN A 1 358 ? 13.812 13.858 3.035 1.00 91.88 358 ASN A N 1
ATOM 2770 C CA . ASN A 1 358 ? 14.832 14.327 2.099 1.00 91.88 358 ASN A CA 1
ATOM 2771 C C . ASN A 1 358 ? 16.198 14.483 2.780 1.00 91.88 358 ASN A C 1
ATOM 2773 O O . ASN A 1 358 ? 17.213 14.163 2.168 1.00 91.88 358 ASN A O 1
ATOM 2777 N N . LEU A 1 359 ? 16.245 14.871 4.060 1.00 89.69 359 LEU A N 1
ATOM 2778 C CA . LEU A 1 359 ? 17.481 14.819 4.850 1.00 89.69 359 LEU A CA 1
ATOM 2779 C C . LEU A 1 359 ? 18.001 13.381 4.988 1.00 89.69 359 LEU A C 1
ATOM 2781 O O . LEU A 1 359 ? 19.193 13.139 4.801 1.00 89.69 359 LEU A O 1
ATOM 2785 N N . GLN A 1 360 ? 17.111 12.419 5.255 1.00 87.19 360 GLN A N 1
ATOM 2786 C CA . GLN A 1 360 ? 17.468 10.997 5.252 1.00 87.19 360 GLN A CA 1
ATOM 2787 C C . GLN A 1 360 ? 17.956 10.550 3.868 1.00 87.19 360 GLN A C 1
ATOM 2789 O O . GLN A 1 360 ? 18.976 9.871 3.776 1.00 87.19 360 GLN A O 1
ATOM 2794 N N . ALA A 1 361 ? 17.288 10.967 2.789 1.00 90.00 361 ALA A N 1
ATOM 2795 C CA . ALA A 1 361 ? 17.695 10.634 1.428 1.00 90.00 361 ALA A CA 1
ATOM 2796 C C . ALA A 1 361 ? 19.091 11.168 1.094 1.00 90.00 361 ALA A C 1
ATOM 2798 O O . ALA A 1 361 ? 19.914 10.417 0.581 1.00 90.00 361 ALA A O 1
ATOM 2799 N N . VAL A 1 362 ? 19.395 12.422 1.449 1.00 90.94 362 VAL A N 1
ATOM 2800 C CA . VAL A 1 362 ? 20.740 13.000 1.307 1.00 90.94 362 VAL A CA 1
ATOM 2801 C C . VAL A 1 362 ? 21.774 12.153 2.042 1.00 90.94 362 VAL A C 1
ATOM 2803 O O . VAL A 1 362 ? 22.789 11.792 1.451 1.00 90.94 362 VAL A O 1
ATOM 2806 N N . PHE A 1 363 ? 21.508 11.800 3.303 1.00 87.25 363 PHE A N 1
ATOM 2807 C CA . PHE A 1 363 ? 22.413 10.966 4.092 1.00 87.25 363 PHE A CA 1
ATOM 2808 C C . PHE A 1 363 ? 22.690 9.618 3.410 1.00 87.25 363 PHE A C 1
ATOM 2810 O O . PHE A 1 363 ? 23.849 9.239 3.253 1.00 87.25 363 PHE A O 1
ATOM 2817 N N . PHE A 1 364 ? 21.650 8.920 2.945 1.00 86.06 364 PHE A N 1
ATOM 2818 C CA . PHE A 1 364 ? 21.810 7.621 2.286 1.00 86.06 364 PHE A CA 1
ATOM 2819 C C . PHE A 1 364 ? 22.454 7.713 0.904 1.00 86.06 364 PHE A C 1
ATOM 2821 O O . PHE A 1 364 ? 23.267 6.858 0.567 1.00 86.06 364 PHE A O 1
ATOM 2828 N N . ILE A 1 365 ? 22.157 8.746 0.114 1.00 88.69 365 ILE A N 1
ATOM 2829 C CA . ILE A 1 365 ? 22.822 8.958 -1.178 1.00 88.69 365 ILE A CA 1
ATOM 2830 C C . ILE A 1 365 ? 24.315 9.197 -0.964 1.00 88.69 365 ILE A C 1
ATOM 2832 O O . ILE A 1 365 ? 25.131 8.581 -1.644 1.00 88.69 365 ILE A O 1
ATOM 2836 N N . VAL A 1 366 ? 24.681 10.048 -0.000 1.00 86.38 366 VAL A N 1
ATOM 2837 C CA . VAL A 1 366 ? 26.086 10.279 0.359 1.00 86.38 366 VAL A CA 1
ATOM 2838 C C . VAL A 1 366 ? 26.741 8.971 0.799 1.00 86.38 366 VAL A C 1
ATOM 2840 O O . VAL A 1 366 ? 27.834 8.664 0.341 1.00 86.38 366 VAL A O 1
ATOM 2843 N N . LEU A 1 367 ? 26.061 8.171 1.624 1.00 82.62 367 LEU A N 1
ATOM 2844 C CA . LEU A 1 367 ? 26.576 6.891 2.106 1.00 82.62 367 LEU A CA 1
ATOM 2845 C C . LEU A 1 367 ? 26.784 5.858 0.981 1.00 82.62 367 LEU A C 1
ATOM 2847 O O . LEU A 1 367 ? 27.757 5.106 1.008 1.00 82.62 367 LEU A O 1
ATOM 2851 N N . PHE A 1 368 ? 25.875 5.790 0.005 1.00 80.94 368 PHE A N 1
ATOM 2852 C CA . PHE A 1 368 ? 25.904 4.777 -1.058 1.00 80.94 368 PHE A CA 1
ATOM 2853 C C . PHE A 1 368 ? 26.683 5.201 -2.305 1.00 80.94 368 PHE A C 1
ATOM 2855 O O . PHE A 1 368 ? 27.169 4.341 -3.043 1.00 80.94 368 PHE A O 1
ATOM 2862 N N . SER A 1 369 ? 26.851 6.501 -2.532 1.00 78.00 369 SER A N 1
ATOM 2863 C CA . SER A 1 369 ? 27.707 7.030 -3.587 1.00 78.00 369 SER A CA 1
ATOM 2864 C C . SER A 1 369 ? 29.149 7.102 -3.081 1.00 78.00 369 SER A C 1
ATOM 2866 O O . SER A 1 369 ? 29.560 8.121 -2.528 1.00 78.00 369 SER A O 1
ATOM 2868 N N . GLY A 1 370 ? 29.915 6.023 -3.285 1.00 71.88 370 GLY A N 1
ATOM 2869 C CA . GLY A 1 370 ? 31.325 5.911 -2.868 1.00 71.88 370 GLY A CA 1
ATOM 2870 C C . GLY A 1 370 ? 32.154 7.162 -3.171 1.00 71.88 370 GLY A C 1
ATOM 2871 O O . GLY A 1 370 ? 32.782 7.722 -2.278 1.00 71.88 370 GLY A O 1
ATOM 2872 N N . ASP A 1 371 ? 32.023 7.702 -4.381 1.00 75.19 371 ASP A N 1
ATOM 2873 C CA . ASP A 1 371 ? 32.800 8.871 -4.796 1.00 75.19 371 ASP A CA 1
ATOM 2874 C C . ASP A 1 371 ? 32.423 10.151 -4.029 1.00 75.19 371 ASP A C 1
ATOM 2876 O O . ASP A 1 371 ? 33.258 11.031 -3.821 1.00 75.19 371 ASP A O 1
ATOM 2880 N N . ILE A 1 372 ? 31.160 10.292 -3.605 1.00 77.69 372 ILE A N 1
ATOM 2881 C CA . ILE A 1 372 ? 30.699 11.474 -2.862 1.00 77.69 372 ILE A CA 1
ATOM 2882 C C . ILE A 1 372 ? 31.240 11.423 -1.437 1.00 77.69 372 ILE A C 1
ATOM 2884 O O . ILE A 1 372 ? 31.749 12.436 -0.953 1.00 77.69 372 ILE A O 1
ATOM 2888 N N . ILE A 1 373 ? 31.148 10.270 -0.767 1.00 76.81 373 ILE A N 1
ATOM 2889 C CA . ILE A 1 373 ? 31.661 10.141 0.598 1.00 76.81 373 ILE A CA 1
ATOM 2890 C C . ILE A 1 373 ? 33.179 10.272 0.635 1.00 76.81 373 ILE A C 1
ATOM 2892 O O . ILE A 1 373 ? 33.686 10.958 1.516 1.00 76.81 373 ILE A O 1
ATOM 2896 N N . GLU A 1 374 ? 33.896 9.737 -0.353 1.00 78.62 374 GLU A N 1
ATOM 2897 C CA . GLU A 1 374 ? 35.339 9.944 -0.490 1.00 78.62 374 GLU A CA 1
ATOM 2898 C C . GLU A 1 374 ? 35.677 11.427 -0.653 1.00 78.62 374 GLU A C 1
ATOM 2900 O O . GLU A 1 374 ? 36.489 11.956 0.108 1.00 78.62 374 GLU A O 1
ATOM 2905 N N . ARG A 1 375 ? 34.990 12.146 -1.554 1.00 78.69 375 ARG A N 1
ATOM 2906 C CA . ARG A 1 375 ? 35.179 13.599 -1.722 1.00 78.69 375 ARG A CA 1
ATOM 2907 C C . ARG A 1 375 ? 34.890 14.381 -0.446 1.00 78.69 375 ARG A C 1
ATOM 2909 O O . ARG A 1 375 ? 35.625 15.312 -0.118 1.00 78.69 375 ARG A O 1
ATOM 2916 N N . ILE A 1 376 ? 33.808 14.048 0.257 1.00 79.19 376 ILE A N 1
ATOM 2917 C CA . ILE A 1 376 ? 33.441 14.716 1.510 1.00 79.19 376 ILE A CA 1
ATOM 2918 C C . ILE A 1 376 ? 34.487 14.423 2.577 1.00 79.19 376 ILE A C 1
ATOM 2920 O O . ILE A 1 376 ? 34.938 15.355 3.233 1.00 79.19 376 ILE A O 1
ATOM 2924 N N . MET A 1 377 ? 34.905 13.167 2.727 1.00 76.38 377 MET A N 1
ATOM 2925 C CA . MET A 1 377 ? 35.851 12.755 3.759 1.00 76.38 377 MET A CA 1
ATOM 2926 C C . MET A 1 377 ? 37.252 13.324 3.504 1.00 76.38 377 MET A C 1
ATOM 2928 O O . MET A 1 377 ? 37.894 13.783 4.444 1.00 76.38 377 MET A O 1
ATOM 2932 N N . GLN A 1 378 ? 37.702 13.395 2.247 1.00 78.56 378 GLN A N 1
ATOM 2933 C CA . GLN A 1 378 ? 38.955 14.061 1.870 1.00 78.56 378 GLN A CA 1
ATOM 2934 C C . GLN A 1 378 ? 38.902 15.568 2.153 1.00 78.56 378 GLN A C 1
ATOM 2936 O O . GLN A 1 378 ? 39.836 16.124 2.733 1.00 78.56 378 GLN A O 1
ATOM 2941 N N . ARG A 1 379 ? 37.790 16.241 1.818 1.00 81.44 379 ARG A N 1
ATOM 2942 C CA . ARG A 1 379 ? 37.596 17.661 2.159 1.00 81.44 379 ARG A CA 1
ATOM 2943 C C . ARG A 1 379 ? 37.583 17.874 3.669 1.00 81.44 379 ARG A C 1
ATOM 2945 O O . ARG A 1 379 ? 38.321 18.730 4.151 1.00 81.44 379 ARG A O 1
ATOM 2952 N N . LEU A 1 380 ? 36.818 17.072 4.414 1.00 81.38 380 LEU A N 1
ATOM 2953 C CA . LEU A 1 380 ? 36.774 17.139 5.875 1.00 81.38 380 LEU A CA 1
ATOM 2954 C C . LEU A 1 380 ? 38.156 16.891 6.480 1.00 81.38 380 LEU A C 1
ATOM 2956 O O . LEU A 1 380 ? 38.560 17.635 7.364 1.00 81.38 380 LEU A O 1
ATOM 2960 N N . GLY A 1 381 ? 38.887 15.893 5.979 1.00 77.06 381 GLY A N 1
ATOM 2961 C CA . GLY A 1 381 ? 40.241 15.560 6.411 1.00 77.06 381 GLY A CA 1
ATOM 2962 C C . GLY A 1 381 ? 41.212 16.713 6.187 1.00 77.06 381 GLY A C 1
ATOM 2963 O O . GLY A 1 381 ? 41.903 17.110 7.119 1.00 77.06 381 GLY A O 1
ATOM 2964 N N . SER A 1 382 ? 41.204 17.318 4.996 1.00 78.69 382 SER A N 1
ATOM 2965 C CA . SER A 1 382 ? 42.065 18.466 4.678 1.00 78.69 382 SER A CA 1
ATOM 2966 C C . SER A 1 382 ? 41.749 19.706 5.527 1.00 78.69 382 SER A C 1
ATOM 2968 O O . SER A 1 382 ? 42.657 20.359 6.038 1.00 78.69 382 SER A O 1
ATOM 2970 N N . SER A 1 383 ? 40.465 20.004 5.758 1.00 80.69 383 SER A N 1
ATOM 2971 C CA . SER A 1 383 ? 40.052 21.110 6.630 1.00 80.69 383 SER A CA 1
ATOM 2972 C C . SER A 1 383 ? 40.360 20.826 8.103 1.00 80.69 383 SER A C 1
ATOM 2974 O O . SER A 1 383 ? 40.865 21.698 8.805 1.00 80.69 383 SER A O 1
ATOM 2976 N N . ALA A 1 384 ? 40.124 19.604 8.578 1.00 74.88 384 ALA A N 1
ATOM 2977 C CA . ALA A 1 384 ? 40.432 19.205 9.947 1.00 74.88 384 ALA A CA 1
ATOM 2978 C C . ALA A 1 384 ? 41.944 19.201 10.211 1.00 74.88 384 ALA A C 1
ATOM 2980 O O . ALA A 1 384 ? 42.364 19.676 11.260 1.00 74.88 384 ALA A O 1
ATOM 2981 N N . ALA A 1 385 ? 42.765 18.759 9.253 1.00 72.50 385 ALA A N 1
ATOM 2982 C CA . ALA A 1 385 ? 44.224 18.823 9.340 1.00 72.50 385 ALA A CA 1
ATOM 2983 C C . ALA A 1 385 ? 44.751 20.267 9.419 1.00 72.50 385 ALA A C 1
ATOM 2985 O O . ALA A 1 385 ? 45.779 20.508 10.041 1.00 72.50 385 ALA A O 1
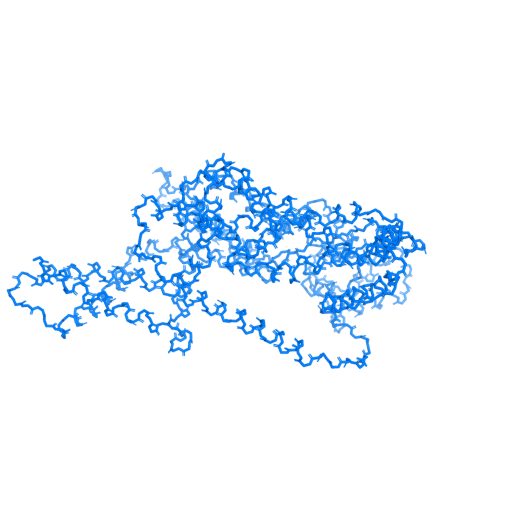ATOM 2986 N N . SER A 1 386 ? 44.032 21.234 8.837 1.00 75.69 386 SER A N 1
ATOM 2987 C CA . SER A 1 386 ? 44.380 22.658 8.950 1.00 75.69 386 SER A CA 1
ATOM 2988 C C . SER A 1 386 ? 43.997 23.293 10.295 1.00 75.69 386 SER A C 1
ATOM 2990 O O . SER A 1 386 ? 44.556 24.322 10.664 1.00 75.69 386 SER A O 1
ATOM 2992 N N . LEU A 1 387 ? 43.053 22.693 11.031 1.00 76.06 387 LEU A N 1
ATOM 2993 C CA . LEU A 1 387 ? 42.517 23.227 12.289 1.00 76.06 387 LEU A CA 1
ATOM 2994 C C . LEU A 1 387 ? 43.038 22.497 13.533 1.00 76.06 387 LEU A C 1
ATOM 2996 O O . LEU A 1 387 ? 43.074 23.084 14.614 1.00 76.06 387 LEU A O 1
ATOM 3000 N N . LEU A 1 388 ? 43.408 21.222 13.408 1.00 70.06 388 LEU A N 1
ATOM 3001 C CA . LEU A 1 388 ? 43.846 20.393 14.525 1.00 70.06 388 LEU A CA 1
ATOM 3002 C C . LEU A 1 388 ? 45.378 20.304 14.601 1.00 70.06 388 LEU A C 1
ATOM 3004 O O . LEU A 1 388 ? 46.042 20.204 13.570 1.00 70.06 388 LEU A O 1
ATOM 3008 N N . PRO A 1 389 ? 45.961 20.286 15.815 1.00 64.19 389 PRO A N 1
ATOM 3009 C CA . PRO A 1 389 ? 47.394 20.082 16.001 1.00 64.19 389 PRO A CA 1
ATOM 3010 C C . PRO A 1 389 ? 47.857 18.751 15.393 1.00 64.19 389 PRO A C 1
ATOM 3012 O O . PRO A 1 389 ? 47.181 17.732 15.540 1.00 64.19 389 PRO A O 1
ATOM 3015 N N . SER A 1 390 ? 49.056 18.739 14.805 1.00 64.94 390 SER A N 1
ATOM 3016 C CA . SER A 1 390 ? 49.673 17.606 14.085 1.00 64.94 390 SER A CA 1
ATOM 3017 C C . SER A 1 390 ? 49.801 16.287 14.870 1.00 64.94 390 SER A C 1
ATOM 3019 O O . SER A 1 390 ? 50.128 15.254 14.290 1.00 64.94 390 SER A O 1
ATOM 3021 N N . PHE A 1 391 ? 49.520 16.287 16.176 1.00 66.31 391 PHE A N 1
ATOM 3022 C CA . PHE A 1 391 ? 49.449 15.082 17.005 1.00 66.31 391 PHE A CA 1
ATOM 3023 C C . PHE A 1 391 ? 48.219 14.206 16.715 1.00 66.31 391 PHE A C 1
ATOM 3025 O O . PHE A 1 391 ? 48.271 12.995 16.936 1.00 66.31 391 PHE A O 1
ATOM 3032 N N . PHE A 1 392 ? 47.119 14.771 16.207 1.00 64.19 392 PHE A N 1
ATOM 3033 C CA . PHE A 1 392 ? 45.983 13.972 15.747 1.00 64.19 392 PHE A CA 1
ATOM 3034 C C . PHE A 1 392 ? 46.265 13.456 14.331 1.00 64.19 392 PHE A C 1
ATOM 3036 O O . PHE A 1 392 ? 46.312 14.228 13.378 1.00 64.19 392 PHE A O 1
ATOM 3043 N N . ARG A 1 393 ? 46.427 12.135 14.171 1.00 71.31 393 ARG A N 1
ATOM 3044 C CA . ARG A 1 393 ? 46.551 11.468 12.859 1.00 71.31 393 ARG A CA 1
ATOM 3045 C C . ARG A 1 393 ? 45.202 11.452 12.132 1.00 71.31 393 ARG A C 1
ATOM 3047 O O . ARG A 1 393 ? 44.559 10.408 12.024 1.00 71.31 393 ARG A O 1
ATOM 3054 N N . VAL A 1 394 ? 44.768 12.624 11.671 1.00 72.06 394 VAL A N 1
ATOM 3055 C CA . VAL A 1 394 ? 43.485 12.834 10.981 1.00 72.06 394 VAL A CA 1
ATOM 3056 C C . VAL A 1 394 ? 43.352 11.904 9.772 1.00 72.06 394 VAL A C 1
ATOM 3058 O O . VAL A 1 394 ? 42.295 11.312 9.588 1.00 72.06 394 VAL A O 1
ATOM 3061 N N . GLU A 1 395 ? 44.431 11.692 9.014 1.00 72.88 395 GLU A N 1
ATOM 3062 C CA . GLU A 1 395 ? 44.442 10.798 7.846 1.00 72.88 395 GLU A CA 1
ATOM 3063 C C . GLU A 1 395 ? 44.077 9.350 8.209 1.00 72.88 395 GLU A C 1
ATOM 3065 O O . GLU A 1 395 ? 43.171 8.774 7.613 1.00 72.88 395 GLU A O 1
ATOM 3070 N N . ALA A 1 396 ? 44.678 8.790 9.265 1.00 76.69 396 ALA A N 1
ATOM 3071 C CA . ALA A 1 396 ? 44.372 7.430 9.718 1.00 76.69 396 ALA A CA 1
ATOM 3072 C C . ALA A 1 396 ? 42.933 7.297 10.255 1.00 76.69 396 ALA A C 1
ATOM 3074 O O . ALA A 1 396 ? 42.289 6.257 10.097 1.00 76.69 396 ALA A O 1
ATOM 3075 N N . ALA A 1 397 ? 42.406 8.347 10.896 1.00 77.69 397 ALA A N 1
ATOM 3076 C CA . ALA A 1 397 ? 41.014 8.374 11.343 1.00 77.69 397 ALA A CA 1
ATOM 3077 C C . ALA A 1 397 ? 40.038 8.426 10.155 1.00 77.69 397 ALA A C 1
ATOM 3079 O O . ALA A 1 397 ? 39.027 7.722 10.165 1.00 77.69 397 ALA A O 1
ATOM 3080 N N . VAL A 1 398 ? 40.368 9.208 9.123 1.00 77.06 398 VAL A N 1
ATOM 3081 C CA . VAL A 1 398 ? 39.615 9.308 7.867 1.00 77.06 398 VAL A CA 1
ATOM 3082 C C . VAL A 1 398 ? 39.594 7.969 7.130 1.00 77.06 398 VAL A C 1
ATOM 3084 O O . VAL A 1 398 ? 38.512 7.508 6.778 1.00 77.06 398 VAL A O 1
ATOM 3087 N N . GLU A 1 399 ? 40.732 7.292 6.967 1.00 79.62 399 GLU A N 1
ATOM 3088 C CA . GLU A 1 399 ? 40.791 5.966 6.328 1.00 79.62 399 GLU A CA 1
ATOM 3089 C C . GLU A 1 399 ? 39.991 4.907 7.099 1.00 79.62 399 GLU A C 1
ATOM 3091 O O . GLU A 1 399 ? 39.266 4.093 6.516 1.00 79.62 399 GLU A O 1
ATOM 3096 N N . LYS A 1 400 ? 40.058 4.927 8.436 1.00 81.19 400 LYS A N 1
ATOM 3097 C CA . LYS A 1 400 ? 39.271 4.014 9.274 1.00 81.19 400 LYS A CA 1
ATOM 3098 C C . LYS A 1 400 ? 37.767 4.285 9.162 1.00 81.19 400 LYS A C 1
ATOM 3100 O O . LYS A 1 400 ? 36.976 3.345 9.116 1.00 81.19 400 LYS A O 1
ATOM 3105 N N . ALA A 1 401 ? 37.364 5.552 9.100 1.00 75.31 401 ALA A N 1
ATOM 3106 C CA . ALA A 1 401 ? 35.971 5.923 8.877 1.00 75.31 401 ALA A CA 1
ATOM 3107 C C . ALA A 1 401 ? 35.504 5.518 7.470 1.00 75.31 401 ALA A C 1
ATOM 3109 O O . ALA A 1 401 ? 34.421 4.952 7.328 1.00 75.31 401 ALA A O 1
ATOM 3110 N N . LEU A 1 402 ? 36.337 5.739 6.448 1.00 77.88 402 LEU A N 1
ATOM 3111 C CA . LEU A 1 402 ? 36.048 5.363 5.067 1.00 77.88 402 LEU A CA 1
ATOM 3112 C C . LEU A 1 402 ? 35.869 3.845 4.930 1.00 77.88 402 LEU A C 1
ATOM 3114 O O . LEU A 1 402 ? 34.863 3.391 4.397 1.00 77.88 402 LEU A O 1
ATOM 3118 N N . SER A 1 403 ? 36.785 3.051 5.486 1.00 76.62 403 SER A N 1
ATOM 3119 C CA . SER A 1 403 ? 36.688 1.583 5.457 1.00 76.62 403 SER A CA 1
ATOM 3120 C C . SER A 1 403 ? 35.462 1.048 6.209 1.00 76.62 403 SER A C 1
ATOM 3122 O O . SER A 1 403 ? 34.825 0.098 5.750 1.00 76.62 403 SER A O 1
ATOM 3124 N N . ALA A 1 404 ? 35.069 1.673 7.324 1.00 76.62 404 ALA A N 1
ATOM 3125 C CA . ALA A 1 404 ? 33.827 1.332 8.020 1.00 76.62 404 ALA A CA 1
ATOM 3126 C C . ALA A 1 404 ? 32.583 1.643 7.168 1.00 76.62 404 ALA A C 1
ATOM 3128 O O . ALA A 1 404 ? 31.662 0.827 7.100 1.00 76.62 404 ALA A O 1
ATOM 3129 N N . VAL A 1 405 ? 32.575 2.791 6.485 1.00 72.88 405 VAL A N 1
ATOM 3130 C CA . VAL A 1 405 ? 31.508 3.193 5.559 1.00 72.88 405 VAL A CA 1
ATOM 3131 C C . VAL A 1 405 ? 31.410 2.240 4.369 1.00 72.88 405 VAL A C 1
ATOM 3133 O O . VAL A 1 405 ? 30.310 1.798 4.043 1.00 72.88 405 VAL A O 1
ATOM 3136 N N . VAL A 1 406 ? 32.536 1.878 3.747 1.00 75.94 406 VAL A N 1
ATOM 3137 C CA . VAL A 1 406 ? 32.571 0.937 2.615 1.00 75.94 406 VAL A CA 1
ATOM 3138 C C . VAL A 1 406 ? 32.012 -0.422 3.035 1.00 75.94 406 VAL A C 1
ATOM 3140 O O . VAL A 1 406 ? 31.124 -0.947 2.366 1.00 75.94 406 VAL A O 1
ATOM 3143 N N . ARG A 1 407 ? 32.416 -0.943 4.201 1.00 76.12 407 ARG A N 1
ATOM 3144 C CA . ARG A 1 407 ? 31.875 -2.204 4.734 1.00 76.12 407 ARG A CA 1
ATOM 3145 C C . ARG A 1 407 ? 30.368 -2.121 5.009 1.00 76.12 407 ARG A C 1
ATOM 3147 O O . ARG A 1 407 ? 29.629 -3.057 4.701 1.00 76.12 407 ARG A O 1
ATOM 3154 N N . ALA A 1 408 ? 29.889 -1.004 5.562 1.00 69.50 408 ALA A N 1
ATOM 3155 C CA . ALA A 1 408 ? 28.457 -0.782 5.760 1.00 69.50 408 ALA A CA 1
ATOM 3156 C C . ALA A 1 408 ? 27.706 -0.765 4.417 1.00 69.50 408 ALA A C 1
ATOM 3158 O O . ALA A 1 408 ? 26.691 -1.451 4.277 1.00 69.50 408 ALA A O 1
ATOM 3159 N N . ARG A 1 409 ? 28.239 -0.065 3.405 1.00 73.31 409 ARG A N 1
ATOM 3160 C CA . ARG A 1 409 ? 27.691 -0.028 2.042 1.00 73.31 409 ARG A CA 1
ATOM 3161 C C . ARG A 1 409 ? 27.622 -1.421 1.423 1.00 73.31 409 ARG A C 1
ATOM 3163 O O . ARG A 1 409 ? 26.582 -1.762 0.870 1.00 73.31 409 ARG A O 1
ATOM 3170 N N . GLU A 1 410 ? 28.674 -2.228 1.529 1.00 74.81 410 GLU A N 1
ATOM 3171 C CA . GLU A 1 410 ? 28.699 -3.595 0.991 1.00 74.81 410 GLU A CA 1
ATOM 3172 C C . GLU A 1 410 ? 27.674 -4.511 1.670 1.00 74.81 410 GLU A C 1
ATOM 3174 O O . GLU A 1 410 ? 26.970 -5.260 0.991 1.00 74.81 410 GLU A O 1
ATOM 3179 N N . SER A 1 411 ? 27.521 -4.416 2.994 1.00 70.94 411 SER A N 1
ATOM 3180 C CA . SER A 1 411 ? 26.503 -5.200 3.708 1.00 70.94 411 SER A CA 1
ATOM 3181 C C . SER A 1 411 ? 25.078 -4.838 3.267 1.00 70.94 411 SER A C 1
ATOM 3183 O O . SER A 1 411 ? 24.242 -5.716 3.042 1.00 70.94 411 SER A O 1
ATOM 3185 N N . ILE A 1 412 ? 24.812 -3.543 3.064 1.00 66.12 412 ILE A N 1
ATOM 3186 C CA . ILE A 1 412 ? 23.513 -3.053 2.600 1.00 66.12 412 ILE A CA 1
ATOM 3187 C C . ILE A 1 412 ? 23.300 -3.421 1.129 1.00 66.12 412 ILE A C 1
ATOM 3189 O O . ILE A 1 412 ? 22.197 -3.813 0.759 1.00 66.12 412 ILE A O 1
ATOM 3193 N N . ALA A 1 413 ? 24.350 -3.371 0.307 1.00 68.56 413 ALA A N 1
ATOM 3194 C CA . ALA A 1 413 ? 24.328 -3.795 -1.087 1.00 68.56 413 ALA A CA 1
ATOM 3195 C C . ALA A 1 413 ? 23.931 -5.267 -1.236 1.00 68.56 413 ALA A C 1
ATOM 3197 O O . ALA A 1 413 ? 23.042 -5.576 -2.029 1.00 68.56 413 ALA A O 1
ATOM 3198 N N . LYS A 1 414 ? 24.540 -6.166 -0.448 1.00 67.81 414 LYS A N 1
ATOM 3199 C CA . LYS A 1 414 ? 24.175 -7.593 -0.432 1.00 67.81 414 LYS A CA 1
ATOM 3200 C C . LYS A 1 414 ? 22.699 -7.780 -0.077 1.00 67.81 414 LYS A C 1
ATOM 3202 O O . LYS A 1 414 ? 21.981 -8.471 -0.791 1.00 67.81 414 LYS A O 1
ATOM 3207 N N . ARG A 1 415 ? 22.210 -7.086 0.955 1.00 62.94 415 ARG A N 1
ATOM 3208 C CA . ARG A 1 415 ? 20.800 -7.158 1.368 1.00 62.94 415 ARG A CA 1
ATOM 3209 C C . ARG A 1 415 ? 19.842 -6.567 0.325 1.00 62.94 415 ARG A C 1
ATOM 3211 O O . ARG A 1 415 ? 18.770 -7.117 0.104 1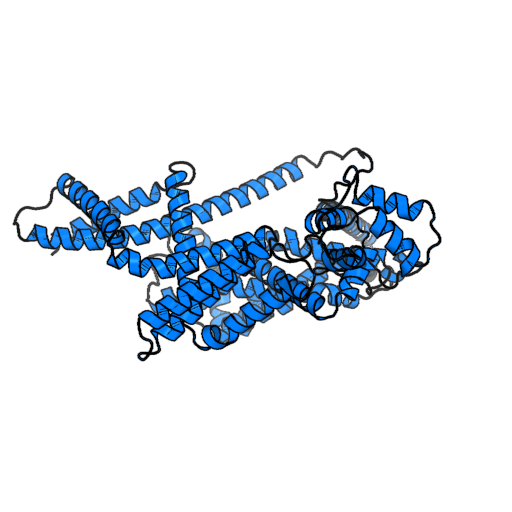.00 62.94 415 ARG A O 1
ATOM 3218 N N . ALA A 1 416 ? 20.227 -5.485 -0.349 1.00 59.25 416 ALA A N 1
ATOM 3219 C CA . ALA A 1 416 ? 19.425 -4.855 -1.397 1.00 59.25 416 ALA A CA 1
ATOM 3220 C C . ALA A 1 416 ? 19.389 -5.664 -2.710 1.00 59.25 416 ALA A C 1
ATOM 3222 O O . ALA A 1 416 ? 18.439 -5.512 -3.487 1.00 59.25 416 ALA A O 1
ATOM 3223 N N . LYS A 1 417 ? 20.398 -6.514 -2.954 1.00 59.06 417 LYS A N 1
ATOM 3224 C CA . LYS A 1 417 ? 20.443 -7.485 -4.060 1.00 59.06 417 LYS A CA 1
ATOM 3225 C C . LYS A 1 417 ? 19.658 -8.779 -3.782 1.00 59.06 417 LYS A C 1
ATOM 3227 O O . LYS A 1 417 ? 19.460 -9.557 -4.706 1.00 59.06 417 LYS A O 1
ATOM 3232 N N . GLY A 1 418 ? 19.186 -9.011 -2.554 1.00 41.59 418 GLY A N 1
ATOM 3233 C CA . GLY A 1 418 ? 18.451 -10.228 -2.195 1.00 41.59 418 GLY A CA 1
ATOM 3234 C C . GLY A 1 418 ? 17.180 -10.435 -3.030 1.00 41.59 418 GLY A C 1
ATOM 3235 O O . GLY A 1 418 ? 16.230 -9.661 -2.898 1.00 41.59 418 GLY A O 1
ATOM 3236 N N . GLY A 1 419 ? 17.175 -11.489 -3.860 1.00 37.91 419 GLY A N 1
ATOM 3237 C CA . GLY A 1 419 ? 16.007 -11.969 -4.609 1.00 37.91 419 GLY A CA 1
ATOM 3238 C C . GLY A 1 419 ? 16.249 -12.491 -6.033 1.00 37.91 419 GLY A C 1
ATOM 3239 O O . GLY A 1 419 ? 15.371 -13.184 -6.539 1.00 37.91 419 GLY A O 1
ATOM 3240 N N . ASP A 1 420 ? 17.395 -12.236 -6.673 1.00 31.62 420 ASP A N 1
ATOM 3241 C CA . ASP A 1 420 ? 17.661 -12.779 -8.017 1.00 31.62 420 ASP A CA 1
ATOM 3242 C C . ASP A 1 420 ? 18.226 -14.202 -7.936 1.00 31.62 420 ASP A C 1
ATOM 3244 O O . ASP A 1 420 ? 19.428 -14.447 -8.036 1.00 31.62 420 ASP A O 1
ATOM 3248 N N . VAL A 1 421 ? 17.325 -15.174 -7.770 1.00 27.91 421 VAL A N 1
ATOM 3249 C CA . VAL A 1 421 ? 17.592 -16.569 -8.136 1.00 27.91 421 VAL A CA 1
ATOM 3250 C C . VAL A 1 421 ? 17.570 -16.646 -9.662 1.00 27.91 421 VAL A C 1
ATOM 3252 O O . VAL A 1 421 ? 16.565 -16.971 -10.286 1.00 27.91 421 VAL A O 1
ATOM 3255 N N . SER A 1 422 ? 18.695 -16.315 -10.282 1.00 25.81 422 SER A N 1
ATOM 3256 C CA . SER A 1 422 ? 19.013 -16.753 -11.637 1.00 25.81 422 SER A CA 1
ATOM 3257 C C . SER A 1 422 ? 20.458 -17.220 -11.669 1.00 25.81 422 SER A C 1
ATOM 3259 O O . SER A 1 422 ? 21.390 -16.456 -11.872 1.00 25.81 422 SER A O 1
ATOM 3261 N N . ALA A 1 423 ? 20.597 -18.513 -11.379 1.00 26.53 423 ALA A N 1
ATOM 3262 C CA . ALA A 1 423 ? 21.505 -19.451 -12.025 1.00 26.53 423 ALA A CA 1
ATOM 3263 C C . ALA A 1 423 ? 22.835 -18.896 -12.574 1.00 26.53 423 ALA A C 1
ATOM 3265 O O . ALA A 1 423 ? 23.079 -18.984 -13.771 1.00 26.53 423 ALA A O 1
ATOM 3266 N N . THR A 1 424 ? 23.751 -18.470 -11.705 1.00 24.45 424 THR A N 1
ATOM 3267 C CA . THR A 1 424 ? 25.193 -18.589 -11.979 1.00 24.45 424 THR A CA 1
ATOM 3268 C C . THR A 1 424 ? 25.967 -18.781 -10.678 1.00 24.45 424 THR A C 1
ATOM 3270 O O . THR A 1 424 ? 26.050 -17.858 -9.882 1.00 24.45 424 THR A O 1
ATOM 3273 N N . ALA A 1 425 ? 26.527 -19.990 -10.540 1.00 26.47 425 ALA A N 1
ATOM 3274 C CA . ALA A 1 425 ? 27.548 -20.472 -9.602 1.00 26.47 425 ALA A CA 1
ATOM 3275 C C . ALA A 1 425 ? 27.295 -20.327 -8.077 1.00 26.47 425 ALA A C 1
ATOM 3277 O O . ALA A 1 425 ? 26.987 -19.244 -7.590 1.00 26.47 425 ALA A O 1
ATOM 3278 N N . PRO A 1 426 ? 27.501 -21.403 -7.285 1.00 27.20 426 PRO A N 1
ATOM 3279 C CA . PRO A 1 426 ? 27.555 -21.305 -5.836 1.00 27.20 426 PRO A CA 1
ATOM 3280 C C . PRO A 1 426 ? 28.907 -20.689 -5.464 1.00 27.20 426 PRO A C 1
ATOM 3282 O O . PRO A 1 426 ? 29.886 -21.400 -5.235 1.00 27.20 426 PRO A O 1
ATOM 3285 N N . GLU A 1 427 ? 29.001 -19.363 -5.453 1.00 28.14 427 GLU A N 1
ATOM 3286 C CA . GLU A 1 427 ? 30.079 -18.732 -4.701 1.00 28.14 427 GLU A CA 1
ATOM 3287 C C . GLU A 1 427 ? 29.826 -19.022 -3.221 1.00 28.14 427 GLU A C 1
ATOM 3289 O O . GLU A 1 427 ? 28.716 -18.827 -2.730 1.00 28.14 427 GLU A O 1
ATOM 3294 N N . LEU A 1 428 ? 30.842 -19.571 -2.547 1.00 33.62 428 LEU A N 1
ATOM 3295 C CA . LEU A 1 428 ? 30.835 -19.876 -1.120 1.00 33.62 428 LEU A CA 1
ATOM 3296 C C . LEU A 1 428 ? 30.320 -18.660 -0.341 1.00 33.62 428 LEU A C 1
ATOM 3298 O O . LEU A 1 428 ? 31.056 -17.697 -0.124 1.00 33.62 428 LEU A O 1
ATOM 3302 N N . GLU A 1 429 ? 29.050 -18.704 0.061 1.00 34.56 429 GLU A N 1
ATOM 3303 C CA . GLU A 1 429 ? 28.474 -17.726 0.968 1.00 34.56 429 GLU A CA 1
ATOM 3304 C C . GLU A 1 429 ? 29.275 -17.795 2.268 1.00 34.56 429 GLU A C 1
ATOM 3306 O O . GLU A 1 429 ? 29.207 -18.778 3.011 1.00 34.56 429 GLU A O 1
ATOM 3311 N N . GLU A 1 430 ? 30.089 -16.768 2.527 1.00 39.00 430 GLU A N 1
ATOM 3312 C CA . GLU A 1 430 ? 30.682 -16.597 3.846 1.00 39.00 430 GLU A CA 1
ATOM 3313 C C . GLU A 1 430 ? 29.546 -16.619 4.874 1.00 39.00 430 GLU A C 1
ATOM 3315 O O . GLU A 1 430 ? 28.560 -15.893 4.691 1.00 39.00 430 GLU A O 1
ATOM 3320 N N . PRO A 1 431 ? 29.648 -17.447 5.930 1.00 38.53 431 PRO A N 1
ATOM 3321 C CA . PRO A 1 431 ? 28.561 -17.626 6.872 1.00 38.53 431 PRO A CA 1
ATOM 3322 C C . PRO A 1 431 ? 28.229 -16.261 7.466 1.00 38.53 431 PRO A C 1
ATOM 3324 O O . PRO A 1 431 ? 29.084 -15.635 8.103 1.00 38.53 431 PRO A O 1
ATOM 3327 N N . GLU A 1 432 ? 27.002 -15.779 7.228 1.00 49.59 432 GLU A N 1
ATOM 3328 C CA . GLU A 1 432 ? 26.518 -14.568 7.882 1.00 49.59 432 GLU A CA 1
ATOM 3329 C C . GLU A 1 432 ? 26.833 -14.694 9.372 1.00 49.59 432 GLU A C 1
ATOM 3331 O O . GLU A 1 432 ? 26.551 -15.727 9.986 1.00 49.59 432 GLU A O 1
ATOM 3336 N N . SER A 1 433 ? 27.465 -13.671 9.957 1.00 68.81 433 SER A N 1
ATOM 3337 C CA . SER A 1 433 ? 27.831 -13.728 11.373 1.00 68.81 433 SER A CA 1
ATOM 3338 C C . SER A 1 433 ? 26.607 -14.155 12.191 1.00 68.81 433 SER A C 1
ATOM 3340 O O . SER A 1 433 ? 25.521 -13.602 11.994 1.00 68.81 433 SER A O 1
ATOM 3342 N N . LEU A 1 434 ? 26.777 -15.116 13.105 1.00 76.31 434 LEU A N 1
ATOM 3343 C CA . LEU A 1 434 ? 25.707 -15.644 13.967 1.00 76.31 434 LEU A CA 1
ATOM 3344 C C . LEU A 1 434 ? 24.859 -14.523 14.599 1.00 76.31 434 LEU A C 1
ATOM 3346 O O . LEU A 1 434 ? 23.652 -14.667 14.766 1.00 76.31 434 LEU A O 1
ATOM 3350 N N . LEU A 1 435 ? 25.487 -13.376 14.882 1.00 68.06 435 LEU A N 1
ATOM 3351 C CA . LEU A 1 435 ? 24.838 -12.163 15.375 1.00 68.06 435 LEU A CA 1
ATOM 3352 C C . LEU A 1 435 ? 23.836 -11.553 14.377 1.00 68.06 435 LEU A C 1
ATOM 3354 O O . LEU A 1 435 ? 22.732 -11.196 14.773 1.00 68.06 435 LEU A O 1
ATOM 3358 N N . VAL A 1 436 ? 24.192 -11.426 13.094 1.00 64.31 436 VAL A N 1
ATOM 3359 C CA . VAL A 1 436 ? 23.300 -10.891 12.046 1.00 64.31 436 VAL A CA 1
ATOM 3360 C C . VAL A 1 436 ? 22.132 -11.840 11.801 1.00 64.31 436 VAL A C 1
ATOM 3362 O O . VAL A 1 436 ? 20.995 -11.380 11.710 1.00 64.31 436 VAL A O 1
ATOM 3365 N N . GLN A 1 437 ? 22.377 -13.152 11.783 1.00 73.00 437 GLN A N 1
ATOM 3366 C CA . GLN A 1 437 ? 21.311 -14.142 11.644 1.00 73.00 437 GLN A CA 1
ATOM 3367 C C . GLN A 1 437 ? 20.363 -14.131 12.855 1.00 73.00 437 GLN A C 1
ATOM 3369 O O . GLN A 1 437 ? 19.143 -14.116 12.682 1.00 73.00 437 GLN A O 1
ATOM 3374 N N . ALA A 1 438 ? 20.903 -14.061 14.078 1.00 75.44 438 ALA A N 1
ATOM 3375 C CA . ALA A 1 438 ? 20.110 -13.925 15.299 1.00 75.44 438 ALA A CA 1
ATOM 3376 C C . ALA A 1 438 ? 19.297 -12.623 15.308 1.00 75.44 438 ALA A C 1
ATOM 3378 O O . ALA A 1 438 ? 18.127 -12.627 15.681 1.00 75.44 438 ALA A O 1
ATOM 3379 N N . MET A 1 439 ? 19.882 -11.515 14.844 1.00 62.78 439 MET A N 1
ATOM 3380 C CA . MET A 1 439 ? 19.194 -10.230 14.746 1.00 62.78 439 MET A CA 1
ATOM 3381 C C . MET A 1 439 ? 18.093 -10.245 13.676 1.00 62.78 439 MET A C 1
ATOM 3383 O O . MET A 1 439 ? 17.014 -9.708 13.916 1.00 62.78 439 MET A O 1
ATOM 3387 N N . ASN A 1 440 ? 18.305 -10.912 12.535 1.00 69.56 440 ASN A N 1
ATOM 3388 C CA . ASN A 1 440 ? 17.257 -11.122 11.532 1.00 69.56 440 ASN A CA 1
ATOM 3389 C C . ASN A 1 440 ? 16.093 -11.928 12.122 1.00 69.56 440 ASN A C 1
ATOM 3391 O O . ASN A 1 440 ? 14.943 -11.510 12.000 1.00 69.56 440 ASN A O 1
ATOM 3395 N N . TRP A 1 441 ? 16.379 -13.032 12.822 1.00 80.06 441 TRP A N 1
ATOM 3396 C CA . TRP A 1 441 ? 15.353 -13.823 13.507 1.00 80.06 441 TRP A CA 1
ATOM 3397 C C . TRP A 1 441 ? 14.634 -13.033 14.599 1.00 80.06 441 TRP A C 1
ATOM 3399 O O . TRP A 1 441 ? 13.416 -13.123 14.708 1.00 80.06 441 TRP A O 1
ATOM 3409 N N . PHE A 1 442 ? 15.345 -12.202 15.360 1.00 75.00 442 PHE A N 1
ATOM 3410 C CA . PHE A 1 442 ? 14.739 -11.314 16.350 1.00 75.00 442 PHE A CA 1
ATOM 3411 C C . PHE A 1 442 ? 13.765 -10.313 15.711 1.00 75.00 442 PHE A C 1
ATOM 3413 O O . PHE A 1 442 ? 12.658 -10.117 16.218 1.00 75.00 442 PHE A O 1
ATOM 3420 N N . VAL A 1 443 ? 14.143 -9.707 14.580 1.00 62.16 443 VAL A N 1
ATOM 3421 C CA . VAL A 1 443 ? 13.268 -8.805 13.816 1.00 62.16 443 VAL A CA 1
ATOM 3422 C C . VAL A 1 443 ? 12.050 -9.561 13.286 1.00 62.16 443 VAL A C 1
ATOM 3424 O O . VAL A 1 443 ? 10.930 -9.095 13.472 1.00 62.16 443 VAL A O 1
ATOM 3427 N N . VAL A 1 444 ? 12.236 -10.745 12.695 1.00 73.56 444 VAL A N 1
ATOM 3428 C CA . VAL A 1 444 ? 11.127 -11.586 12.211 1.00 73.56 444 VAL A CA 1
ATOM 3429 C C . VAL A 1 444 ? 10.175 -11.951 13.354 1.00 73.56 444 VAL A C 1
ATOM 3431 O O . VAL A 1 444 ? 8.966 -11.783 13.213 1.00 73.56 444 VAL A O 1
ATOM 3434 N N . CYS A 1 445 ? 10.698 -12.368 14.509 1.00 74.94 445 CYS A N 1
ATOM 3435 C CA . CYS A 1 445 ? 9.901 -12.665 15.699 1.00 74.94 445 CYS A CA 1
ATOM 3436 C C . CYS A 1 445 ? 9.144 -11.434 16.209 1.00 74.94 445 CYS A C 1
ATOM 3438 O O . CYS A 1 445 ? 7.980 -11.545 16.583 1.00 74.94 445 CYS A O 1
ATOM 3440 N N . SER A 1 446 ? 9.768 -10.256 16.177 1.00 66.19 446 SER A N 1
ATOM 3441 C CA . SER A 1 446 ? 9.138 -8.996 16.580 1.00 66.19 446 SER A CA 1
ATOM 3442 C C . SER A 1 446 ? 8.009 -8.591 15.627 1.00 66.19 446 SER A C 1
ATOM 3444 O O . SER A 1 446 ? 6.930 -8.215 16.079 1.00 66.19 446 SER A O 1
ATOM 3446 N N . VAL A 1 447 ? 8.204 -8.742 14.312 1.00 67.88 447 VAL A N 1
ATOM 3447 C CA . VAL A 1 447 ? 7.161 -8.506 13.298 1.00 67.88 447 VAL A CA 1
ATOM 3448 C C . VAL A 1 447 ? 6.018 -9.513 13.443 1.00 67.88 447 VAL A C 1
ATOM 3450 O O . VAL A 1 447 ? 4.852 -9.122 13.401 1.00 67.88 447 VAL A O 1
ATOM 3453 N N . ALA A 1 448 ? 6.319 -10.793 13.675 1.00 75.50 448 ALA A N 1
ATOM 3454 C CA . ALA A 1 448 ? 5.307 -11.821 13.910 1.00 75.50 448 ALA A CA 1
ATOM 3455 C C . ALA A 1 448 ? 4.510 -11.559 15.200 1.00 75.50 448 ALA A C 1
ATOM 3457 O O . ALA A 1 448 ? 3.284 -11.680 15.208 1.00 75.50 448 ALA A O 1
ATOM 3458 N N . TRP A 1 449 ? 5.183 -11.139 16.276 1.00 76.19 449 TRP A N 1
ATOM 3459 C CA . TRP A 1 449 ? 4.540 -10.752 17.531 1.00 76.19 449 TRP A CA 1
ATOM 3460 C C . TRP A 1 449 ? 3.638 -9.529 17.356 1.00 76.19 449 TRP A C 1
ATOM 3462 O O . TRP A 1 449 ? 2.514 -9.505 17.857 1.00 76.19 449 TRP A O 1
ATOM 3472 N N . PHE A 1 450 ? 4.093 -8.534 16.596 1.00 72.38 450 PHE A N 1
ATOM 3473 C CA . PHE A 1 450 ? 3.289 -7.367 16.250 1.00 72.38 450 PHE A CA 1
ATOM 3474 C C . PHE A 1 450 ? 2.059 -7.748 15.413 1.00 72.38 450 PHE A C 1
ATOM 3476 O O . PHE A 1 450 ? 0.946 -7.339 15.739 1.00 72.38 450 PHE A O 1
ATOM 3483 N N . GLY A 1 451 ? 2.225 -8.602 14.398 1.00 75.81 451 GLY A N 1
ATOM 3484 C CA . GLY A 1 451 ? 1.114 -9.127 13.601 1.00 75.81 451 GLY A CA 1
ATOM 3485 C C . GLY A 1 451 ? 0.087 -9.879 14.455 1.00 75.81 451 GLY A C 1
ATOM 3486 O O . GLY A 1 451 ? -1.114 -9.635 14.339 1.00 75.81 451 GLY A O 1
ATOM 3487 N N . LYS A 1 452 ? 0.552 -10.722 15.386 1.00 83.38 452 LYS A N 1
ATOM 3488 C CA . LYS A 1 452 ? -0.301 -11.374 16.393 1.00 83.38 452 LYS A CA 1
ATOM 3489 C C . LYS A 1 452 ? -1.052 -10.347 17.245 1.00 83.38 452 LYS A C 1
ATOM 3491 O O . LYS A 1 452 ? -2.255 -10.499 17.441 1.00 83.38 452 LYS A O 1
ATOM 3496 N N . SER A 1 453 ? -0.365 -9.306 17.716 1.00 74.81 453 SER A N 1
ATOM 3497 C CA . SER A 1 453 ? -0.960 -8.237 18.527 1.00 74.81 453 SER A CA 1
ATOM 3498 C C . SER A 1 453 ? -2.085 -7.502 17.789 1.00 74.81 453 SER A C 1
ATOM 3500 O O . SER A 1 453 ? -3.140 -7.264 18.377 1.00 74.81 453 SER A O 1
ATOM 3502 N N . ILE A 1 454 ? -1.921 -7.212 16.491 1.00 78.00 454 ILE A N 1
ATOM 3503 C CA . ILE A 1 454 ? -2.978 -6.596 15.667 1.00 78.00 454 ILE A CA 1
ATOM 3504 C C . ILE A 1 454 ? -4.211 -7.501 15.601 1.00 78.00 454 ILE A C 1
ATOM 3506 O O . ILE A 1 454 ? -5.324 -7.040 15.860 1.00 78.00 454 ILE A O 1
ATOM 3510 N N . ILE A 1 455 ? -4.023 -8.785 15.277 1.00 82.88 455 ILE A N 1
ATOM 3511 C CA . ILE A 1 455 ? -5.134 -9.739 15.143 1.00 82.88 455 ILE A CA 1
ATOM 3512 C C . ILE A 1 455 ? -5.895 -9.858 16.467 1.00 82.88 455 ILE A C 1
ATOM 3514 O O . ILE A 1 455 ? -7.124 -9.800 16.481 1.00 82.88 455 ILE A O 1
ATOM 3518 N N . GLU A 1 456 ? -5.175 -9.989 17.583 1.00 83.69 456 GLU A N 1
ATOM 3519 C CA . GLU A 1 456 ? -5.780 -10.085 18.913 1.00 83.69 456 GLU A CA 1
ATOM 3520 C C . GLU A 1 456 ? -6.488 -8.787 19.317 1.00 83.69 456 GLU A C 1
ATOM 3522 O O . GLU A 1 456 ? -7.590 -8.848 19.858 1.00 83.69 456 GLU A O 1
ATOM 3527 N N . SER A 1 457 ? -5.918 -7.622 19.005 1.00 79.94 457 SER A N 1
ATOM 3528 C CA . SER A 1 457 ? -6.533 -6.322 19.304 1.00 79.94 457 SER A CA 1
ATOM 3529 C C . SER A 1 457 ? -7.846 -6.126 18.544 1.00 79.94 457 SER A C 1
ATOM 3531 O O . SER A 1 457 ? -8.855 -5.752 19.138 1.00 79.94 457 SER A O 1
ATOM 3533 N N . PHE A 1 458 ? -7.875 -6.448 17.249 1.00 82.31 458 PHE A N 1
ATOM 3534 C CA . PHE A 1 458 ? -9.094 -6.354 16.437 1.00 82.31 458 PHE A CA 1
ATOM 3535 C C . PHE A 1 458 ? -10.147 -7.374 16.875 1.00 82.31 458 PHE A C 1
ATOM 3537 O O . PHE A 1 458 ? -11.326 -7.040 16.977 1.00 82.31 458 PHE A O 1
ATOM 3544 N N . ALA A 1 459 ? -9.733 -8.603 17.194 1.00 84.56 459 ALA A N 1
ATOM 3545 C CA . ALA A 1 459 ? -10.642 -9.616 17.718 1.00 84.56 459 ALA A CA 1
ATOM 3546 C C . ALA A 1 459 ? -11.263 -9.196 19.062 1.00 84.56 459 ALA A C 1
ATOM 3548 O O . ALA A 1 459 ? -12.455 -9.414 19.275 1.00 84.56 459 ALA A O 1
ATOM 3549 N N . ARG A 1 460 ? -10.482 -8.569 19.954 1.00 85.75 460 ARG A N 1
ATOM 3550 C CA . ARG A 1 460 ? -10.987 -8.029 21.226 1.00 85.75 460 ARG A CA 1
ATOM 3551 C C . ARG A 1 460 ? -11.931 -6.852 21.018 1.00 85.75 460 ARG A C 1
ATOM 3553 O O . ARG A 1 460 ? -12.936 -6.803 21.713 1.00 85.75 460 ARG A O 1
ATOM 3560 N N . SER A 1 461 ? -11.652 -5.965 20.062 1.00 83.62 461 SER A N 1
ATOM 3561 C CA . SER A 1 461 ? -12.538 -4.838 19.739 1.00 83.62 461 SER A CA 1
ATOM 3562 C C . SER A 1 461 ? -13.887 -5.306 19.175 1.00 83.62 461 SER A C 1
ATOM 3564 O O . SER A 1 461 ? -14.932 -4.791 19.562 1.00 83.62 461 SER A O 1
ATOM 3566 N N . GLU A 1 462 ? -13.902 -6.339 18.325 1.00 84.31 462 GLU A N 1
ATOM 3567 C CA . GLU A 1 462 ? -15.160 -6.948 17.866 1.00 84.31 462 GLU A CA 1
ATOM 3568 C C . GLU A 1 462 ? -15.918 -7.635 19.000 1.00 84.31 462 GLU A C 1
ATOM 3570 O O . GLU A 1 462 ? -17.141 -7.531 19.077 1.00 84.31 462 GLU A O 1
ATOM 3575 N N . GLN A 1 463 ? -15.205 -8.353 19.872 1.00 87.44 463 GLN A N 1
ATOM 3576 C CA . GLN A 1 463 ? -15.828 -8.979 21.033 1.00 87.44 463 GLN A CA 1
ATOM 3577 C C . GLN A 1 463 ? -16.426 -7.920 21.960 1.00 87.44 463 GLN A C 1
ATOM 3579 O O . GLN A 1 463 ? -17.559 -8.087 22.380 1.00 87.44 463 GLN A O 1
ATOM 3584 N N . GLU A 1 464 ? -15.722 -6.818 22.215 1.00 87.06 464 GLU A N 1
ATOM 3585 C CA . GLU A 1 464 ? -16.221 -5.700 23.018 1.00 87.06 464 GLU A CA 1
ATOM 3586 C C . GLU A 1 464 ? -17.526 -5.129 22.475 1.00 87.06 464 GLU A C 1
ATOM 3588 O O . GLU A 1 464 ? -18.481 -4.965 23.226 1.00 87.06 464 GLU A O 1
ATOM 3593 N N . ARG A 1 465 ? -17.611 -4.930 21.159 1.00 83.56 465 ARG A N 1
ATOM 3594 C CA . ARG A 1 465 ? -18.851 -4.478 20.530 1.00 83.56 465 ARG A CA 1
ATOM 3595 C C . ARG A 1 465 ? -20.000 -5.482 20.697 1.00 83.56 465 ARG A C 1
ATOM 3597 O O . ARG A 1 465 ? -21.130 -5.082 20.940 1.00 83.56 465 ARG A O 1
ATOM 3604 N N . ARG A 1 466 ? -19.733 -6.788 20.588 1.00 85.75 466 ARG A N 1
ATOM 3605 C CA . ARG A 1 466 ? -20.754 -7.828 20.838 1.00 85.75 466 ARG A CA 1
ATOM 3606 C C . ARG A 1 466 ? -21.139 -7.924 22.315 1.00 85.75 466 ARG A C 1
ATOM 3608 O O . ARG A 1 466 ? -22.273 -8.282 22.630 1.00 85.75 466 ARG A O 1
ATOM 3615 N N . ASP A 1 467 ? -20.200 -7.631 23.210 1.00 88.62 467 ASP A N 1
ATOM 3616 C CA . ASP A 1 467 ? -20.446 -7.571 24.646 1.00 88.62 467 ASP A CA 1
ATOM 3617 C C . ASP A 1 467 ? -21.402 -6.405 24.966 1.00 88.62 467 ASP A C 1
ATOM 3619 O O . ASP A 1 467 ? -22.307 -6.594 25.771 1.00 88.62 467 ASP A O 1
ATOM 3623 N N . GLU A 1 468 ? -21.280 -5.246 24.301 1.00 88.06 468 GLU A N 1
ATOM 3624 C CA . GLU A 1 468 ? -22.236 -4.128 24.433 1.00 88.06 468 GLU A CA 1
ATOM 3625 C C . GLU A 1 468 ? -23.666 -4.536 24.040 1.00 88.06 468 GLU A C 1
ATOM 3627 O O . GLU A 1 468 ? -24.601 -4.298 24.808 1.00 88.06 468 GLU A O 1
ATOM 3632 N N . ASP A 1 469 ? -23.838 -5.213 22.898 1.00 86.25 469 ASP A N 1
ATOM 3633 C CA . ASP A 1 469 ? -25.146 -5.728 22.460 1.00 86.25 469 ASP A CA 1
ATOM 3634 C C . ASP A 1 469 ? -25.713 -6.749 23.469 1.00 86.25 469 ASP A C 1
ATOM 3636 O O . ASP A 1 469 ? -26.897 -6.728 23.810 1.00 86.25 469 ASP A O 1
ATOM 3640 N N . THR A 1 470 ? -24.848 -7.614 24.010 1.00 88.50 470 THR A N 1
ATOM 3641 C CA . THR A 1 470 ? -25.218 -8.600 25.039 1.00 88.50 470 THR A CA 1
ATOM 3642 C C . THR A 1 470 ? -25.657 -7.919 26.336 1.00 88.50 470 THR A C 1
ATOM 3644 O O . THR A 1 470 ? -26.636 -8.338 26.951 1.00 88.50 470 THR A O 1
ATOM 3647 N N . ILE A 1 471 ? -24.955 -6.866 26.762 1.00 90.94 471 ILE A N 1
ATOM 3648 C CA . ILE A 1 471 ? -25.294 -6.094 27.964 1.00 90.94 471 ILE A CA 1
ATOM 3649 C C . ILE A 1 471 ? -26.641 -5.396 27.787 1.00 90.94 471 ILE A C 1
ATOM 3651 O O . ILE A 1 471 ? -27.430 -5.371 28.727 1.00 90.94 471 ILE A O 1
ATOM 3655 N N . PHE A 1 472 ? -26.931 -4.873 26.596 1.00 89.81 472 PHE A N 1
ATOM 3656 C CA . PHE A 1 472 ? -28.219 -4.249 26.304 1.00 89.81 472 PHE A CA 1
ATOM 3657 C C . PHE A 1 472 ? -29.386 -5.249 26.399 1.00 89.81 472 PHE A C 1
ATOM 3659 O O . PHE A 1 472 ? -30.392 -4.970 27.061 1.00 89.81 472 PHE A O 1
ATOM 3666 N N . GLU A 1 473 ? -29.244 -6.439 25.807 1.00 88.88 473 GLU A N 1
ATOM 3667 C CA . GLU A 1 473 ? -30.245 -7.511 25.926 1.00 88.88 473 GLU A CA 1
ATOM 3668 C C . GLU A 1 473 ? -30.389 -8.000 27.375 1.00 88.88 473 GLU A C 1
ATOM 3670 O O . GLU A 1 473 ? -31.507 -8.171 27.876 1.00 88.88 473 GLU A O 1
ATOM 3675 N N . LEU A 1 474 ? -29.270 -8.142 28.092 1.00 90.19 474 LEU A N 1
ATOM 3676 C CA . LEU A 1 474 ? -29.273 -8.494 29.509 1.00 90.19 474 LEU A CA 1
ATOM 3677 C C . LEU A 1 474 ? -29.988 -7.430 30.347 1.00 90.19 474 LEU A C 1
ATOM 3679 O O . LEU A 1 474 ? -30.784 -7.779 31.215 1.00 90.19 474 LEU A O 1
ATOM 3683 N N . GLU A 1 475 ? -29.768 -6.142 30.081 1.00 89.88 475 GLU A N 1
ATOM 3684 C CA . GLU A 1 475 ? -30.460 -5.060 30.780 1.00 89.88 475 GLU A CA 1
ATOM 3685 C C . GLU A 1 475 ? -31.979 -5.156 30.564 1.00 89.88 475 GLU A C 1
ATOM 3687 O O . GLU A 1 475 ? -32.758 -5.032 31.514 1.00 89.88 475 GLU A O 1
ATOM 3692 N N . MET A 1 476 ? -32.428 -5.447 29.339 1.00 87.38 476 MET A N 1
ATOM 3693 C CA . MET A 1 476 ? -33.849 -5.672 29.053 1.00 87.38 476 MET A CA 1
ATOM 3694 C C . MET A 1 476 ? -34.408 -6.924 29.742 1.00 87.38 476 MET A C 1
ATOM 3696 O O . MET A 1 476 ? -35.569 -6.919 30.171 1.00 87.38 476 MET A O 1
ATOM 3700 N N . ALA A 1 477 ? -33.623 -7.994 29.862 1.00 87.00 477 ALA A N 1
ATOM 3701 C CA . ALA A 1 477 ? -34.006 -9.194 30.603 1.00 87.00 477 ALA A CA 1
ATOM 3702 C C . ALA A 1 477 ? -34.107 -8.917 32.114 1.00 87.00 477 ALA A C 1
ATOM 3704 O O . ALA A 1 477 ? -35.126 -9.232 32.735 1.00 87.00 477 ALA A O 1
ATOM 3705 N N . LEU A 1 478 ? -33.117 -8.234 32.694 1.00 86.44 478 LEU A N 1
ATOM 3706 C CA . LEU A 1 478 ? -33.088 -7.854 34.108 1.00 86.44 478 LEU A CA 1
ATOM 3707 C C . LEU A 1 478 ? -34.221 -6.893 34.470 1.00 86.44 478 LEU A C 1
ATOM 3709 O O . LEU A 1 478 ? -34.876 -7.085 35.496 1.00 86.44 478 LEU A O 1
ATOM 3713 N N . ARG A 1 479 ? -34.528 -5.909 33.611 1.00 85.50 479 ARG A N 1
ATOM 3714 C CA . ARG A 1 479 ? -35.683 -5.011 33.795 1.00 85.50 479 ARG A CA 1
ATOM 3715 C C . ARG A 1 479 ? -37.008 -5.773 33.826 1.00 85.50 479 ARG A C 1
ATOM 3717 O O . ARG A 1 479 ? -37.890 -5.418 34.607 1.00 85.50 479 ARG A O 1
ATOM 3724 N N . ARG A 1 480 ? -37.155 -6.825 33.012 1.00 84.19 480 ARG A N 1
ATOM 3725 C CA . ARG A 1 480 ? -38.327 -7.717 33.057 1.00 84.19 480 ARG A CA 1
ATOM 3726 C C . ARG A 1 480 ? -38.344 -8.555 34.339 1.00 84.19 480 ARG A C 1
ATOM 3728 O O . ARG A 1 480 ? -39.399 -8.695 34.954 1.00 84.19 480 ARG A O 1
ATOM 3735 N N . ARG A 1 481 ? -37.189 -9.060 34.785 1.00 80.56 481 ARG A N 1
ATOM 3736 C CA . ARG A 1 481 ? -37.067 -9.910 35.981 1.00 80.56 481 ARG A CA 1
ATOM 3737 C C . ARG A 1 481 ? -37.302 -9.162 37.293 1.00 80.56 481 ARG A C 1
ATOM 3739 O O . ARG A 1 481 ? -37.969 -9.705 38.170 1.00 80.56 481 ARG A O 1
ATOM 3746 N N . HIS A 1 482 ? -36.837 -7.918 37.403 1.00 74.19 482 HIS A N 1
ATOM 3747 C CA . HIS A 1 482 ? -36.992 -7.065 38.591 1.00 74.19 482 HIS A CA 1
ATOM 3748 C C . HIS A 1 482 ? -38.453 -6.693 38.920 1.00 74.19 482 HIS A C 1
ATOM 3750 O O . HIS A 1 482 ? -38.711 -6.047 39.933 1.00 74.19 482 HIS A O 1
ATOM 3756 N N . GLN A 1 483 ? -39.431 -7.128 38.117 1.00 70.44 483 GLN A N 1
ATOM 3757 C CA . GLN A 1 483 ? -40.837 -7.150 38.535 1.00 70.44 483 GLN A CA 1
ATOM 3758 C C . GLN A 1 483 ? -41.098 -8.161 39.671 1.00 70.44 483 GLN A C 1
ATOM 3760 O O . GLN A 1 483 ? -42.122 -8.075 40.344 1.00 70.44 483 GLN A O 1
ATOM 3765 N N . SER A 1 484 ? -40.182 -9.108 39.910 1.00 63.53 484 SER A N 1
ATOM 3766 C CA . SER A 1 484 ? -40.189 -10.014 41.063 1.00 63.53 484 SER A CA 1
ATOM 3767 C C . SER A 1 484 ? -39.254 -9.525 42.185 1.00 63.53 484 SER A C 1
ATOM 3769 O O . SER A 1 484 ? -38.179 -9.013 41.892 1.00 63.53 484 SER A O 1
ATOM 3771 N N . PRO A 1 485 ? -39.614 -9.718 43.470 1.00 60.84 485 PRO A N 1
ATOM 3772 C CA . PRO A 1 485 ? -38.906 -9.126 44.614 1.00 60.84 485 PRO A CA 1
ATOM 3773 C C . PRO A 1 485 ? -37.625 -9.857 45.065 1.00 60.84 485 PRO A C 1
ATOM 3775 O O . PRO A 1 485 ? -36.999 -9.423 46.030 1.00 60.84 485 PRO A O 1
ATOM 3778 N N . ALA A 1 486 ? -37.239 -10.970 44.434 1.00 70.62 486 ALA A N 1
ATOM 3779 C CA . ALA A 1 486 ? -36.078 -11.759 44.855 1.00 70.62 486 ALA A CA 1
ATOM 3780 C C . ALA A 1 486 ? -34.773 -11.257 44.195 1.00 70.62 486 ALA A C 1
ATOM 3782 O O . ALA A 1 486 ? -34.790 -10.980 42.994 1.00 70.62 486 ALA A O 1
ATOM 3783 N N . PRO A 1 487 ? -33.652 -11.158 44.939 1.00 72.69 487 PRO A N 1
ATOM 3784 C CA . PRO A 1 487 ? -32.350 -10.811 44.371 1.00 72.69 487 PRO A CA 1
ATOM 3785 C C . PRO A 1 487 ? -31.843 -11.924 43.445 1.00 72.69 487 PRO A C 1
ATOM 3787 O O . PRO A 1 487 ? -31.999 -13.107 43.755 1.00 72.69 487 PRO A O 1
ATOM 3790 N N . VAL A 1 488 ? -31.225 -11.543 42.325 1.00 77.69 488 VAL A N 1
ATOM 3791 C CA . VAL A 1 488 ? -30.690 -12.486 41.336 1.00 77.69 488 VAL A CA 1
ATOM 3792 C C . VAL A 1 488 ? -29.496 -13.229 41.933 1.00 77.69 488 VAL A C 1
ATOM 3794 O O . VAL A 1 488 ? -28.552 -12.623 42.444 1.00 77.69 488 VAL A O 1
ATOM 3797 N N . THR A 1 489 ? -29.524 -14.559 41.877 1.00 84.94 489 THR A N 1
ATOM 3798 C CA . THR A 1 489 ? -28.375 -15.377 42.298 1.00 84.94 489 THR A CA 1
ATOM 3799 C C . THR A 1 489 ? -27.291 -15.403 41.218 1.00 84.94 489 THR A C 1
ATOM 3801 O O . THR A 1 489 ? -27.582 -15.268 40.034 1.00 84.94 489 THR A O 1
ATOM 3804 N N . ALA A 1 490 ? -26.026 -15.623 41.593 1.00 84.44 490 ALA A N 1
ATOM 3805 C CA . ALA A 1 490 ? -24.912 -15.632 40.634 1.00 84.44 490 ALA A CA 1
ATOM 3806 C C . ALA A 1 490 ? -25.077 -16.674 39.505 1.00 84.44 490 ALA A C 1
ATOM 3808 O O . ALA A 1 490 ? -24.690 -16.415 38.368 1.00 84.44 490 ALA A O 1
ATOM 3809 N N . SER A 1 491 ? -25.679 -17.833 39.798 1.00 86.75 491 SER A N 1
ATOM 3810 C CA . SER A 1 491 ? -26.001 -18.850 38.788 1.00 86.75 491 SER A CA 1
ATOM 3811 C C . SER A 1 491 ? -27.116 -18.396 37.845 1.00 86.75 491 SER A C 1
ATOM 3813 O O . SER A 1 491 ? -27.011 -18.586 36.638 1.00 86.75 491 SER A O 1
ATOM 3815 N N . GLU A 1 492 ? -28.156 -17.751 38.379 1.00 87.00 492 GLU A N 1
ATOM 3816 C CA . GLU A 1 492 ? -29.268 -17.209 37.587 1.00 87.00 492 GLU A CA 1
ATOM 3817 C C . GLU A 1 492 ? -28.778 -16.058 36.689 1.00 87.00 492 GLU A C 1
ATOM 3819 O O . GLU A 1 492 ? -29.186 -15.960 35.534 1.00 87.00 492 GLU A O 1
ATOM 3824 N N . LEU A 1 493 ? -27.825 -15.242 37.163 1.00 87.81 493 LEU A N 1
ATOM 3825 C CA . LEU A 1 493 ? -27.163 -14.224 36.343 1.00 87.81 493 LEU A CA 1
ATOM 3826 C C . LEU A 1 493 ? -26.380 -14.847 35.179 1.00 87.81 493 LEU A C 1
ATOM 3828 O O . LEU A 1 493 ? -26.458 -14.336 34.067 1.00 87.81 493 LEU A O 1
ATOM 3832 N N . GLN A 1 494 ? -25.652 -15.947 35.402 1.00 88.94 494 GLN A N 1
ATOM 3833 C CA . GLN A 1 494 ? -24.938 -16.649 34.327 1.00 88.94 494 GLN A CA 1
ATOM 3834 C C . GLN A 1 494 ? -25.888 -17.249 33.285 1.00 88.94 494 GLN A C 1
ATOM 3836 O O . GLN A 1 494 ? -25.608 -17.154 32.092 1.00 88.94 494 GLN A O 1
ATOM 3841 N N . GLU A 1 495 ? -27.014 -17.830 33.705 1.00 90.56 495 GLU A N 1
ATOM 3842 C CA . GLU A 1 495 ? -28.032 -18.328 32.772 1.00 90.56 495 GLU A CA 1
ATOM 3843 C C . GLU A 1 495 ? -28.663 -17.193 31.965 1.00 90.56 495 GLU A C 1
ATOM 3845 O O . GLU A 1 495 ? -28.783 -17.300 30.744 1.00 90.56 495 GLU A O 1
ATOM 3850 N N . MET A 1 496 ? -29.008 -16.077 32.616 1.00 88.38 496 MET A N 1
ATOM 3851 C CA . MET A 1 496 ? -29.527 -14.898 31.921 1.00 88.38 496 MET A CA 1
ATOM 3852 C C . MET A 1 496 ? -28.494 -14.295 30.968 1.00 88.38 496 MET A C 1
ATOM 3854 O O . MET A 1 496 ? -28.859 -13.886 29.870 1.00 88.38 496 MET A O 1
ATOM 3858 N N . LEU A 1 497 ? -27.213 -14.280 31.342 1.00 90.75 497 LEU A N 1
ATOM 3859 C CA . LEU A 1 497 ? -26.125 -13.840 30.470 1.00 90.75 497 LEU A CA 1
ATOM 3860 C C . LEU A 1 497 ? -26.000 -14.752 29.242 1.00 90.75 497 LEU A C 1
ATOM 3862 O O . LEU A 1 497 ? -25.900 -14.255 28.124 1.00 90.75 497 LEU A O 1
ATOM 3866 N N . ALA A 1 498 ? -26.046 -16.074 29.425 1.00 89.44 498 ALA A N 1
ATOM 3867 C CA . ALA A 1 498 ? -25.982 -17.035 28.325 1.00 89.44 498 ALA A CA 1
ATOM 3868 C C . ALA A 1 498 ? -27.198 -16.918 27.388 1.00 89.44 498 ALA A C 1
ATOM 3870 O O . ALA A 1 498 ? -27.045 -16.969 26.166 1.00 89.44 498 ALA A O 1
ATOM 3871 N N . ALA A 1 499 ? -28.393 -16.706 27.945 1.00 90.62 499 ALA A N 1
ATOM 3872 C CA . ALA A 1 499 ? -29.600 -16.434 27.170 1.00 90.62 499 ALA A CA 1
ATOM 3873 C C . ALA A 1 499 ? -29.485 -15.111 26.398 1.00 90.62 499 ALA A C 1
ATOM 3875 O O . ALA A 1 499 ? -29.753 -15.087 25.202 1.00 90.62 499 ALA A O 1
ATOM 3876 N N . ALA A 1 500 ? -28.995 -14.042 27.035 1.00 88.25 500 ALA A N 1
ATOM 3877 C CA . ALA A 1 500 ? -28.763 -12.754 26.383 1.00 88.25 500 ALA A CA 1
ATOM 3878 C C . ALA A 1 500 ? -27.727 -12.854 25.249 1.00 88.25 500 ALA A C 1
ATOM 3880 O O . ALA A 1 500 ? -27.919 -12.262 24.191 1.00 88.25 500 ALA A O 1
ATOM 3881 N N . GLN A 1 501 ? -26.663 -13.650 25.417 1.00 88.12 501 GLN A N 1
ATOM 3882 C CA . GLN A 1 501 ? -25.696 -13.928 24.347 1.00 88.12 501 GLN A CA 1
ATOM 3883 C C . GLN A 1 501 ? -26.347 -14.657 23.161 1.00 88.12 501 GLN A C 1
ATOM 3885 O O . GLN A 1 501 ? -26.045 -14.346 22.005 1.00 88.12 501 GLN A O 1
ATOM 3890 N N . ALA A 1 502 ? -27.226 -15.628 23.428 1.00 85.19 502 ALA A N 1
ATOM 3891 C CA . ALA A 1 502 ? -27.958 -16.347 22.388 1.00 85.19 502 ALA A CA 1
ATOM 3892 C C . ALA A 1 502 ? -28.965 -15.434 21.671 1.00 85.19 502 ALA A C 1
ATOM 3894 O O . ALA A 1 502 ? -29.032 -15.446 20.441 1.00 85.19 502 ALA A O 1
ATOM 3895 N N . ASP A 1 503 ? -29.687 -14.598 22.418 1.00 83.88 503 ASP A N 1
ATOM 3896 C CA . ASP A 1 503 ? -30.653 -13.644 21.878 1.00 83.88 503 ASP A CA 1
ATOM 3897 C C . ASP A 1 503 ? -29.961 -12.579 21.022 1.00 83.88 503 ASP A C 1
ATOM 3899 O O . ASP A 1 503 ? -30.375 -12.367 19.879 1.00 83.88 503 ASP A O 1
ATOM 3903 N N . ALA A 1 504 ? -28.846 -12.011 21.493 1.00 79.38 504 ALA A N 1
ATOM 3904 C CA . ALA A 1 504 ? -28.032 -11.064 20.732 1.00 79.38 504 ALA A CA 1
ATOM 3905 C C . ALA A 1 504 ? -27.538 -11.667 19.402 1.00 79.38 504 ALA A C 1
ATOM 3907 O O . ALA A 1 504 ? -27.579 -11.008 18.363 1.00 79.38 504 ALA A O 1
ATOM 3908 N N . GLN A 1 505 ? -27.142 -12.946 19.392 1.00 76.25 505 GLN A N 1
ATOM 3909 C CA . GLN A 1 505 ? -26.774 -13.651 18.156 1.00 76.25 505 GLN A CA 1
ATOM 3910 C C . GLN A 1 505 ? -27.983 -13.958 17.261 1.00 76.25 505 GLN A C 1
ATOM 3912 O O . GLN A 1 505 ? -27.878 -13.890 16.036 1.00 76.25 505 GLN A O 1
ATOM 3917 N N . SER A 1 506 ? -29.134 -14.297 17.846 1.00 69.12 506 SER A N 1
ATOM 3918 C CA . SER A 1 506 ? -30.350 -14.652 17.103 1.00 69.12 506 SER A CA 1
ATOM 3919 C C . SER A 1 506 ? -31.036 -13.441 16.460 1.00 69.12 506 SER A C 1
ATOM 3921 O O . SER A 1 506 ? -31.608 -13.564 15.373 1.00 69.12 506 SER A O 1
ATOM 3923 N N . SER A 1 507 ? -30.915 -12.261 17.077 1.00 61.06 507 SER A N 1
ATOM 3924 C CA . SER A 1 507 ? -31.409 -10.981 16.558 1.00 61.06 507 SER A CA 1
ATOM 3925 C C . SER A 1 507 ? -30.789 -10.646 15.191 1.00 61.06 507 SER A C 1
ATOM 3927 O O . SER A 1 507 ? -31.456 -10.096 14.310 1.00 61.06 507 SER A O 1
ATOM 3929 N N . GLU A 1 508 ? -29.560 -11.110 14.927 1.00 57.25 508 GLU A N 1
ATOM 3930 C CA . GLU A 1 508 ? -28.928 -11.004 13.605 1.00 57.25 508 GLU A CA 1
ATOM 3931 C C . GLU A 1 508 ? -29.534 -11.932 12.522 1.00 57.25 508 GLU A C 1
ATOM 3933 O O . GLU A 1 508 ? -29.206 -11.806 11.340 1.00 57.25 508 GLU A O 1
ATOM 3938 N N . GLY A 1 509 ? -30.395 -12.890 12.878 1.00 47.72 509 GLY A N 1
ATOM 3939 C CA . GLY A 1 509 ? -30.877 -13.948 11.977 1.00 47.72 509 GLY A CA 1
ATOM 3940 C C . GLY A 1 509 ? -32.203 -13.677 11.252 1.00 47.72 509 GLY A C 1
ATOM 3941 O O . GLY A 1 509 ? -32.557 -14.415 10.331 1.00 47.72 509 GLY A O 1
ATOM 3942 N N . GLY A 1 510 ? -32.965 -12.646 11.636 1.00 45.66 510 GLY A N 1
ATOM 3943 C CA . GLY A 1 510 ? -34.319 -12.414 11.110 1.00 45.66 510 GLY A CA 1
ATOM 3944 C C . GLY A 1 510 ? -34.375 -12.047 9.616 1.00 45.66 510 GLY A C 1
ATOM 3945 O O . GLY A 1 510 ? -33.469 -11.411 9.086 1.00 45.66 510 GLY A O 1
ATOM 3946 N N . ILE A 1 511 ? -35.481 -12.360 8.923 1.00 46.97 511 ILE A N 1
ATOM 3947 C CA . ILE A 1 511 ? -35.674 -12.078 7.476 1.00 46.97 511 ILE A CA 1
ATOM 3948 C C . ILE A 1 511 ? -35.496 -10.582 7.144 1.00 46.97 511 ILE A C 1
ATOM 3950 O O . ILE A 1 511 ? -34.904 -10.232 6.121 1.00 46.97 511 ILE A O 1
ATOM 3954 N N . ALA A 1 512 ? -35.959 -9.685 8.021 1.00 45.81 512 ALA A N 1
ATOM 3955 C CA . ALA A 1 512 ? -35.748 -8.242 7.880 1.00 45.81 512 ALA A CA 1
ATOM 3956 C C . ALA A 1 512 ? -34.261 -7.856 8.015 1.00 45.81 512 ALA A C 1
ATOM 3958 O O . ALA A 1 512 ? -33.767 -7.006 7.272 1.00 45.81 512 ALA A O 1
ATOM 3959 N N . PHE A 1 513 ? -33.525 -8.529 8.902 1.00 52.97 513 PHE A N 1
ATOM 3960 C CA . PHE A 1 513 ? -32.087 -8.343 9.078 1.00 52.97 513 PHE A CA 1
ATOM 3961 C C . PHE A 1 513 ? -31.296 -8.919 7.896 1.00 52.97 513 PHE A C 1
ATOM 3963 O O . PHE A 1 513 ? -30.374 -8.275 7.403 1.00 52.97 513 PHE A O 1
ATOM 3970 N N . ALA A 1 514 ? -31.713 -10.065 7.348 1.00 47.31 514 ALA A N 1
ATOM 3971 C CA . ALA A 1 514 ? -31.157 -10.644 6.126 1.00 47.31 514 ALA A CA 1
ATOM 3972 C C . ALA A 1 514 ? -31.341 -9.712 4.912 1.00 47.31 514 ALA A C 1
ATOM 3974 O O . ALA A 1 514 ? -30.407 -9.520 4.130 1.00 47.31 514 ALA A O 1
ATOM 3975 N N . ALA A 1 515 ? -32.505 -9.062 4.784 1.00 50.12 515 ALA A N 1
ATOM 3976 C CA . ALA A 1 515 ? -32.755 -8.062 3.745 1.00 50.12 515 ALA A CA 1
ATOM 3977 C C . ALA A 1 515 ? -31.882 -6.802 3.914 1.00 50.12 515 ALA A C 1
ATOM 3979 O O . ALA A 1 515 ? -31.381 -6.275 2.919 1.00 50.12 515 ALA A O 1
ATOM 3980 N N . MET A 1 516 ? -31.639 -6.351 5.152 1.00 59.12 516 MET A N 1
ATOM 3981 C CA . MET A 1 516 ? -30.689 -5.263 5.439 1.00 59.12 516 MET A CA 1
ATOM 3982 C C . MET A 1 516 ? -29.221 -5.679 5.244 1.00 59.12 516 MET A C 1
ATOM 3984 O O . MET A 1 516 ? -28.397 -4.855 4.845 1.00 59.12 516 MET A O 1
ATOM 3988 N N . ARG A 1 517 ? -28.883 -6.958 5.457 1.00 67.69 517 ARG A N 1
ATOM 3989 C CA . ARG A 1 517 ? -27.545 -7.511 5.202 1.00 67.69 517 ARG A CA 1
ATOM 3990 C C . ARG A 1 517 ? -27.270 -7.734 3.723 1.00 67.69 517 ARG A C 1
ATOM 3992 O O . ARG A 1 517 ? -26.116 -7.605 3.348 1.00 67.69 517 ARG A O 1
ATOM 3999 N N . TYR A 1 518 ? -28.261 -8.010 2.873 1.00 69.62 518 TYR A N 1
ATOM 4000 C CA . TYR A 1 518 ? -28.033 -8.251 1.440 1.00 69.62 518 TYR A CA 1
ATOM 4001 C C . TYR A 1 518 ? -27.181 -7.173 0.738 1.00 69.62 518 TYR A C 1
ATOM 4003 O O . TYR A 1 518 ? -26.193 -7.539 0.100 1.00 69.62 518 TYR A O 1
ATOM 4011 N N . PRO A 1 519 ? -27.466 -5.856 0.855 1.00 74.06 519 PRO A N 1
ATOM 4012 C CA . PRO A 1 519 ? -26.606 -4.846 0.247 1.00 74.06 519 PRO A CA 1
ATOM 4013 C C . PRO A 1 519 ? -25.192 -4.889 0.834 1.00 74.06 519 PRO A C 1
ATOM 4015 O O . PRO A 1 519 ? -24.221 -4.799 0.078 1.00 74.06 519 PRO A O 1
ATOM 4018 N N . ARG A 1 520 ? -25.050 -5.047 2.158 1.00 79.00 520 ARG A N 1
ATOM 4019 C CA . ARG A 1 520 ? -23.740 -5.193 2.814 1.00 79.00 520 ARG A CA 1
ATOM 4020 C C . ARG A 1 520 ? -22.992 -6.423 2.311 1.00 79.00 520 ARG A C 1
ATOM 4022 O O . ARG A 1 520 ? -21.823 -6.295 1.986 1.00 79.00 520 ARG A O 1
ATOM 4029 N N . LEU A 1 521 ? -23.669 -7.555 2.143 1.00 80.19 521 LEU A N 1
ATOM 4030 C CA . LEU A 1 521 ? -23.118 -8.788 1.590 1.00 80.19 521 LEU A CA 1
ATOM 4031 C C . LEU A 1 521 ? -22.628 -8.570 0.15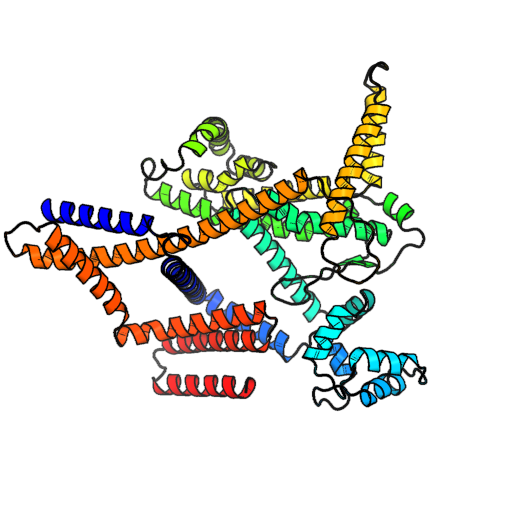3 1.00 80.19 521 LEU A C 1
ATOM 4033 O O . LEU A 1 521 ? -21.487 -8.887 -0.167 1.00 80.19 521 LEU A O 1
ATOM 4037 N N . LEU A 1 522 ? -23.443 -7.951 -0.704 1.00 80.56 522 LEU A N 1
ATOM 4038 C CA . LEU A 1 522 ? -23.035 -7.620 -2.070 1.00 80.56 522 LEU A CA 1
ATOM 4039 C C . LEU A 1 522 ? -21.792 -6.720 -2.079 1.00 80.56 522 LEU A C 1
ATOM 4041 O O . LEU A 1 522 ? -20.879 -6.935 -2.871 1.00 80.56 522 LEU A O 1
ATOM 4045 N N . LEU A 1 523 ? -21.730 -5.745 -1.168 1.00 84.62 523 LEU A N 1
ATOM 4046 C CA . LEU A 1 523 ? -20.567 -4.874 -1.017 1.00 84.62 523 LEU A CA 1
ATOM 4047 C C . LEU A 1 523 ? -19.341 -5.638 -0.497 1.00 84.62 523 LEU A C 1
ATOM 4049 O O . LEU A 1 523 ? -18.251 -5.413 -1.010 1.00 84.62 523 LEU A O 1
ATOM 4053 N N . THR A 1 524 ? -19.499 -6.574 0.446 1.00 84.44 524 THR A N 1
ATOM 4054 C CA . THR A 1 524 ? -18.391 -7.441 0.885 1.00 84.44 524 THR A CA 1
ATOM 4055 C C . THR A 1 524 ? -17.850 -8.291 -0.253 1.00 84.44 524 THR A C 1
ATOM 4057 O O . THR A 1 524 ? -16.639 -8.375 -0.418 1.00 84.44 524 THR A O 1
ATOM 4060 N N . VAL A 1 525 ? -18.732 -8.868 -1.074 1.00 86.81 525 VAL A N 1
ATOM 4061 C CA . VAL A 1 525 ? -18.342 -9.678 -2.232 1.00 86.81 525 VAL A CA 1
ATOM 4062 C C . VAL A 1 525 ? -17.643 -8.807 -3.273 1.00 86.81 525 VAL A C 1
ATOM 4064 O O . VAL A 1 525 ? -16.582 -9.182 -3.759 1.00 86.81 525 VAL A O 1
ATOM 4067 N N . ALA A 1 526 ? -18.175 -7.617 -3.563 1.00 87.50 526 ALA A N 1
ATOM 4068 C CA . ALA A 1 526 ? -17.558 -6.672 -4.489 1.00 87.50 526 ALA A CA 1
ATOM 4069 C C . ALA A 1 526 ? -16.148 -6.261 -4.034 1.00 87.50 526 ALA A C 1
ATOM 4071 O O . ALA A 1 526 ? -15.199 -6.374 -4.804 1.00 87.50 526 ALA A O 1
ATOM 4072 N N . LEU A 1 527 ? -15.990 -5.841 -2.773 1.00 87.50 527 LEU A N 1
ATOM 4073 C CA . LEU A 1 527 ? -14.691 -5.466 -2.206 1.00 87.50 527 LEU A CA 1
ATOM 4074 C C . LEU A 1 527 ? -13.722 -6.654 -2.163 1.00 87.50 527 LEU A C 1
ATOM 4076 O O . LEU A 1 527 ? -12.551 -6.492 -2.497 1.00 87.50 527 LEU A O 1
ATOM 4080 N N . GLY A 1 528 ? -14.210 -7.842 -1.800 1.00 86.00 528 GLY A N 1
ATOM 4081 C CA . GLY A 1 528 ? -13.419 -9.070 -1.770 1.00 86.00 528 GLY A CA 1
ATOM 4082 C C . GLY A 1 528 ? -12.902 -9.463 -3.151 1.00 86.00 528 GLY A C 1
ATOM 4083 O O . GLY A 1 528 ? -11.726 -9.779 -3.289 1.00 86.00 528 GLY A O 1
ATOM 4084 N N . LEU A 1 529 ? -13.740 -9.372 -4.186 1.00 87.44 529 LEU A N 1
ATOM 4085 C CA . LEU A 1 529 ? -13.351 -9.645 -5.571 1.00 87.44 529 LEU A CA 1
ATOM 4086 C C . LEU A 1 529 ? -12.371 -8.611 -6.125 1.00 87.44 529 LEU A C 1
ATOM 4088 O O . LEU A 1 529 ? -11.429 -8.984 -6.820 1.00 87.44 529 LEU A O 1
ATOM 4092 N N . ILE A 1 530 ? -12.546 -7.329 -5.783 1.00 86.31 530 ILE A N 1
ATOM 4093 C CA . ILE A 1 530 ? -11.577 -6.279 -6.125 1.00 86.31 530 ILE A CA 1
ATOM 4094 C C . ILE A 1 530 ? -10.231 -6.582 -5.471 1.00 86.31 530 ILE A C 1
ATOM 4096 O O . ILE A 1 530 ? -9.219 -6.634 -6.164 1.00 86.31 530 ILE A O 1
ATOM 4100 N N . ALA A 1 531 ? -10.214 -6.830 -4.160 1.00 84.69 531 ALA A N 1
ATOM 4101 C CA . ALA A 1 531 ? -8.989 -7.122 -3.424 1.00 84.69 531 ALA A CA 1
ATOM 4102 C C . ALA A 1 531 ? -8.300 -8.394 -3.942 1.00 84.69 531 ALA A C 1
ATOM 4104 O O . ALA A 1 531 ? -7.094 -8.388 -4.171 1.00 84.69 531 ALA A O 1
ATOM 4105 N N . TRP A 1 532 ? -9.067 -9.458 -4.185 1.00 84.44 532 TRP A N 1
ATOM 4106 C CA . TRP A 1 532 ? -8.570 -10.717 -4.736 1.00 84.44 532 TRP A CA 1
ATOM 4107 C C . TRP A 1 532 ? -8.013 -10.553 -6.150 1.00 84.44 532 TRP A C 1
ATOM 4109 O O . TRP A 1 532 ? -6.921 -11.035 -6.446 1.00 84.44 532 TRP A O 1
ATOM 4119 N N . GLY A 1 533 ? -8.749 -9.858 -7.021 1.00 80.50 533 GLY A N 1
ATOM 4120 C CA . GLY A 1 533 ? -8.335 -9.608 -8.397 1.00 80.50 533 GLY A CA 1
ATOM 4121 C C . GLY A 1 533 ? -7.073 -8.760 -8.477 1.00 80.50 533 GLY A C 1
ATOM 4122 O O . GLY A 1 533 ? -6.176 -9.079 -9.248 1.00 80.50 533 GLY A O 1
ATOM 4123 N N . LEU A 1 534 ? -6.957 -7.735 -7.631 1.00 79.44 534 LEU A N 1
ATOM 4124 C CA . LEU A 1 534 ? -5.737 -6.937 -7.515 1.00 79.44 534 LEU A CA 1
ATOM 4125 C C . LEU A 1 534 ? -4.568 -7.767 -6.966 1.00 79.44 534 LEU A C 1
ATOM 4127 O O . LEU A 1 534 ? -3.485 -7.767 -7.538 1.00 79.44 534 LEU A O 1
ATOM 4131 N N . TYR A 1 535 ? -4.781 -8.537 -5.898 1.00 78.19 535 TYR A N 1
ATOM 4132 C CA . TYR A 1 535 ? -3.724 -9.352 -5.294 1.00 78.19 535 TYR A CA 1
ATOM 4133 C C . TYR A 1 535 ? -3.152 -10.395 -6.265 1.00 78.19 535 TYR A C 1
ATOM 4135 O O . TYR A 1 535 ? -1.935 -10.539 -6.389 1.00 78.19 535 TYR A O 1
ATOM 4143 N N . ASN A 1 536 ? -4.023 -11.086 -7.004 1.00 76.56 536 ASN A N 1
ATOM 4144 C CA . ASN A 1 536 ? -3.616 -12.118 -7.958 1.00 76.56 536 ASN A CA 1
ATOM 4145 C C . ASN A 1 536 ? -3.356 -11.585 -9.374 1.00 76.56 536 ASN A C 1
ATOM 4147 O O . ASN A 1 536 ? -3.132 -12.387 -10.276 1.00 76.56 536 ASN A O 1
ATOM 4151 N N . HIS A 1 537 ? -3.400 -10.262 -9.589 1.00 69.12 537 HIS A N 1
ATOM 4152 C CA . HIS A 1 537 ? -3.312 -9.631 -10.917 1.00 69.12 537 HIS A CA 1
ATOM 4153 C C . HIS A 1 537 ? -4.313 -10.211 -11.938 1.00 69.12 537 HIS A C 1
ATOM 4155 O O . HIS A 1 537 ? -4.087 -10.200 -13.146 1.00 69.12 537 HIS A O 1
ATOM 4161 N N . GLN A 1 538 ? -5.459 -10.696 -11.453 1.00 73.88 538 GLN A N 1
ATOM 4162 C CA . GLN A 1 538 ? -6.557 -11.197 -12.272 1.00 73.88 538 GLN A CA 1
ATOM 4163 C C . GLN A 1 538 ? -7.529 -10.058 -12.579 1.00 73.88 538 GLN A C 1
ATOM 4165 O O . GLN A 1 538 ? -8.466 -9.792 -11.819 1.00 73.88 538 GLN A O 1
ATOM 4170 N N . SER A 1 539 ? -7.331 -9.421 -13.736 1.00 73.38 539 SER A N 1
ATOM 4171 C CA . SER A 1 539 ? -8.162 -8.313 -14.233 1.00 73.38 539 SER A CA 1
ATOM 4172 C C . SER A 1 539 ? -9.657 -8.640 -14.261 1.00 73.38 539 SER A C 1
ATOM 4174 O O . SER A 1 539 ? -10.484 -7.770 -14.001 1.00 73.38 539 SER A O 1
ATOM 4176 N N . ARG A 1 540 ? -10.026 -9.900 -14.522 1.00 78.62 540 ARG A N 1
ATOM 4177 C CA . ARG A 1 540 ? -11.427 -10.356 -14.557 1.00 78.62 540 ARG A CA 1
ATOM 4178 C C . ARG A 1 540 ? -12.097 -10.326 -13.181 1.00 78.62 540 ARG A C 1
ATOM 4180 O O . ARG A 1 540 ? -13.230 -9.879 -13.053 1.00 78.62 540 ARG A O 1
ATOM 4187 N N . ALA A 1 541 ? -11.408 -10.764 -12.129 1.00 81.88 541 ALA A N 1
ATOM 4188 C CA . ALA A 1 541 ? -11.990 -10.766 -10.787 1.00 81.88 541 ALA A CA 1
ATOM 4189 C C . ALA A 1 541 ? -12.195 -9.333 -10.268 1.00 81.88 541 ALA A C 1
ATOM 4191 O O . ALA A 1 541 ? -13.256 -9.012 -9.726 1.00 81.88 541 ALA A O 1
ATOM 4192 N N . SER A 1 542 ? -11.219 -8.449 -10.495 1.00 80.75 542 SER A N 1
ATOM 4193 C CA . SER A 1 542 ? -11.315 -7.055 -10.058 1.00 80.75 542 SER A CA 1
ATOM 4194 C C . SER A 1 542 ? -12.375 -6.274 -10.830 1.00 80.75 542 SER A C 1
ATOM 4196 O O . SER A 1 542 ? -13.139 -5.516 -10.230 1.00 80.75 542 SER A O 1
ATOM 4198 N N . SER A 1 543 ? -12.475 -6.487 -12.140 1.00 81.00 543 SER A N 1
ATOM 4199 C CA . SER A 1 543 ? -13.503 -5.858 -12.970 1.00 81.00 543 SER A CA 1
ATOM 4200 C C . SER A 1 543 ? -14.913 -6.368 -12.648 1.00 81.00 543 SER A C 1
ATOM 4202 O O . SER A 1 543 ? -15.843 -5.555 -12.587 1.00 81.00 543 SER A O 1
ATOM 4204 N N . LEU A 1 544 ? -15.088 -7.651 -12.304 1.00 84.06 544 LEU A N 1
ATOM 4205 C CA . LEU A 1 544 ? -16.372 -8.165 -11.815 1.00 84.06 544 LEU A CA 1
ATOM 4206 C C . LEU A 1 544 ? -16.759 -7.497 -10.489 1.00 84.06 544 LEU A C 1
ATOM 4208 O O . LEU A 1 544 ? -17.885 -7.021 -10.338 1.00 84.06 544 LEU A O 1
ATOM 4212 N N . GLY A 1 545 ? -15.810 -7.363 -9.561 1.00 84.56 545 GLY A N 1
ATOM 4213 C CA . GLY A 1 545 ? -16.022 -6.639 -8.308 1.00 84.56 545 GLY A CA 1
ATOM 4214 C C . GLY A 1 545 ? -16.373 -5.156 -8.512 1.00 84.56 545 GLY A C 1
ATOM 4215 O O . GLY A 1 545 ? -17.324 -4.665 -7.903 1.00 84.56 545 GLY A O 1
ATOM 4216 N N . LEU A 1 546 ? -15.690 -4.450 -9.422 1.00 83.19 546 LEU A N 1
ATOM 4217 C CA . LEU A 1 546 ? -16.015 -3.064 -9.806 1.00 83.19 546 LEU A CA 1
ATOM 4218 C C . LEU A 1 546 ? -17.416 -2.949 -10.412 1.00 83.19 546 LEU A C 1
ATOM 4220 O O . LEU A 1 546 ? -18.156 -2.016 -10.096 1.00 83.19 546 LEU A O 1
ATOM 4224 N N . THR A 1 547 ? -17.804 -3.916 -11.241 1.00 82.50 547 THR A N 1
ATOM 4225 C CA . THR A 1 547 ? -19.130 -3.946 -11.863 1.00 82.50 547 THR A CA 1
ATOM 4226 C C . THR A 1 547 ? -20.223 -4.170 -10.815 1.00 82.50 547 THR A C 1
ATOM 4228 O O . THR A 1 547 ? -21.250 -3.494 -10.851 1.00 82.50 547 THR A O 1
ATOM 4231 N N . LEU A 1 548 ? -19.992 -5.032 -9.817 1.00 83.00 548 LEU A N 1
ATOM 4232 C CA . LEU A 1 548 ? -20.894 -5.190 -8.667 1.00 83.00 548 LEU A CA 1
ATOM 4233 C C . LEU A 1 548 ? -20.982 -3.915 -7.811 1.00 83.00 548 LEU A C 1
ATOM 4235 O O . LEU A 1 548 ? -22.047 -3.588 -7.281 1.00 83.00 548 LEU A O 1
ATOM 4239 N N . LEU A 1 549 ? -19.889 -3.159 -7.698 1.00 82.38 549 LEU A N 1
ATOM 4240 C CA . LEU A 1 549 ? -19.863 -1.890 -6.971 1.00 82.38 549 LEU A CA 1
ATOM 4241 C C . LEU A 1 549 ? -20.663 -0.804 -7.711 1.00 82.38 549 LEU A C 1
ATOM 4243 O O . LEU A 1 549 ? -21.472 -0.103 -7.096 1.00 82.38 549 LEU A O 1
ATOM 4247 N N . LEU A 1 550 ? -20.530 -0.737 -9.041 1.00 79.06 550 LEU A N 1
ATOM 4248 C CA . LEU A 1 550 ? -21.374 0.094 -9.904 1.00 79.06 550 LEU A CA 1
ATOM 4249 C C . LEU A 1 550 ? -22.845 -0.341 -9.838 1.00 79.06 550 LEU A C 1
ATOM 4251 O O . LEU A 1 550 ? -23.746 0.499 -9.814 1.00 79.06 550 LEU A O 1
ATOM 4255 N N . HIS A 1 551 ? -23.100 -1.646 -9.746 1.00 77.06 551 HIS A N 1
ATOM 4256 C CA . HIS A 1 551 ? -24.444 -2.182 -9.581 1.00 77.06 551 HIS A CA 1
ATOM 4257 C C . HIS A 1 551 ? -25.097 -1.671 -8.290 1.00 77.06 551 HIS A C 1
ATOM 4259 O O . HIS A 1 551 ? -26.214 -1.148 -8.320 1.00 77.06 551 HIS A O 1
ATOM 4265 N N . ARG A 1 552 ? -24.371 -1.730 -7.165 1.00 75.44 552 ARG A N 1
ATOM 4266 C CA . ARG A 1 552 ? -24.828 -1.166 -5.888 1.00 75.44 552 ARG A CA 1
ATOM 4267 C C . ARG A 1 552 ? -25.050 0.346 -5.974 1.00 75.44 552 ARG A C 1
ATOM 4269 O O . ARG A 1 552 ? -26.018 0.848 -5.403 1.00 75.44 552 ARG A O 1
ATOM 4276 N N . TYR A 1 553 ? -24.182 1.072 -6.678 1.00 74.38 553 TYR A N 1
ATOM 4277 C CA . TYR A 1 553 ? -24.356 2.505 -6.917 1.00 74.38 553 TYR A CA 1
ATOM 4278 C C . TYR A 1 553 ? -25.678 2.806 -7.632 1.00 74.38 553 TYR A C 1
ATOM 4280 O O . TYR A 1 553 ? -26.475 3.603 -7.131 1.00 74.38 553 TYR A O 1
ATOM 4288 N N . LEU A 1 554 ? -25.935 2.140 -8.761 1.00 74.62 554 LEU A N 1
ATOM 4289 C CA . LEU A 1 554 ? -27.150 2.341 -9.551 1.00 74.62 554 LEU A CA 1
ATOM 4290 C C . LEU A 1 554 ? -28.404 1.979 -8.749 1.00 74.62 554 LEU A C 1
ATOM 4292 O O . LEU A 1 554 ? -29.373 2.737 -8.752 1.00 74.62 554 LEU A O 1
ATOM 4296 N N . ASP A 1 555 ? -28.375 0.876 -7.998 1.00 73.12 555 ASP A N 1
ATOM 4297 C CA . ASP A 1 555 ? -29.495 0.470 -7.143 1.00 73.12 555 ASP A CA 1
ATOM 4298 C C . ASP A 1 555 ? -29.786 1.508 -6.043 1.00 73.12 555 ASP A C 1
ATOM 4300 O O . ASP A 1 555 ? -30.946 1.841 -5.795 1.00 73.12 555 ASP A O 1
ATOM 4304 N N . ASN A 1 556 ? -28.746 2.092 -5.436 1.00 72.12 556 ASN A N 1
ATOM 4305 C CA . ASN A 1 556 ? -28.895 3.146 -4.430 1.00 72.12 556 ASN A CA 1
ATOM 4306 C C . ASN A 1 556 ? -29.408 4.471 -5.027 1.00 72.12 556 ASN A C 1
ATOM 4308 O O . ASN A 1 556 ? -30.168 5.190 -4.383 1.00 72.12 556 ASN A O 1
ATOM 4312 N N . GLN A 1 557 ? -29.029 4.811 -6.260 1.00 71.00 557 GLN A N 1
ATOM 4313 C CA . GLN A 1 557 ? -29.579 5.987 -6.945 1.00 71.00 557 GLN A CA 1
ATOM 4314 C C . GLN A 1 557 ? -31.058 5.790 -7.300 1.00 71.00 557 GLN A C 1
ATOM 4316 O O . GLN A 1 557 ? -31.875 6.687 -7.088 1.00 71.00 557 GLN A O 1
ATOM 4321 N N . LEU A 1 558 ? -31.437 4.595 -7.767 1.00 69.75 558 LEU A N 1
ATOM 4322 C CA . LEU A 1 558 ? -32.843 4.279 -8.020 1.00 69.75 558 LEU A CA 1
ATOM 4323 C C . LEU A 1 558 ? -33.677 4.204 -6.741 1.00 69.75 558 LEU A C 1
ATOM 4325 O O . LEU A 1 558 ? -34.853 4.549 -6.788 1.00 69.75 558 LEU A O 1
ATOM 4329 N N . SER A 1 559 ? -33.117 3.757 -5.614 1.00 69.25 559 SER A N 1
ATOM 4330 C CA . SER A 1 559 ? -33.860 3.698 -4.348 1.00 69.25 559 SER A CA 1
ATOM 4331 C C . SER A 1 559 ? -34.222 5.091 -3.825 1.00 69.25 559 SER A C 1
ATOM 4333 O O . SER A 1 559 ? -35.311 5.265 -3.279 1.00 69.25 559 SER A O 1
ATOM 4335 N N . LYS A 1 560 ? -33.346 6.082 -4.045 1.00 68.81 560 LYS A N 1
ATOM 4336 C CA . LYS A 1 560 ? -33.566 7.489 -3.676 1.00 68.81 560 LYS A CA 1
ATOM 4337 C C . LYS A 1 560 ? -34.577 8.193 -4.581 1.00 68.81 560 LYS A C 1
ATOM 4339 O O . LYS A 1 560 ? -35.264 9.106 -4.129 1.00 68.81 560 LYS A O 1
ATOM 4344 N N . ASN A 1 561 ? -34.721 7.753 -5.829 1.00 66.44 561 ASN A N 1
ATOM 4345 C CA . ASN A 1 561 ? -35.758 8.256 -6.722 1.00 66.44 561 ASN A CA 1
ATOM 4346 C C . ASN A 1 561 ? -37.111 7.606 -6.393 1.00 66.44 561 ASN A C 1
ATOM 4348 O O . ASN A 1 561 ? -37.418 6.503 -6.843 1.00 66.44 561 ASN A O 1
ATOM 4352 N N . ALA A 1 562 ? -37.955 8.326 -5.646 1.00 55.38 562 ALA A N 1
ATOM 4353 C CA . ALA A 1 562 ? -39.280 7.873 -5.199 1.00 55.38 562 ALA A CA 1
ATOM 4354 C C . ALA A 1 562 ? -40.211 7.385 -6.336 1.00 55.38 562 ALA A C 1
ATOM 4356 O O . ALA A 1 562 ? -41.116 6.589 -6.097 1.00 55.38 562 ALA A O 1
ATOM 4357 N N . ALA A 1 563 ? -39.966 7.804 -7.583 1.00 57.16 563 ALA A N 1
ATOM 4358 C CA . ALA A 1 563 ? -40.715 7.377 -8.767 1.00 57.16 563 ALA A CA 1
ATOM 4359 C C . ALA A 1 563 ? -40.348 5.966 -9.287 1.00 57.16 563 ALA A C 1
ATOM 4361 O O . ALA A 1 563 ? -41.059 5.409 -10.128 1.00 57.16 563 ALA A O 1
ATOM 4362 N N . ALA A 1 564 ? -39.253 5.359 -8.817 1.00 59.09 564 ALA A N 1
ATOM 4363 C CA . ALA A 1 564 ? -38.789 4.067 -9.314 1.00 59.09 564 ALA A CA 1
ATOM 4364 C C . ALA A 1 564 ? -39.632 2.901 -8.759 1.00 59.09 564 ALA A C 1
ATOM 4366 O O . ALA A 1 564 ? -39.421 2.434 -7.629 1.00 59.09 564 ALA A O 1
ATOM 4367 N N . ARG A 1 565 ? -40.555 2.376 -9.585 1.00 62.41 565 ARG A N 1
ATOM 4368 C CA . ARG A 1 565 ? -41.346 1.168 -9.276 1.00 62.41 565 ARG A CA 1
ATOM 4369 C C . ARG A 1 565 ? -40.427 -0.013 -8.959 1.00 62.41 565 ARG A C 1
ATOM 4371 O O . ARG A 1 565 ? -39.437 -0.250 -9.650 1.00 62.41 565 ARG A O 1
ATOM 4378 N N . THR A 1 566 ? -40.811 -0.824 -7.976 1.00 67.56 566 THR A N 1
ATOM 4379 C CA . THR A 1 566 ? -40.098 -2.040 -7.541 1.00 67.56 566 THR A CA 1
ATOM 4380 C C . THR A 1 566 ? -39.785 -2.995 -8.701 1.00 67.56 566 THR A C 1
ATOM 4382 O O . THR A 1 566 ? -38.764 -3.676 -8.681 1.00 67.56 566 THR A O 1
ATOM 4385 N N . CYS A 1 567 ? -40.631 -3.016 -9.737 1.00 65.56 567 CYS A N 1
ATOM 4386 C CA . CYS A 1 567 ? -40.412 -3.784 -10.964 1.00 65.56 567 CYS A CA 1
ATOM 4387 C C . CYS A 1 567 ? -39.199 -3.279 -11.768 1.00 65.56 567 CYS A C 1
ATOM 4389 O O . CYS A 1 567 ? -38.346 -4.075 -12.143 1.00 65.56 567 CYS A O 1
ATOM 4391 N N . MET A 1 568 ? -39.052 -1.961 -11.947 1.00 67.06 568 MET A N 1
ATOM 4392 C CA . MET A 1 568 ? -37.933 -1.366 -12.690 1.00 67.06 568 MET A CA 1
ATOM 4393 C C . MET A 1 568 ? -36.591 -1.634 -11.996 1.00 67.06 568 MET A C 1
ATOM 4395 O O . MET A 1 568 ? -35.604 -1.941 -12.659 1.00 67.06 568 MET A O 1
ATOM 4399 N N . ARG A 1 569 ? -36.579 -1.632 -10.653 1.00 65.12 569 ARG A N 1
ATOM 4400 C CA . ARG A 1 569 ? -35.417 -2.067 -9.860 1.00 65.12 569 ARG A CA 1
ATOM 4401 C C . ARG A 1 569 ? -35.069 -3.536 -10.110 1.00 65.12 569 ARG A C 1
ATOM 4403 O O . ARG A 1 569 ? -33.908 -3.841 -10.350 1.00 65.12 569 ARG A O 1
ATOM 4410 N N . ARG A 1 570 ? -36.051 -4.448 -10.117 1.00 67.19 570 ARG A N 1
ATOM 4411 C CA . ARG A 1 570 ? -35.804 -5.873 -10.423 1.00 67.19 570 ARG A CA 1
ATOM 4412 C C . ARG A 1 570 ? -35.297 -6.081 -11.851 1.00 67.19 570 ARG A C 1
ATOM 4414 O O . ARG A 1 570 ? -34.360 -6.845 -12.036 1.00 67.19 570 ARG A O 1
ATOM 4421 N N . VAL A 1 571 ? -35.867 -5.383 -12.834 1.00 68.50 571 VAL A N 1
ATOM 4422 C CA . VAL A 1 571 ? -35.439 -5.471 -14.241 1.00 68.50 571 VAL A CA 1
ATOM 4423 C C . VAL A 1 571 ? -34.005 -4.978 -14.407 1.00 68.50 571 VAL A C 1
ATOM 4425 O O . VAL A 1 571 ? -33.204 -5.672 -15.021 1.00 68.50 571 VAL A O 1
ATOM 4428 N N . LEU A 1 572 ? -33.643 -3.841 -13.805 1.00 68.25 572 LEU A N 1
ATOM 4429 C CA . LEU A 1 572 ? -32.268 -3.342 -13.856 1.00 68.25 572 LEU A CA 1
ATOM 4430 C C . LEU A 1 572 ? -31.283 -4.302 -13.170 1.00 68.25 572 LEU A C 1
ATOM 4432 O O . LEU A 1 572 ? -30.195 -4.528 -13.694 1.00 68.25 572 LEU A O 1
ATOM 4436 N N . ARG A 1 573 ? -31.669 -4.906 -12.034 1.00 66.75 573 ARG A N 1
ATOM 4437 C CA . ARG A 1 573 ? -30.873 -5.949 -11.363 1.00 66.75 573 ARG A CA 1
ATOM 4438 C C . ARG A 1 573 ? -30.645 -7.166 -12.247 1.00 66.75 573 ARG A C 1
ATOM 4440 O O . ARG A 1 573 ? -29.506 -7.595 -12.376 1.00 66.75 573 ARG A O 1
ATOM 4447 N N . MET A 1 574 ? -31.686 -7.669 -12.906 1.00 68.81 574 MET A N 1
ATOM 4448 C CA . MET A 1 574 ? -31.555 -8.807 -13.820 1.00 68.81 574 MET A CA 1
ATOM 4449 C C . MET A 1 574 ? -30.748 -8.450 -15.074 1.00 68.81 574 MET A C 1
ATOM 4451 O O . MET A 1 574 ? -29.913 -9.242 -15.488 1.00 68.81 574 MET A O 1
ATOM 4455 N N . ALA A 1 575 ? -30.938 -7.259 -15.650 1.00 66.25 575 ALA A N 1
ATOM 4456 C CA . ALA A 1 575 ? -30.204 -6.814 -16.835 1.00 66.25 575 ALA A CA 1
ATOM 4457 C C . ALA A 1 575 ? -28.707 -6.619 -16.553 1.00 66.25 575 ALA A C 1
ATOM 4459 O O . ALA A 1 575 ? -27.870 -7.049 -17.341 1.00 66.25 575 ALA A O 1
ATOM 4460 N N . LEU A 1 576 ? -28.357 -6.022 -15.409 1.00 65.25 576 LEU A N 1
ATOM 4461 C CA . LEU A 1 576 ? -26.960 -5.861 -15.003 1.00 65.25 576 LEU A CA 1
ATOM 4462 C C . LEU A 1 576 ? -26.327 -7.195 -14.595 1.00 65.25 576 LEU A C 1
ATOM 4464 O O . LEU A 1 576 ? -25.186 -7.441 -14.965 1.00 65.25 576 LEU A O 1
ATOM 4468 N N . ALA A 1 577 ? -27.054 -8.078 -13.902 1.00 65.00 577 ALA A N 1
ATOM 4469 C CA . ALA A 1 577 ? -26.565 -9.425 -13.600 1.00 65.00 577 ALA A CA 1
ATOM 4470 C C . ALA A 1 577 ? -26.343 -10.251 -14.877 1.00 65.00 577 ALA A C 1
ATOM 4472 O O . ALA A 1 577 ? -25.333 -10.937 -14.985 1.00 65.00 577 ALA A O 1
ATOM 4473 N N . ALA A 1 578 ? -27.237 -10.140 -15.865 1.00 64.56 578 ALA A N 1
ATOM 4474 C CA . ALA A 1 578 ? -27.074 -10.770 -17.171 1.00 64.56 578 ALA A CA 1
ATOM 4475 C C . ALA A 1 578 ? -25.884 -10.188 -17.946 1.00 64.56 578 ALA A C 1
ATOM 4477 O O . ALA A 1 578 ? -25.140 -10.947 -18.553 1.00 64.56 578 ALA A O 1
ATOM 4478 N N . ALA A 1 579 ? -25.654 -8.872 -17.881 1.00 61.94 579 ALA A N 1
ATOM 4479 C CA . ALA A 1 579 ? -24.472 -8.249 -18.474 1.00 61.94 579 ALA A CA 1
ATOM 4480 C C . ALA A 1 579 ? -23.176 -8.738 -17.803 1.00 61.94 579 ALA A C 1
ATOM 4482 O O . ALA A 1 579 ? -22.218 -9.067 -18.493 1.00 61.94 579 ALA A O 1
ATOM 4483 N N . VAL A 1 580 ? -23.157 -8.856 -16.471 1.00 63.81 580 VAL A N 1
ATOM 4484 C CA . VAL A 1 580 ? -22.020 -9.444 -15.741 1.00 63.81 580 VAL A CA 1
ATOM 4485 C C . VAL A 1 580 ? -21.825 -10.914 -16.119 1.00 63.81 580 VAL A C 1
ATOM 4487 O O . VAL A 1 580 ? -20.700 -11.342 -16.310 1.00 63.81 580 VAL A O 1
ATOM 4490 N N . LEU A 1 581 ? -22.887 -11.699 -16.281 1.00 65.56 581 LEU A N 1
ATOM 4491 C CA . LEU A 1 581 ? -22.749 -13.082 -16.743 1.00 65.56 581 LEU A CA 1
ATOM 4492 C C . LEU A 1 581 ? -22.223 -13.156 -18.182 1.00 65.56 581 LEU A C 1
ATOM 4494 O O . LEU A 1 581 ? -21.337 -13.949 -18.449 1.00 65.56 581 LEU A O 1
ATOM 4498 N N . TYR A 1 582 ? -22.709 -12.301 -19.081 1.00 62.72 582 TYR A N 1
ATOM 4499 C CA . TYR A 1 582 ? -22.326 -12.301 -20.495 1.00 62.72 582 TYR A CA 1
ATOM 4500 C C . TYR A 1 582 ? -20.873 -11.873 -20.749 1.00 62.72 582 TYR A C 1
ATOM 4502 O O . TYR A 1 582 ? -20.256 -12.327 -21.703 1.00 62.72 582 TYR A O 1
ATOM 4510 N N . PHE A 1 583 ? -20.321 -10.975 -19.928 1.00 60.75 583 PHE A N 1
ATOM 4511 C CA . PHE A 1 583 ? -18.942 -10.502 -20.102 1.00 60.75 583 PHE A CA 1
ATOM 4512 C C . PHE A 1 583 ? -17.886 -11.390 -19.426 1.00 60.75 583 PHE A C 1
ATOM 4514 O O . PHE A 1 583 ? -16.699 -11.225 -19.712 1.00 60.75 583 PHE A O 1
ATOM 4521 N N . TYR A 1 584 ? -18.284 -12.276 -18.507 1.00 63.12 584 TYR A N 1
ATOM 4522 C CA . TYR A 1 584 ? -17.350 -13.014 -17.644 1.00 63.12 584 TYR A CA 1
ATOM 4523 C C . TYR A 1 584 ? -17.506 -14.539 -17.678 1.00 63.12 584 TYR A C 1
ATOM 4525 O O . TYR A 1 584 ? -16.643 -15.228 -17.127 1.00 63.12 584 TYR A O 1
ATOM 4533 N N . VAL A 1 585 ? -18.564 -15.051 -18.309 1.00 53.72 585 VAL A N 1
ATOM 4534 C CA . VAL A 1 585 ? -18.730 -16.456 -18.715 1.00 53.72 585 VAL A CA 1
ATOM 4535 C C . VAL A 1 585 ? -18.545 -16.524 -20.218 1.00 53.72 585 VAL A C 1
ATOM 4537 O O . VAL A 1 585 ? -17.807 -17.431 -20.658 1.00 53.72 585 VAL A O 1
#

Foldseek 3Di:
DVQLVVLLVVLVVVLVVVLVCDFCVRCVVLLLVLLVVLVLVVVLVVVVVQCVDCCCLPPVQVVVLVLLCCVLPVQDFLLVVVVVLLCPPPPQKHFLVSQVCSCCPVVVDPDDPVSSVVRCQLQVPHRIDGSVSSVVSCLVPPDLVSVVVSQVVSDDSSQVVLVVQLLVQLLQLLLVLLLLLQVNVVSCLVPQLLVLLVQLVLQLQQLFLQWDWGRDHLQD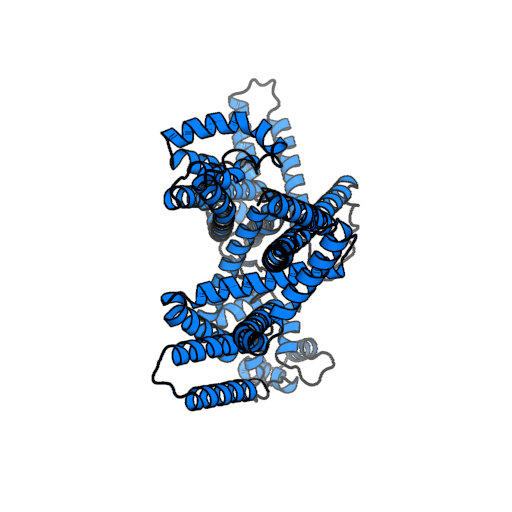GRHDTDTGRPHRDPNSNVSSLPDDLVSSCVSRLSSLLSSLLSNLVNLQVLLQVLLVCLVVVVPDDPCVVVVVLCPVCVVVLVVLVVCCVVPPLVSLLVLLLDPDSNSSCVSNSCSNVNHDPVSNSVSNSCSRNPRNSSVVSSVSSCLSNLSNVVVVLVVVLVVCCVVDPPVPPSVVVSVVVSVVSVVVNVVSVVVSPPDPPDDDDDDPDDPDPPVVVVVVVVVVVVVVVVVSVSSSVSSSVSSVVLSVQLSVLLSVVVVVVVVDPDRQDPVNSVVSSVVSSVVSVCVCVDPVNVVVCVLSVLLSCLVVQLSVCSNVVPSLSNSLSSLSVVLSSVLVVLVVVPPRDPVNSVVSVVVSVVVSVVVRD

Secondary structure (DSSP, 8-state):
-HHHHHHHHHHHHHHHHHHHT--TTT-HHHHHHHHHHHHHHHHHHHHHHHHHSHHIIIIIHHHHHHHHHHHHHTS--HHHHHHHHH-SS-SSEEEHHHHHHIIIIIS-----HHHHHHHHHHHTT-SEEEHHHHHHHHHHH--HHHHHHHHHHTHHHHHHHHHHHHHHHHHHHHHHHHHTTTTHHHHIIIIIHHHHHHHHHHHHHHSSS-EEEPP--SSSS-SS--EEESS--SSHHHHHHH--HHHHHHHHHHHHHHHHHHHHHTTHHHHHHHHHHHHTT--SSTTGGGHHHHHHHHHHHHHHHHHHHHHTHHHHHHHHHS--GGGTTHHHHHHHTT--HHHHHHHHHIIIIIIIHHHHHHHHHHHH-HHHHHHHHHHHHHHHHHHS-TTS-HHHHHHHHHHHHHHHHHHHHHHHTTT----------PPPPHHHHHHHHHHHHHHHHHHHHHHHHHHHHHHHHHHHHHHHHHHHHHHHHTTSSSPPPHHHHHHHHHHHHHHHHHHTTSHHHHHHHHHHHHHHHHHHHHHHHHHTT-HHHHHHHHHHHHHHHHHHHHHH-TT--HHHHHHHHHHHHHHHHHHH-